Protein AF-A0A964PGP2-F1 (afdb_monomer_lite)

Radius of gyration: 29.26 Å; chains: 1; bounding box: 74×53×78 Å

Sequence (522 aa):
MLAVDLRQLGWEQTAWAEILQVYPYGWIADKALTAKLEELTGTPLPVVRADWFAHAGSRPPLYHQILKLPENGGVLEKRLGIDFQKNFAENKLVRAGYLGASTTTSGYRVVERQEIKTYAGGYWRSYDFGQGMSPGGKGNPLLHPLGPFQEKHPFEEKAFIRQGSEILFNLPNGLQGYLVTDAEDKRLNEPPTSLLKDKNEFSGSPALVNGISCIACHAQGINNVVDQVRDEAIGKRFAGRLLDWTEAFYPPKSVMDDFLKRDRKRFTKAIEEATDSFTFQGKNVVPLPKTEMIHALAFWYRQKVGLEEAARELGYAETDAFKKDLLDRHEAVKGLGFKVSLLQEGGRVNNCFSDWPDFNRMIGLGWRIAKFGDRLYFDEAGKAVRVPKGEGDNTGETNHPYAIVLRDTEHAISKGMPEEWMHAKDQLMHNLRGPAEEVRVLATAFCPKTKVHEPIIWAVNFGKGRIVQTPMGHDLFAMRCVGFITTMERSTEWAAIGKVTFRIPVSFPGPAKASQIDEKKK

Foldseek 3Di:
DDDDDCVVVVHDVVLVVLVVVPAPDADQDPPVVLVVCCVVPVDSGRDGDPLVCLQVCLAPPSVCVNVVPDQFPVVVCVVQVNDPQVCLVVLNKEKFKDQAADQWAGGIKMKIWDARDVAGKIKIKIFWAFLPDDCPALQNCLQQVDDDDPDDDPVNVSYRQGQWMWMWMADRLLAIAIFIAGSRRGTDQWDPSRTTFNNVCLVVDRIDGHRRSCCFVQVQHDDDGDHPSCVNRAPPPDDDPVNVSSCSNHDPPVVVVVNRVVSSVSNVVSVCVVVVDPDDPDDDPCDSPNTRDSSVSSVVVPDDQALVNVCVVVPHPDSVVSVVCCVVVVVVCVVPQDDDQSNDPPRDRQPGDLVPQLVLQQQLWGQDFLQSFKFWFAAPVRDIDIDGRPDDGGKDWDWAKWKKAFSDCPQQLNPPPPRIFIFGTWIDIPRTGGNNPQKAQGIWTQDPVVRTTHGAWTWHDRPNFIHIDGPFDPDPRRCQFLQNVSSVQQSVVCRVPVHGPDDRDPQHGDRPDTGGDDPVPD

Secondary structure (DSSP, 8-state):
-----GGGGT--HHHHHHHHHT-S------HHHHHHHHHHHSSS-----HHHHHHHHTSTTHHHHHTT--SBHHHHHHHHT--HHHHHHTT--EEEEESS--SS-SS-EEEEEEE-SSSS-EEEEEEE-TT---TTSTT-TTT--B---SS--TTGGGB---SEEEEEEE-TTS-EEEEEEETT-BB-SS--TTT-B-TT-TTSSSB--TTHHHHHHTTTSSPP---HHHHHHTTTT--THHHHHHHHHS--HHHHHHHHHHHHHHHHHHHHHHTT----SSS----S-SS-HHHHHHHHHTSPP-HHHHHHHTT-SSHHHHHHHHHHSHHHHHTTT-SGGGSSTT--TTS--TT-HHHHHHHSSBS--TTTSEEEEE-TTS-EEEE-TTSSPPPEEEEEEEEEEES-SSSTTTTTS-SEEEEEEEEEEES-EE---S-EEEEEEEETTTTEEEEEEEEEEETTEEEEE----SSHHHHTBHHHHHHHHHHHHHHHHS---PPPPTT---SS---B--GGG-

Structure (mmCIF, N/CA/C/O backbone):
data_AF-A0A964PGP2-F1
#
_entry.id   AF-A0A964PGP2-F1
#
loop_
_atom_site.group_PDB
_atom_site.id
_atom_site.type_symbol
_atom_site.label_atom_id
_atom_site.label_alt_id
_atom_site.label_comp_id
_atom_site.label_asym_id
_atom_site.label_entity_id
_atom_site.label_seq_id
_atom_site.pdbx_PDB_ins_code
_atom_site.Cartn_x
_atom_site.Cartn_y
_atom_site.Cartn_z
_atom_site.occupancy
_atom_site.B_iso_or_equiv
_atom_site.auth_seq_id
_atom_site.auth_comp_id
_atom_site.auth_asym_id
_atom_site.auth_atom_id
_atom_site.pdbx_PDB_model_num
ATOM 1 N N . MET A 1 1 ? -24.489 9.873 -9.464 1.00 59.72 1 MET A N 1
ATOM 2 C CA . MET A 1 1 ? -24.209 8.423 -9.401 1.00 59.72 1 MET A CA 1
ATOM 3 C C . MET A 1 1 ? -23.497 8.043 -10.685 1.00 59.72 1 MET A C 1
ATOM 5 O O . MET A 1 1 ? -24.015 8.372 -11.743 1.00 59.72 1 MET A O 1
ATOM 9 N N . LEU A 1 2 ? -22.307 7.448 -10.593 1.00 69.31 2 LEU A N 1
ATOM 10 C CA . LEU A 1 2 ? -21.608 6.892 -11.754 1.00 69.31 2 LEU A CA 1
ATOM 11 C C . LEU A 1 2 ? -22.118 5.465 -11.954 1.00 69.31 2 LEU A C 1
ATOM 13 O O . LEU A 1 2 ? -22.078 4.675 -11.014 1.00 69.31 2 LEU A O 1
ATOM 17 N N . ALA A 1 3 ? -22.634 5.163 -13.140 1.00 77.69 3 ALA A N 1
ATOM 18 C CA . ALA A 1 3 ? -23.090 3.828 -13.502 1.00 77.69 3 ALA A CA 1
ATOM 19 C C . ALA A 1 3 ? -22.100 3.229 -14.499 1.00 77.69 3 ALA A C 1
ATOM 21 O O . ALA A 1 3 ? -21.707 3.895 -15.455 1.00 77.69 3 ALA A O 1
ATOM 22 N N . VAL A 1 4 ? -21.694 1.986 -14.260 1.00 76.88 4 VAL A N 1
ATOM 23 C CA . VAL A 1 4 ? -20.714 1.286 -15.087 1.00 76.88 4 VAL A CA 1
ATOM 24 C C . VAL A 1 4 ? -21.302 -0.046 -15.514 1.00 76.88 4 VAL A C 1
ATOM 26 O O . VAL A 1 4 ? -21.769 -0.823 -14.685 1.00 76.88 4 VAL A O 1
ATOM 29 N N . ASP A 1 5 ? -21.252 -0.316 -16.813 1.00 82.12 5 ASP A N 1
ATOM 30 C CA . ASP A 1 5 ? -21.520 -1.641 -17.351 1.00 82.12 5 ASP A CA 1
ATOM 31 C C . ASP A 1 5 ? -20.228 -2.466 -17.298 1.00 82.12 5 ASP A C 1
ATOM 33 O O . ASP A 1 5 ? -19.260 -2.161 -17.997 1.00 82.12 5 ASP A O 1
ATOM 37 N N . LEU A 1 6 ? -20.206 -3.518 -16.473 1.00 82.88 6 LEU A N 1
ATOM 38 C CA . LEU A 1 6 ? -19.028 -4.376 -16.292 1.00 82.88 6 LEU A CA 1
ATOM 39 C C . LEU A 1 6 ? -18.509 -4.941 -17.622 1.00 82.88 6 LEU A C 1
ATOM 41 O O . LEU A 1 6 ? -17.299 -5.072 -17.807 1.00 82.88 6 LEU A O 1
ATOM 45 N N . ARG A 1 7 ? -19.402 -5.186 -18.589 1.00 82.69 7 ARG A N 1
ATOM 46 C CA . ARG A 1 7 ? -19.045 -5.712 -19.914 1.00 82.69 7 ARG A CA 1
ATOM 47 C C . ARG A 1 7 ? -18.182 -4.728 -20.698 1.00 82.69 7 ARG A C 1
ATOM 49 O O . ARG A 1 7 ? -17.272 -5.150 -21.404 1.00 82.69 7 ARG A O 1
ATOM 56 N N . GLN A 1 8 ? -18.421 -3.425 -20.538 1.00 79.06 8 GLN A N 1
ATOM 57 C CA . GLN A 1 8 ? -17.613 -2.379 -21.176 1.00 79.06 8 GLN A CA 1
ATOM 58 C C . GLN A 1 8 ? -16.196 -2.311 -20.592 1.00 79.06 8 GLN A C 1
ATOM 60 O O . GLN A 1 8 ? -15.267 -1.900 -21.283 1.00 79.06 8 GLN A O 1
ATOM 65 N N . LEU A 1 9 ? -16.015 -2.760 -19.347 1.00 76.06 9 LEU A N 1
ATOM 66 C CA . LEU A 1 9 ? -14.704 -2.886 -18.707 1.00 76.06 9 LEU A CA 1
ATOM 67 C C . LEU A 1 9 ? -14.030 -4.245 -18.962 1.00 76.06 9 LEU A C 1
ATOM 69 O O . LEU A 1 9 ? -12.912 -4.469 -18.498 1.00 76.06 9 LEU A O 1
ATOM 73 N N . GLY A 1 10 ? -14.694 -5.163 -19.676 1.00 78.38 10 GLY A N 1
ATOM 74 C CA . GLY A 1 10 ? -14.242 -6.549 -19.818 1.00 78.38 10 GLY A CA 1
ATOM 75 C C . GLY A 1 10 ? -14.245 -7.315 -18.490 1.00 78.38 10 GLY A C 1
ATOM 76 O O . GLY A 1 10 ? -13.449 -8.237 -18.303 1.00 78.38 10 GLY A O 1
ATOM 77 N N . TRP A 1 11 ? -15.083 -6.896 -17.540 1.00 84.50 11 TRP A N 1
ATOM 78 C CA . TRP A 1 11 ? -15.226 -7.526 -16.234 1.00 84.50 11 TRP A CA 1
ATOM 79 C C . TRP A 1 11 ? -16.389 -8.509 -16.225 1.00 84.50 11 TRP A C 1
ATOM 81 O O . TRP A 1 11 ? -17.471 -8.240 -16.741 1.00 84.50 11 TRP A O 1
ATOM 91 N N . GLU A 1 12 ? -16.145 -9.641 -15.574 1.00 85.56 12 GLU A N 1
ATOM 92 C CA . GLU A 1 12 ? -17.159 -10.646 -15.272 1.00 85.56 12 GLU A CA 1
ATOM 93 C C . GLU A 1 12 ? -17.818 -10.336 -13.924 1.00 85.56 12 GLU A C 1
ATOM 95 O O . GLU A 1 12 ? -17.243 -9.642 -13.080 1.00 85.56 12 GLU A O 1
ATOM 100 N N . GLN A 1 13 ? -18.985 -10.929 -13.661 1.00 84.75 13 GLN A N 1
ATOM 101 C CA . GLN A 1 13 ? -19.684 -10.790 -12.375 1.00 84.75 13 GLN A CA 1
ATOM 102 C C . GLN A 1 13 ? -18.816 -11.222 -11.176 1.00 84.75 13 GLN A C 1
ATOM 104 O O . GLN A 1 13 ? -18.969 -10.700 -10.072 1.00 84.75 13 GLN A O 1
ATOM 109 N N . THR A 1 14 ? -17.849 -12.119 -11.392 1.00 87.25 14 THR A N 1
ATOM 110 C CA . THR A 1 14 ? -16.878 -12.523 -10.365 1.00 87.25 14 THR A CA 1
ATOM 111 C C . THR A 1 14 ? -15.992 -11.366 -9.904 1.00 87.25 14 THR A C 1
ATOM 113 O O . THR A 1 14 ? -15.701 -11.283 -8.719 1.00 87.25 14 THR A O 1
ATOM 116 N N . ALA A 1 15 ? -15.608 -10.446 -10.797 1.00 87.06 15 ALA A N 1
ATOM 117 C CA . ALA A 1 15 ? -14.819 -9.271 -10.421 1.00 87.06 15 ALA A CA 1
ATOM 118 C C . ALA A 1 15 ? -15.631 -8.337 -9.512 1.00 87.06 15 ALA A C 1
ATOM 120 O O . ALA A 1 15 ? -15.104 -7.800 -8.542 1.00 87.06 15 ALA A O 1
ATOM 121 N N . TRP A 1 16 ? -16.937 -8.196 -9.769 1.00 89.88 16 TRP A N 1
ATOM 122 C CA . TRP A 1 16 ? -17.823 -7.469 -8.859 1.00 89.88 16 TRP A CA 1
ATOM 123 C C . TRP A 1 16 ? -17.923 -8.158 -7.496 1.00 89.88 16 TRP A C 1
ATOM 125 O O . TRP A 1 16 ? -17.811 -7.500 -6.466 1.00 89.88 16 TRP A O 1
ATOM 135 N N . ALA A 1 17 ? -18.058 -9.486 -7.469 1.00 89.06 17 ALA A N 1
ATOM 136 C CA . ALA A 1 17 ? -18.073 -10.242 -6.219 1.00 89.06 17 ALA A CA 1
ATOM 137 C C . ALA A 1 17 ? -16.772 -10.072 -5.408 1.00 89.06 17 ALA A C 1
ATOM 139 O O . ALA A 1 17 ? -16.843 -9.897 -4.194 1.00 89.06 17 ALA A O 1
ATOM 140 N N . GLU A 1 18 ? -15.603 -10.058 -6.057 1.00 89.75 18 GLU A N 1
ATOM 141 C CA . GLU A 1 18 ? -14.306 -9.780 -5.415 1.00 89.75 18 GLU A CA 1
ATOM 142 C C . GLU A 1 18 ? -14.260 -8.380 -4.784 1.00 89.75 18 GLU A C 1
ATOM 144 O O . GLU A 1 18 ? -13.789 -8.226 -3.658 1.00 89.75 18 GLU A O 1
ATOM 149 N N . ILE A 1 19 ? -14.813 -7.365 -5.459 1.00 91.19 19 ILE A N 1
ATOM 150 C CA . ILE A 1 19 ? -14.948 -6.010 -4.901 1.00 91.19 19 ILE A CA 1
ATOM 151 C C . ILE A 1 19 ? -15.828 -6.042 -3.648 1.00 91.19 19 ILE A C 1
ATOM 153 O O . ILE A 1 19 ? -15.456 -5.493 -2.610 1.00 91.19 19 ILE A O 1
ATOM 157 N N . LEU A 1 20 ? -16.982 -6.708 -3.720 1.00 90.50 20 LEU A N 1
ATOM 158 C CA . LEU A 1 20 ? -17.925 -6.763 -2.605 1.00 90.50 20 LEU A CA 1
ATOM 159 C C . LEU A 1 20 ? -17.391 -7.539 -1.395 1.00 90.50 20 LEU A C 1
ATOM 161 O O . LEU A 1 20 ? -17.738 -7.189 -0.270 1.00 90.50 20 LEU A O 1
ATOM 165 N N . GLN A 1 21 ? -16.522 -8.539 -1.589 1.00 87.81 21 GLN A N 1
ATOM 166 C CA . GLN A 1 21 ? -15.917 -9.302 -0.485 1.00 87.81 21 GLN A CA 1
ATOM 167 C C . GLN A 1 21 ? -15.137 -8.426 0.503 1.00 87.81 21 GLN A C 1
ATOM 169 O O . GLN A 1 21 ? -15.016 -8.783 1.673 1.00 87.81 21 GLN A O 1
ATOM 174 N N . VAL A 1 22 ? -14.611 -7.290 0.042 1.00 87.38 22 VAL A N 1
ATOM 175 C CA . VAL A 1 22 ? -13.821 -6.361 0.862 1.00 87.38 22 VAL A CA 1
ATOM 176 C C . VAL A 1 22 ? -14.532 -5.029 1.115 1.00 87.38 22 VAL A C 1
ATOM 178 O O . VAL A 1 22 ? -13.945 -4.137 1.728 1.00 87.38 22 VAL A O 1
ATOM 181 N N . TYR A 1 23 ? -15.782 -4.868 0.662 1.00 90.19 23 TYR A N 1
ATOM 182 C CA . TYR A 1 23 ? -16.538 -3.623 0.800 1.00 90.19 23 TYR A CA 1
ATOM 183 C C . TYR A 1 23 ? -17.244 -3.527 2.165 1.00 90.19 23 TYR A C 1
ATOM 185 O O . TYR A 1 23 ? -18.156 -4.309 2.434 1.00 90.19 23 TYR A O 1
ATOM 193 N N . PRO A 1 24 ? -16.890 -2.558 3.036 1.00 82.69 24 PRO A N 1
ATOM 194 C CA . PRO A 1 24 ? -17.398 -2.530 4.410 1.00 82.69 24 PRO A CA 1
ATOM 195 C C . PRO A 1 24 ? -18.712 -1.748 4.577 1.00 82.69 24 PRO A C 1
ATOM 197 O O . PRO A 1 24 ? -19.297 -1.771 5.656 1.00 82.69 24 PRO A O 1
ATOM 200 N N . TYR A 1 25 ? -19.174 -1.033 3.544 1.00 78.88 25 TYR A N 1
ATOM 201 C CA . TYR A 1 25 ? -20.276 -0.062 3.643 1.00 78.88 25 TYR A CA 1
ATOM 202 C C . TYR A 1 25 ? -21.562 -0.526 2.957 1.00 78.88 25 TYR A C 1
ATOM 204 O O . TYR A 1 25 ? -22.301 0.302 2.426 1.00 78.88 25 TYR A O 1
ATOM 212 N N . GLY A 1 26 ? -21.811 -1.836 2.914 1.00 73.12 26 GLY A N 1
ATOM 213 C CA . GLY A 1 26 ? -22.968 -2.389 2.217 1.00 73.12 26 GLY A CA 1
ATOM 214 C C . GLY A 1 26 ? -24.271 -1.702 2.629 1.00 73.12 26 GLY A C 1
ATOM 215 O O . GLY A 1 26 ? -24.702 -1.805 3.775 1.00 73.12 26 GLY A O 1
ATOM 216 N N . TRP A 1 27 ? -24.883 -0.985 1.688 1.00 65.06 27 TRP A N 1
ATOM 217 C CA . TRP A 1 27 ? -26.170 -0.335 1.881 1.00 65.06 27 TRP A CA 1
ATOM 218 C C . TRP A 1 27 ? -27.263 -1.217 1.292 1.00 65.06 27 TRP A C 1
ATOM 220 O O . TRP A 1 27 ? -27.248 -1.521 0.101 1.00 65.06 27 TRP A O 1
ATOM 230 N N . ILE A 1 28 ? -28.208 -1.627 2.134 1.00 62.62 28 ILE A N 1
ATOM 231 C CA . ILE A 1 28 ? -29.389 -2.378 1.717 1.00 62.62 28 ILE A CA 1
ATOM 232 C C . ILE A 1 28 ? -30.567 -1.411 1.794 1.00 62.62 28 ILE A C 1
ATOM 234 O O . ILE A 1 28 ? -30.896 -0.908 2.871 1.00 62.62 28 ILE A O 1
ATOM 238 N N . ALA A 1 29 ? -31.166 -1.119 0.641 1.00 65.56 29 ALA A N 1
ATOM 239 C CA . ALA A 1 29 ? -32.365 -0.296 0.550 1.00 65.56 29 ALA A CA 1
ATOM 240 C C . ALA A 1 29 ? -33.586 -1.027 1.141 1.00 65.56 29 ALA A C 1
ATOM 242 O O . ALA A 1 29 ? -33.490 -2.163 1.615 1.00 65.56 29 ALA A O 1
ATOM 243 N N . ASP A 1 30 ? -34.774 -0.418 1.079 1.00 76.12 30 ASP A N 1
ATOM 244 C CA . ASP A 1 30 ? -36.001 -1.148 1.409 1.00 76.12 30 ASP A CA 1
ATOM 245 C C . ASP A 1 30 ? -36.132 -2.437 0.563 1.00 76.12 30 ASP A C 1
ATOM 247 O O . ASP A 1 30 ? -35.570 -2.552 -0.531 1.00 76.12 30 ASP A O 1
ATOM 251 N N . LYS A 1 31 ? -36.863 -3.432 1.081 1.00 74.81 31 LYS A N 1
ATOM 252 C CA . LYS A 1 31 ? -36.939 -4.773 0.479 1.00 74.81 31 LYS A CA 1
ATOM 253 C C . LYS A 1 31 ? -37.408 -4.770 -0.979 1.00 74.81 31 LYS A C 1
ATOM 255 O O . LYS A 1 31 ? -36.910 -5.580 -1.753 1.00 74.81 31 LYS A O 1
ATOM 260 N N . ALA A 1 32 ? -38.347 -3.902 -1.355 1.00 81.81 32 ALA A N 1
ATOM 261 C CA . ALA A 1 32 ? -38.884 -3.862 -2.712 1.00 81.81 32 ALA A CA 1
ATOM 262 C C . ALA A 1 32 ? -37.870 -3.263 -3.695 1.00 81.81 32 ALA A C 1
ATOM 264 O O . ALA A 1 32 ? -37.686 -3.795 -4.792 1.00 81.81 32 ALA A O 1
ATOM 265 N N . LEU A 1 33 ? -37.171 -2.196 -3.290 1.00 78.25 33 LEU A N 1
ATOM 266 C CA . LEU A 1 33 ? -36.111 -1.606 -4.106 1.00 78.25 33 LEU A CA 1
ATOM 267 C C . LEU A 1 33 ? -34.909 -2.550 -4.228 1.00 78.25 33 LEU A C 1
ATOM 269 O O . LEU A 1 33 ? -34.410 -2.747 -5.333 1.00 78.25 33 LEU A O 1
ATOM 273 N N . THR A 1 34 ? -34.491 -3.178 -3.127 1.00 77.94 34 THR A N 1
ATOM 274 C CA . THR A 1 34 ? -33.397 -4.162 -3.125 1.00 77.94 34 THR A CA 1
ATOM 275 C C . THR A 1 34 ? -33.710 -5.345 -4.044 1.00 77.94 34 THR A C 1
ATOM 277 O O . THR A 1 34 ? -32.879 -5.681 -4.881 1.00 77.94 34 THR A O 1
ATOM 280 N N . ALA A 1 35 ? -34.921 -5.913 -3.975 1.00 82.44 35 ALA A N 1
ATOM 281 C CA . ALA A 1 35 ? -35.327 -7.022 -4.845 1.00 82.44 35 ALA A CA 1
ATOM 282 C C . ALA A 1 35 ? -35.291 -6.643 -6.335 1.00 82.44 35 ALA A C 1
ATOM 284 O O . ALA A 1 35 ? -34.795 -7.406 -7.160 1.00 82.44 35 ALA A O 1
ATOM 285 N N . LYS A 1 36 ? -35.762 -5.438 -6.684 1.00 85.31 36 LYS A N 1
ATOM 286 C CA . LYS A 1 36 ? -35.730 -4.949 -8.069 1.00 85.31 36 LYS A CA 1
ATOM 287 C C . LYS A 1 36 ? -34.305 -4.682 -8.562 1.00 85.31 36 LYS A C 1
ATOM 289 O O . LYS A 1 36 ? -33.992 -4.933 -9.722 1.00 85.31 36 LYS A O 1
ATOM 294 N N . LEU A 1 37 ? -33.442 -4.148 -7.700 1.00 84.06 37 LEU A N 1
ATOM 295 C CA . LEU A 1 37 ? -32.034 -3.931 -8.023 1.00 84.06 37 LEU A CA 1
ATOM 296 C C . LEU A 1 37 ? -31.298 -5.259 -8.217 1.00 84.06 37 LEU A C 1
ATOM 298 O O . LEU A 1 37 ? -30.534 -5.386 -9.171 1.00 84.06 37 LEU A O 1
ATOM 302 N N . GLU A 1 38 ? -31.560 -6.251 -7.370 1.00 86.12 38 GLU A N 1
ATOM 303 C CA . GLU A 1 38 ? -30.987 -7.590 -7.490 1.00 86.12 38 GLU A CA 1
ATOM 304 C C . GLU A 1 38 ? -31.437 -8.288 -8.778 1.00 86.12 38 GLU A C 1
ATOM 306 O O . GLU A 1 38 ? -30.597 -8.829 -9.492 1.00 86.12 38 GLU A O 1
ATOM 311 N N . GLU A 1 39 ? -32.719 -8.184 -9.142 1.00 87.75 39 GLU A N 1
ATOM 312 C CA . GLU A 1 39 ? -33.241 -8.691 -10.419 1.00 87.75 39 GLU A CA 1
ATOM 313 C C . GLU A 1 39 ? -32.531 -8.056 -11.628 1.00 87.75 39 GLU A C 1
ATOM 315 O O . GLU A 1 39 ? -32.158 -8.755 -12.568 1.00 87.75 39 GLU A O 1
ATOM 320 N N . LEU A 1 40 ? -32.302 -6.736 -11.601 1.00 86.56 40 LEU A N 1
ATOM 321 C CA . LEU A 1 40 ? -31.683 -6.013 -12.719 1.00 86.56 40 LEU A CA 1
ATOM 322 C C . LEU A 1 40 ? -30.167 -6.210 -12.821 1.00 86.56 40 LEU A C 1
ATOM 324 O O . LEU A 1 40 ? -29.615 -6.149 -13.918 1.00 86.56 40 LEU A O 1
ATOM 328 N N . THR A 1 41 ? -29.484 -6.372 -11.690 1.00 86.50 41 THR A N 1
ATOM 329 C CA . THR A 1 41 ? -28.012 -6.333 -11.627 1.00 86.50 41 THR A CA 1
ATOM 330 C C . THR A 1 41 ? -27.378 -7.686 -11.319 1.00 86.50 41 THR A C 1
ATOM 332 O O . THR A 1 41 ? -26.165 -7.837 -11.452 1.00 86.50 41 THR A O 1
ATOM 335 N N . GLY A 1 42 ? -28.177 -8.674 -10.907 1.00 86.25 42 GLY A N 1
ATOM 336 C CA . GLY A 1 42 ? -27.699 -9.981 -10.462 1.00 86.25 42 GLY A CA 1
ATOM 337 C C . GLY A 1 42 ? -26.934 -9.932 -9.138 1.00 86.25 42 GLY A C 1
ATOM 338 O O . GLY A 1 42 ? -26.165 -10.846 -8.844 1.00 86.25 42 GLY A O 1
ATOM 339 N N . THR A 1 43 ? -27.068 -8.860 -8.354 1.00 85.75 43 THR A N 1
ATOM 340 C CA . THR A 1 43 ? -26.399 -8.716 -7.058 1.00 85.75 43 THR A CA 1
ATOM 341 C C . THR A 1 43 ? -27.262 -7.935 -6.066 1.00 85.75 43 THR A C 1
ATOM 343 O O . THR A 1 43 ? -27.848 -6.917 -6.436 1.00 85.75 43 THR A O 1
ATOM 346 N N . PRO A 1 44 ? -27.312 -8.343 -4.785 1.00 78.56 44 PRO A N 1
ATOM 347 C CA . PRO A 1 44 ? -28.023 -7.588 -3.755 1.00 78.56 44 PRO A CA 1
ATOM 348 C C . PRO A 1 44 ? -27.328 -6.263 -3.400 1.00 78.56 44 PRO A C 1
ATOM 350 O O . PRO A 1 44 ? -27.916 -5.431 -2.712 1.00 78.56 44 PRO A O 1
ATOM 353 N N . LEU A 1 45 ? -26.083 -6.049 -3.852 1.00 86.06 45 LEU A N 1
ATOM 354 C CA . LEU A 1 45 ? -25.299 -4.849 -3.559 1.00 86.06 45 LEU A CA 1
ATOM 355 C C . LEU A 1 45 ? -24.643 -4.283 -4.836 1.00 86.06 45 LEU A C 1
ATOM 357 O O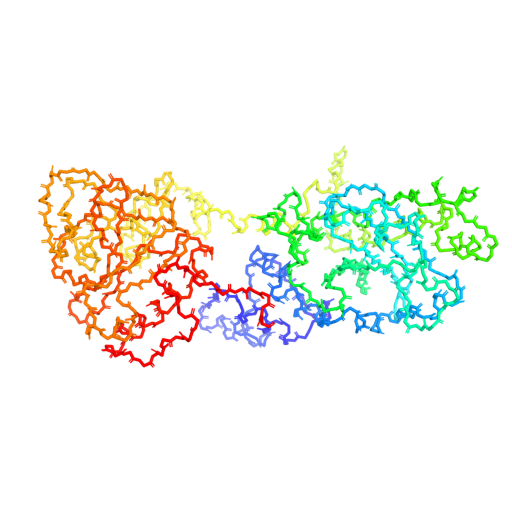 . LEU A 1 45 ? -23.452 -4.489 -5.077 1.00 86.06 45 LEU A O 1
ATOM 361 N N . PRO A 1 46 ? -25.411 -3.579 -5.690 1.00 86.56 46 PRO A N 1
ATOM 362 C CA . PRO A 1 46 ? -24.913 -3.030 -6.955 1.00 86.56 46 PRO A CA 1
ATOM 363 C C . PRO A 1 46 ? -24.254 -1.653 -6.822 1.00 86.56 46 PRO A C 1
ATOM 365 O O . PRO A 1 46 ? -23.819 -1.079 -7.818 1.00 86.56 46 PRO A O 1
ATOM 368 N N . VAL A 1 47 ? -24.190 -1.097 -5.611 1.00 86.00 47 VAL A N 1
ATOM 369 C CA . VAL A 1 47 ? -23.644 0.238 -5.357 1.00 86.00 47 VAL A CA 1
ATOM 370 C C . VAL A 1 47 ? -22.468 0.131 -4.400 1.00 86.00 47 VAL A C 1
ATOM 372 O O . VAL A 1 47 ? -22.592 -0.421 -3.308 1.00 86.00 47 VAL A O 1
ATOM 375 N N . VAL A 1 48 ? -21.342 0.716 -4.804 1.00 88.75 48 VAL A N 1
ATOM 376 C CA . VAL A 1 48 ? -20.181 0.941 -3.943 1.00 88.75 48 VAL A CA 1
ATOM 377 C C . VAL A 1 48 ? -19.817 2.419 -3.937 1.00 88.75 48 VAL A C 1
ATOM 379 O O . VAL A 1 48 ? -20.026 3.145 -4.911 1.00 88.75 48 VAL A O 1
ATOM 382 N N . ARG A 1 49 ? -19.244 2.871 -2.826 1.00 87.75 49 ARG A N 1
ATOM 383 C CA . ARG A 1 49 ? -18.683 4.216 -2.689 1.00 87.75 49 ARG A CA 1
ATOM 384 C C . ARG A 1 49 ? -17.489 4.385 -3.635 1.00 87.75 49 ARG A C 1
ATOM 386 O O . ARG A 1 49 ? -16.551 3.593 -3.589 1.00 87.75 49 ARG A O 1
ATOM 393 N N . ALA A 1 50 ? -17.519 5.411 -4.485 1.00 87.19 50 ALA A N 1
ATOM 394 C CA . ALA A 1 50 ? -16.501 5.620 -5.520 1.00 87.19 50 ALA A CA 1
ATOM 395 C C . ALA A 1 50 ? -15.121 5.992 -4.948 1.00 87.19 50 ALA A C 1
ATOM 397 O O . ALA A 1 50 ? -14.102 5.541 -5.460 1.00 87.19 50 ALA A O 1
ATOM 398 N N . ASP A 1 51 ? -15.085 6.779 -3.873 1.00 87.69 51 ASP A N 1
ATOM 399 C CA . ASP A 1 51 ? -13.868 7.157 -3.147 1.00 87.69 51 ASP A CA 1
ATOM 400 C C . ASP A 1 51 ? -13.218 5.949 -2.455 1.00 87.69 51 ASP A C 1
ATOM 402 O O . ASP A 1 51 ? -12.014 5.721 -2.596 1.00 87.69 51 ASP A O 1
ATOM 406 N N . TRP A 1 52 ? -14.031 5.116 -1.797 1.00 92.19 52 TRP A N 1
ATOM 407 C CA . TRP A 1 52 ? -13.595 3.822 -1.277 1.00 92.19 52 TRP A CA 1
ATOM 408 C C . TRP A 1 52 ? -13.068 2.931 -2.399 1.00 92.19 52 TRP A C 1
ATOM 410 O O . TRP A 1 52 ? -12.006 2.333 -2.250 1.00 92.19 52 TRP A O 1
ATOM 420 N N . PHE A 1 53 ? -13.778 2.843 -3.525 1.00 93.06 53 PHE A N 1
ATOM 421 C CA . PHE A 1 53 ? -13.370 1.978 -4.624 1.00 93.06 53 PHE A CA 1
ATOM 422 C C . PHE A 1 53 ? -12.056 2.449 -5.254 1.00 93.06 53 PHE A C 1
ATOM 424 O O . PHE A 1 53 ? -11.173 1.633 -5.497 1.00 93.06 53 PHE A O 1
ATOM 431 N N . ALA A 1 54 ? -11.870 3.758 -5.437 1.00 92.56 54 ALA A N 1
ATOM 432 C CA . ALA A 1 54 ? -10.588 4.320 -5.850 1.00 92.56 54 ALA A CA 1
ATOM 433 C C . ALA A 1 54 ? -9.480 3.986 -4.840 1.00 92.56 54 ALA A C 1
ATOM 435 O O . ALA A 1 54 ? -8.380 3.625 -5.242 1.00 92.56 54 ALA A O 1
ATOM 436 N N . HIS A 1 55 ? -9.765 4.038 -3.534 1.00 93.25 55 HIS A N 1
ATOM 437 C CA . HIS A 1 55 ? -8.804 3.668 -2.500 1.00 93.25 55 HIS A CA 1
ATOM 438 C C . HIS A 1 55 ? -8.449 2.170 -2.505 1.00 93.25 55 HIS A C 1
ATOM 440 O O . HIS A 1 55 ? -7.271 1.809 -2.554 1.00 93.25 55 HIS A O 1
ATOM 446 N N . ALA A 1 56 ? -9.445 1.293 -2.426 1.00 94.88 56 ALA A N 1
ATOM 447 C CA . ALA A 1 56 ? -9.253 -0.146 -2.318 1.00 94.88 56 ALA A CA 1
ATOM 448 C C . ALA A 1 56 ? -8.810 -0.754 -3.656 1.00 94.88 56 ALA A C 1
ATOM 450 O O . ALA A 1 56 ? -7.853 -1.519 -3.702 1.00 94.88 56 ALA A O 1
ATOM 451 N N . GLY A 1 57 ? -9.456 -0.375 -4.759 1.00 94.94 57 GLY A N 1
ATOM 452 C CA . GLY A 1 57 ? -9.188 -0.889 -6.102 1.00 94.94 57 GLY A CA 1
ATOM 453 C C . GLY A 1 57 ? -7.838 -0.462 -6.670 1.00 94.94 57 GLY A C 1
ATOM 454 O O . GLY A 1 57 ? -7.300 -1.154 -7.526 1.00 94.94 57 GLY A O 1
ATOM 455 N N . SER A 1 58 ? -7.241 0.625 -6.171 1.00 95.50 58 SER A N 1
ATOM 456 C CA . SER A 1 58 ? -5.875 1.022 -6.531 1.00 95.50 58 SER A CA 1
ATOM 457 C C . SER A 1 58 ? -4.798 0.368 -5.654 1.00 95.50 58 SER A C 1
ATOM 459 O O . SER A 1 58 ? -3.635 0.758 -5.747 1.00 95.50 58 SER A O 1
ATOM 461 N N . ARG A 1 59 ? -5.154 -0.537 -4.733 1.00 96.00 59 ARG A N 1
ATOM 462 C CA . ARG A 1 59 ? -4.223 -1.155 -3.777 1.00 96.00 59 ARG A CA 1
ATOM 463 C C . ARG A 1 59 ? -4.348 -2.682 -3.780 1.00 96.00 59 ARG A C 1
ATOM 465 O O . ARG A 1 59 ? -5.442 -3.210 -3.980 1.00 96.00 59 ARG A O 1
ATOM 472 N N . PRO A 1 60 ? -3.258 -3.430 -3.552 1.00 96.00 60 PRO A N 1
ATOM 473 C CA . PRO A 1 60 ? -3.341 -4.869 -3.369 1.00 96.00 60 PRO A CA 1
ATOM 474 C C . PRO A 1 60 ? -4.095 -5.211 -2.069 1.00 96.00 60 PRO A C 1
ATOM 476 O O . PRO A 1 60 ? -4.046 -4.433 -1.116 1.00 96.00 60 PRO A O 1
ATOM 479 N N . PRO A 1 61 ? -4.765 -6.375 -1.996 1.00 93.62 61 PRO A N 1
ATOM 480 C CA . PRO A 1 61 ? -4.843 -7.387 -3.049 1.00 93.62 61 PRO A CA 1
ATOM 481 C C . PRO A 1 61 ? -5.868 -7.061 -4.148 1.00 93.62 61 PRO A C 1
ATOM 483 O O . PRO A 1 61 ? -5.744 -7.601 -5.245 1.00 93.62 61 PRO A O 1
ATOM 486 N N . LEU A 1 62 ? -6.833 -6.167 -3.899 1.00 94.38 62 LEU A N 1
ATOM 487 C CA . LEU A 1 62 ? -7.960 -5.941 -4.812 1.00 94.38 62 LEU A CA 1
ATOM 488 C C . LEU A 1 62 ? -7.502 -5.466 -6.199 1.00 94.38 62 LEU A C 1
ATOM 490 O O . LEU A 1 62 ? -7.965 -5.998 -7.201 1.00 94.38 62 LEU A O 1
ATOM 494 N N . TYR A 1 63 ? -6.523 -4.559 -6.268 1.00 95.88 63 TYR A N 1
ATOM 495 C CA . TYR A 1 63 ? -5.896 -4.120 -7.523 1.00 95.88 63 TYR A CA 1
ATOM 496 C C . TYR A 1 63 ? -5.393 -5.291 -8.382 1.00 95.88 63 TYR A C 1
ATOM 498 O O . TYR A 1 63 ? -5.614 -5.337 -9.592 1.00 95.88 63 TYR A O 1
ATOM 506 N N . HIS A 1 64 ? -4.729 -6.267 -7.756 1.00 95.44 64 HIS A N 1
ATOM 507 C CA . HIS A 1 64 ? -4.207 -7.444 -8.450 1.00 95.44 64 HIS A CA 1
ATOM 508 C C . HIS A 1 64 ? -5.316 -8.381 -8.914 1.00 95.44 64 HIS A C 1
ATOM 510 O O . HIS A 1 64 ? -5.190 -8.970 -9.986 1.00 95.44 64 HIS A O 1
ATOM 516 N N . GLN A 1 65 ? -6.368 -8.518 -8.111 1.00 92.00 65 GLN A N 1
ATOM 517 C CA . GLN A 1 65 ? -7.507 -9.395 -8.374 1.00 92.00 65 GLN A CA 1
ATOM 518 C C . GLN A 1 65 ? -8.333 -8.885 -9.560 1.00 92.00 65 GLN A C 1
ATOM 520 O O . GLN A 1 65 ? -8.444 -9.585 -10.567 1.00 92.00 65 GLN A O 1
ATOM 525 N N . ILE A 1 66 ? -8.769 -7.621 -9.523 1.00 89.56 66 ILE A N 1
ATOM 526 C CA . ILE A 1 66 ? -9.627 -7.044 -10.573 1.00 89.56 66 ILE A CA 1
ATOM 527 C C . ILE A 1 66 ? -8.908 -6.912 -11.924 1.00 89.56 66 ILE A C 1
ATOM 529 O O . ILE A 1 66 ? -9.529 -7.057 -12.975 1.00 89.56 66 ILE A O 1
ATOM 533 N N . LEU A 1 67 ? -7.585 -6.696 -11.921 1.00 91.44 67 LEU A N 1
ATOM 534 C CA . LEU A 1 67 ? -6.761 -6.719 -13.138 1.00 91.44 67 LEU A CA 1
ATOM 535 C C . LEU A 1 67 ? -6.268 -8.123 -13.513 1.00 91.44 67 LEU A C 1
ATOM 537 O O . LEU A 1 67 ? -5.591 -8.285 -14.531 1.00 91.44 67 LEU A O 1
ATOM 541 N N . LYS A 1 68 ? -6.572 -9.140 -12.697 1.00 92.50 68 LYS A N 1
ATOM 542 C CA . LYS A 1 68 ? -6.121 -10.530 -12.856 1.00 92.50 68 LYS A CA 1
ATOM 543 C C . LYS A 1 68 ? -4.610 -10.631 -13.081 1.00 92.50 68 LYS A C 1
ATOM 545 O O . LYS A 1 68 ? -4.140 -11.453 -13.881 1.00 92.50 68 LYS A O 1
ATOM 550 N N . LEU A 1 69 ? -3.837 -9.783 -12.399 1.00 95.69 69 LEU A N 1
ATOM 551 C CA . LEU A 1 69 ? -2.383 -9.776 -12.528 1.00 95.69 69 LEU A CA 1
ATOM 552 C C . LEU A 1 69 ? -1.836 -11.130 -12.057 1.00 95.69 69 LEU A C 1
ATOM 554 O O . LEU A 1 69 ? -2.341 -11.693 -11.083 1.00 95.69 69 LEU A O 1
ATOM 558 N N . PRO A 1 70 ? -0.816 -11.687 -12.724 1.00 97.62 70 PRO A N 1
ATOM 559 C CA . PRO A 1 70 ? -0.202 -12.926 -12.274 1.00 97.62 70 PRO A CA 1
ATOM 560 C C . PRO A 1 70 ? 0.687 -12.687 -11.050 1.00 97.62 70 PRO A C 1
ATOM 562 O O . PRO A 1 70 ? 1.143 -11.572 -10.801 1.00 97.62 70 PRO A O 1
ATOM 565 N N . GLU A 1 71 ? 0.972 -13.754 -10.307 1.00 97.38 71 GLU A N 1
ATOM 566 C CA . GLU A 1 71 ? 1.897 -13.726 -9.165 1.00 97.38 71 GLU A CA 1
ATOM 567 C C . GLU A 1 71 ? 3.375 -13.679 -9.577 1.00 97.38 71 GLU A C 1
ATOM 569 O O . GLU A 1 71 ? 4.244 -13.568 -8.718 1.00 97.38 71 GLU A O 1
ATOM 574 N N . ASN A 1 72 ? 3.677 -13.759 -10.877 1.00 97.06 72 ASN A N 1
ATOM 575 C CA . ASN A 1 72 ? 5.040 -13.731 -11.395 1.00 97.06 72 ASN A CA 1
ATOM 576 C C . ASN A 1 72 ? 5.150 -12.882 -12.675 1.00 97.06 72 ASN A C 1
ATOM 578 O O . ASN A 1 72 ? 4.317 -12.998 -13.581 1.00 97.06 72 ASN A O 1
ATOM 582 N N . GLY A 1 73 ? 6.195 -12.055 -12.761 1.00 96.00 73 GLY A N 1
ATOM 583 C CA . GLY A 1 73 ? 6.465 -11.164 -13.894 1.00 96.00 73 GLY A CA 1
ATOM 584 C C . GLY A 1 73 ? 6.668 -11.902 -15.219 1.00 96.00 73 GLY A C 1
ATOM 585 O O . GLY A 1 73 ? 6.107 -11.495 -16.232 1.00 96.00 73 GLY A O 1
ATOM 586 N N . GLY A 1 74 ? 7.346 -13.052 -15.218 1.00 94.62 74 GLY A N 1
ATOM 587 C CA . GLY A 1 74 ? 7.526 -13.873 -16.419 1.00 94.62 74 GLY A CA 1
ATOM 588 C C . GLY A 1 74 ? 6.212 -14.450 -16.962 1.00 94.62 74 GLY A C 1
ATOM 589 O O . GLY A 1 74 ? 6.053 -14.653 -18.166 1.00 94.62 74 GLY A O 1
ATOM 590 N N . VAL A 1 75 ? 5.216 -14.677 -16.097 1.00 97.38 75 VAL A N 1
ATOM 591 C CA . VAL A 1 75 ? 3.863 -15.058 -16.539 1.00 97.38 75 VAL A CA 1
ATOM 592 C C . VAL A 1 75 ? 3.154 -13.872 -17.197 1.00 97.38 75 VAL A C 1
ATOM 594 O O . VAL A 1 75 ? 2.456 -14.068 -18.193 1.00 97.38 75 VAL A O 1
ATOM 597 N N . LEU A 1 76 ? 3.343 -12.647 -16.689 1.00 97.81 76 LEU A N 1
ATOM 598 C CA . LEU A 1 76 ? 2.826 -11.435 -17.336 1.00 97.81 76 LEU A CA 1
ATOM 599 C C . LEU A 1 76 ? 3.466 -11.245 -18.715 1.00 97.81 76 LEU A C 1
ATOM 601 O O . LEU A 1 76 ? 2.750 -11.058 -19.693 1.00 97.81 76 LEU A O 1
ATOM 605 N N . GLU A 1 77 ? 4.789 -11.366 -18.805 1.00 96.69 77 GLU A N 1
ATOM 606 C CA . GLU A 1 77 ? 5.542 -11.271 -20.061 1.00 96.69 77 GLU A CA 1
ATOM 607 C C . GLU A 1 77 ? 5.013 -12.263 -21.106 1.00 96.69 77 GLU A C 1
ATOM 609 O O . GLU A 1 77 ? 4.681 -11.858 -22.221 1.00 96.69 77 GLU A O 1
ATOM 614 N N . LYS A 1 78 ? 4.795 -13.530 -20.727 1.00 96.62 78 LYS A N 1
ATOM 615 C CA . LYS A 1 78 ? 4.172 -14.535 -21.608 1.00 96.62 78 LYS A CA 1
ATOM 616 C C . LYS A 1 78 ? 2.771 -14.128 -22.074 1.00 96.62 78 LYS A C 1
ATOM 618 O O . LYS A 1 78 ? 2.473 -14.254 -23.258 1.00 96.62 78 LYS A O 1
ATOM 623 N N . ARG A 1 79 ? 1.916 -13.611 -21.179 1.00 97.00 79 ARG A N 1
ATOM 624 C CA . ARG A 1 79 ? 0.558 -13.131 -21.531 1.00 97.00 79 ARG A CA 1
ATOM 625 C C . ARG A 1 79 ? 0.582 -11.948 -22.505 1.00 97.00 79 ARG A C 1
ATOM 627 O O . ARG A 1 79 ? -0.318 -11.811 -23.329 1.00 97.00 79 ARG A O 1
ATOM 634 N N . LEU A 1 80 ? 1.603 -11.102 -22.416 1.00 97.56 80 LEU A N 1
ATOM 635 C CA . LEU A 1 80 ? 1.804 -9.950 -23.298 1.00 97.56 80 LEU A CA 1
ATOM 636 C C . LEU A 1 80 ? 2.559 -10.311 -24.594 1.00 97.56 80 LEU A C 1
ATOM 638 O O . LEU A 1 80 ? 2.692 -9.479 -25.495 1.00 97.56 80 LEU A O 1
ATOM 642 N N . GLY A 1 81 ? 3.039 -11.553 -24.713 1.00 97.06 81 GLY A N 1
ATOM 643 C CA . GLY A 1 81 ? 3.854 -12.011 -25.837 1.00 97.06 81 GLY A CA 1
ATOM 644 C C . GLY A 1 81 ? 5.242 -11.364 -25.875 1.00 97.06 81 GLY A C 1
ATOM 645 O O . GLY A 1 81 ? 5.800 -11.164 -26.952 1.00 97.06 81 GLY A O 1
ATOM 646 N N . ILE A 1 82 ? 5.783 -11.003 -24.711 1.00 95.62 82 ILE A N 1
ATOM 647 C CA . ILE A 1 82 ? 7.144 -10.493 -24.569 1.00 95.62 82 ILE A CA 1
ATOM 648 C C . ILE A 1 82 ? 8.108 -11.678 -24.624 1.00 95.62 82 ILE A C 1
ATOM 650 O O . ILE A 1 82 ? 8.138 -12.516 -23.725 1.00 95.62 82 ILE A O 1
ATOM 654 N N . ASP A 1 83 ? 8.895 -11.740 -25.695 1.00 90.25 83 ASP A N 1
ATOM 655 C CA . ASP A 1 83 ? 9.930 -12.753 -25.885 1.00 90.25 83 ASP A CA 1
ATOM 656 C C . ASP A 1 83 ? 11.305 -12.133 -25.631 1.00 90.25 83 ASP A C 1
ATOM 658 O O . ASP A 1 83 ? 11.991 -11.668 -26.545 1.00 90.25 83 ASP A O 1
ATOM 662 N N . PHE A 1 84 ? 11.677 -12.070 -24.351 1.00 88.69 84 PHE A N 1
ATOM 663 C CA . PHE A 1 84 ? 12.942 -11.471 -23.943 1.00 88.69 84 PHE A CA 1
ATOM 664 C C . PHE A 1 84 ? 14.138 -12.213 -24.549 1.00 88.69 84 PHE A C 1
ATOM 666 O O . PHE A 1 84 ? 15.047 -11.550 -25.033 1.00 88.69 84 PHE A O 1
ATOM 673 N N . GLN A 1 85 ? 14.139 -13.552 -24.585 1.00 86.75 85 GLN A N 1
ATOM 674 C CA . GLN A 1 85 ? 15.270 -14.315 -25.134 1.00 86.75 85 GLN A CA 1
ATOM 675 C C . GLN A 1 85 ? 15.486 -14.023 -26.608 1.00 86.75 85 GLN A C 1
ATOM 677 O O . GLN A 1 85 ? 16.600 -13.699 -27.021 1.00 86.75 85 GLN A O 1
ATOM 682 N N . LYS A 1 86 ? 14.412 -14.062 -27.397 1.00 89.62 86 LYS A N 1
ATOM 683 C CA . LYS A 1 86 ? 14.497 -13.731 -28.813 1.00 89.62 86 LYS A CA 1
ATOM 684 C C . LYS A 1 86 ? 14.933 -12.288 -29.026 1.00 89.62 86 LYS A C 1
ATOM 686 O O . LYS A 1 86 ? 15.840 -12.036 -29.812 1.00 89.62 86 LYS A O 1
ATOM 691 N N . ASN A 1 87 ? 14.324 -11.337 -28.318 1.00 90.38 87 ASN A N 1
ATOM 692 C CA . ASN A 1 87 ? 14.663 -9.922 -28.477 1.00 90.38 87 ASN A CA 1
ATOM 693 C C . ASN A 1 87 ? 16.097 -9.619 -28.016 1.00 90.38 87 ASN A C 1
ATOM 695 O O . ASN A 1 87 ? 16.755 -8.763 -28.605 1.00 90.38 87 ASN A O 1
ATOM 699 N N . PHE A 1 88 ? 16.589 -10.332 -27.003 1.00 88.38 88 PHE A N 1
ATOM 700 C CA . PHE A 1 88 ? 17.972 -10.270 -26.552 1.00 88.38 88 PHE A CA 1
ATOM 701 C C . PHE A 1 88 ? 18.920 -10.794 -27.639 1.00 88.38 88 PHE A C 1
ATOM 703 O O . PHE A 1 88 ? 19.819 -10.072 -28.057 1.00 88.38 88 PHE A O 1
ATOM 710 N N . ALA A 1 89 ? 18.687 -12.009 -28.147 1.00 86.88 89 ALA A N 1
ATOM 711 C CA . ALA A 1 89 ? 19.527 -12.645 -29.165 1.00 86.88 89 ALA A CA 1
ATOM 712 C C . ALA A 1 89 ? 19.536 -11.893 -30.509 1.00 86.88 89 ALA A C 1
ATOM 714 O O . ALA A 1 89 ? 20.538 -11.895 -31.219 1.00 86.88 89 ALA A O 1
ATOM 715 N N . GLU A 1 90 ? 18.428 -11.234 -30.854 1.00 89.19 90 GLU A N 1
ATOM 716 C CA . GLU A 1 90 ? 18.284 -10.438 -32.076 1.00 89.19 90 GLU A CA 1
ATOM 717 C C . GLU A 1 90 ? 18.729 -8.971 -31.910 1.00 89.19 90 GLU A C 1
ATOM 719 O O . GLU A 1 90 ? 18.549 -8.186 -32.842 1.00 89.19 90 GLU A O 1
ATOM 724 N N . ASN A 1 91 ? 19.297 -8.579 -30.759 1.00 86.31 91 ASN A N 1
ATOM 725 C CA . ASN A 1 91 ? 19.738 -7.206 -30.475 1.00 86.31 91 ASN A CA 1
ATOM 726 C C . ASN A 1 91 ? 18.620 -6.146 -30.592 1.00 86.31 91 ASN A C 1
ATOM 728 O O . ASN A 1 91 ? 18.835 -5.037 -31.078 1.00 86.31 91 ASN A O 1
ATOM 732 N N . LYS A 1 92 ? 17.402 -6.488 -30.151 1.00 88.12 92 LYS A N 1
ATOM 733 C CA . LYS A 1 92 ? 16.185 -5.657 -30.275 1.00 88.12 92 LYS A CA 1
ATOM 734 C C . LYS A 1 92 ? 15.733 -4.983 -28.980 1.00 88.12 92 LYS A C 1
ATOM 736 O O . LYS A 1 92 ? 14.677 -4.347 -28.965 1.00 88.12 92 LYS A O 1
ATOM 741 N N . LEU A 1 93 ? 16.474 -5.141 -27.887 1.00 92.19 93 LEU A N 1
ATOM 742 C CA . LEU A 1 93 ? 16.131 -4.495 -26.621 1.00 92.19 93 LEU A CA 1
ATOM 743 C C . LEU A 1 93 ? 16.415 -2.997 -26.701 1.00 92.19 93 LEU A C 1
ATOM 745 O O . LEU A 1 93 ? 17.423 -2.582 -27.256 1.00 92.19 93 LEU A O 1
ATOM 749 N N . VAL A 1 94 ? 15.525 -2.190 -26.128 1.00 95.69 94 VAL A N 1
ATOM 750 C CA . VAL A 1 94 ? 15.657 -0.731 -26.095 1.00 95.69 94 VAL A CA 1
ATOM 751 C C . VAL A 1 94 ? 15.786 -0.303 -24.646 1.00 95.69 94 VAL A C 1
ATOM 753 O O . VAL A 1 94 ? 14.821 -0.405 -23.889 1.00 95.69 94 VAL A O 1
ATOM 756 N N . ARG A 1 95 ? 16.975 0.145 -24.245 1.00 95.88 95 ARG A N 1
ATOM 757 C CA . ARG A 1 95 ? 17.312 0.454 -22.855 1.00 95.88 95 ARG A CA 1
ATOM 758 C C . ARG A 1 95 ? 17.822 1.868 -22.663 1.00 95.88 95 ARG A C 1
ATOM 760 O O . ARG A 1 95 ? 18.268 2.530 -23.593 1.00 95.88 95 ARG A O 1
ATOM 767 N N . ALA A 1 96 ? 17.765 2.293 -21.411 1.00 94.25 96 ALA A N 1
ATOM 768 C CA . ALA A 1 96 ? 18.480 3.446 -20.900 1.00 94.25 96 ALA A CA 1
ATOM 769 C C . ALA A 1 96 ? 18.918 3.173 -19.462 1.00 94.25 96 ALA A C 1
ATOM 771 O O . ALA A 1 96 ? 18.181 2.544 -18.698 1.00 94.25 96 ALA A O 1
ATOM 772 N N . GLY A 1 97 ? 20.098 3.651 -19.079 1.00 91.19 97 GLY A N 1
ATOM 773 C CA . GLY A 1 97 ? 20.591 3.529 -17.714 1.00 91.19 97 GLY A CA 1
ATOM 774 C C . GLY A 1 97 ? 20.716 4.871 -17.004 1.00 91.19 97 GLY A C 1
ATOM 775 O O . GLY A 1 97 ? 21.199 5.848 -17.567 1.00 91.19 97 GLY A O 1
ATOM 776 N N . TYR A 1 98 ? 20.327 4.886 -15.734 1.00 86.62 98 TYR A N 1
ATOM 777 C CA . TYR A 1 98 ? 20.474 6.005 -14.815 1.00 86.62 98 TYR A CA 1
ATOM 778 C C . TYR A 1 98 ? 21.618 5.728 -13.846 1.00 86.62 98 TYR A C 1
ATOM 780 O O . TYR A 1 98 ? 21.685 4.667 -13.220 1.00 86.62 98 TYR A O 1
ATOM 788 N N . LEU A 1 99 ? 22.489 6.718 -13.687 1.00 81.25 99 LEU A N 1
ATOM 789 C CA . LEU A 1 99 ? 23.674 6.678 -12.838 1.00 81.25 99 LEU A CA 1
ATOM 790 C C . LEU A 1 99 ? 23.480 7.458 -11.523 1.00 81.25 99 LEU A C 1
ATOM 792 O O . LEU A 1 99 ? 24.447 7.879 -10.893 1.00 81.25 99 LEU A O 1
ATOM 796 N N . GLY A 1 100 ? 22.232 7.649 -11.089 1.00 70.81 100 GLY A N 1
ATOM 797 C CA . GLY A 1 100 ? 21.877 8.378 -9.872 1.00 70.81 100 GLY A CA 1
ATOM 798 C C . GLY A 1 100 ? 20.446 8.093 -9.409 1.00 70.81 100 GLY A C 1
ATOM 799 O O . GLY A 1 100 ? 19.715 7.347 -10.054 1.00 70.81 100 GLY A O 1
ATOM 800 N N . ALA A 1 101 ? 20.052 8.690 -8.282 1.00 64.75 101 ALA A N 1
ATOM 801 C CA . ALA A 1 101 ? 18.739 8.471 -7.674 1.00 64.75 101 ALA A CA 1
ATOM 802 C C . ALA A 1 101 ? 17.571 8.978 -8.549 1.00 64.75 101 ALA A C 1
ATOM 804 O O . ALA A 1 101 ? 17.672 10.018 -9.195 1.00 64.75 101 ALA A O 1
ATOM 805 N N . SER A 1 102 ? 16.427 8.287 -8.487 1.00 65.69 102 SER A N 1
ATOM 806 C CA . SER A 1 102 ? 15.145 8.683 -9.095 1.00 65.69 102 SER A CA 1
ATOM 807 C C . SER A 1 102 ? 14.087 8.981 -8.022 1.00 65.69 102 SER A C 1
ATOM 809 O O . SER A 1 102 ? 14.374 8.948 -6.824 1.00 65.69 102 SER A O 1
ATOM 811 N N . THR A 1 103 ? 12.842 9.268 -8.410 1.00 59.12 103 THR A N 1
ATOM 812 C CA . THR A 1 103 ? 11.722 9.429 -7.465 1.00 59.12 103 THR A CA 1
ATOM 813 C C . THR A 1 103 ? 11.459 8.159 -6.650 1.00 59.12 103 THR A C 1
ATOM 815 O O . THR A 1 103 ? 11.043 8.269 -5.502 1.00 59.12 103 THR A O 1
ATOM 818 N N . THR A 1 104 ? 11.754 6.973 -7.198 1.00 58.91 104 THR A N 1
ATOM 819 C CA . THR A 1 104 ? 11.458 5.687 -6.545 1.00 58.91 104 THR A CA 1
ATOM 820 C C . THR A 1 104 ? 12.684 4.879 -6.131 1.00 58.91 104 THR A C 1
ATOM 822 O O . THR A 1 104 ? 12.584 4.083 -5.202 1.00 58.91 104 THR A O 1
ATOM 825 N N . THR A 1 105 ? 13.865 5.120 -6.712 1.00 66.88 105 THR A N 1
ATOM 826 C CA . THR A 1 105 ? 15.122 4.467 -6.299 1.00 66.88 105 THR A CA 1
ATOM 827 C C . THR A 1 105 ? 16.163 5.470 -5.806 1.00 66.88 105 THR A C 1
ATOM 829 O O . THR A 1 105 ? 16.200 6.628 -6.223 1.00 66.88 105 THR A O 1
ATOM 832 N N . SER A 1 106 ? 17.036 5.043 -4.895 1.00 62.41 106 SER A N 1
ATOM 833 C CA . SER A 1 106 ? 18.216 5.810 -4.474 1.00 62.41 106 SER A CA 1
ATOM 834 C C . SER A 1 106 ? 19.486 5.444 -5.251 1.00 62.41 106 SER A C 1
ATOM 836 O O . SER A 1 106 ? 20.520 6.048 -4.994 1.00 62.41 106 SER A O 1
ATOM 838 N N . GLY A 1 107 ? 19.420 4.456 -6.152 1.00 74.88 107 GLY A N 1
ATOM 839 C CA . GLY A 1 107 ? 20.572 3.821 -6.795 1.00 74.88 107 GLY A CA 1
ATOM 840 C C . GLY A 1 107 ? 20.586 3.921 -8.320 1.00 74.88 107 GLY A C 1
ATOM 841 O O . GLY A 1 107 ? 19.744 4.584 -8.920 1.00 74.88 107 GLY A O 1
ATOM 842 N N . TYR A 1 108 ? 21.536 3.215 -8.941 1.00 86.62 108 TYR A N 1
ATOM 843 C CA . TYR A 1 108 ? 21.517 2.973 -10.383 1.00 86.62 108 TYR A CA 1
ATOM 844 C C . TYR A 1 108 ? 20.238 2.240 -10.801 1.00 86.62 108 TYR A C 1
ATOM 846 O O . TYR A 1 108 ? 19.635 1.508 -10.011 1.00 86.62 108 TYR A O 1
ATOM 854 N N . ARG A 1 109 ? 19.838 2.424 -12.057 1.00 89.81 109 ARG A N 1
ATOM 855 C CA . ARG A 1 109 ? 18.675 1.755 -12.645 1.00 89.81 109 ARG A CA 1
ATOM 856 C C . ARG A 1 109 ? 18.906 1.548 -14.128 1.00 89.81 109 ARG A C 1
ATOM 858 O O . ARG A 1 109 ? 19.428 2.437 -14.789 1.00 89.81 109 ARG A O 1
ATOM 865 N N . VAL A 1 110 ? 18.457 0.422 -14.661 1.00 93.38 110 VAL A N 1
ATOM 866 C CA . VAL A 1 110 ? 18.274 0.257 -16.109 1.00 93.38 110 VAL A CA 1
ATOM 867 C C . VAL A 1 110 ? 16.783 0.185 -16.378 1.00 93.38 110 VAL A C 1
ATOM 869 O O . VAL A 1 110 ? 16.068 -0.489 -15.649 1.00 93.38 110 VAL A O 1
ATOM 872 N N . VAL A 1 111 ? 16.298 0.887 -17.391 1.00 95.25 111 VAL A N 1
ATOM 873 C CA . VAL A 1 111 ? 14.936 0.720 -17.900 1.00 95.25 111 VAL A CA 1
ATOM 874 C C . VAL A 1 111 ? 14.998 0.113 -19.285 1.00 95.25 111 VAL A C 1
ATOM 876 O O . VAL A 1 111 ? 15.894 0.428 -20.061 1.00 95.25 111 VAL A O 1
ATOM 879 N N . GLU A 1 112 ? 14.054 -0.762 -19.581 1.00 96.38 112 GLU A N 1
ATOM 880 C CA . GLU A 1 112 ? 13.935 -1.463 -20.847 1.00 96.38 112 GLU A CA 1
ATOM 881 C C . GLU A 1 112 ? 12.515 -1.344 -21.375 1.00 96.38 112 GLU A C 1
ATOM 883 O O . GLU A 1 112 ? 11.550 -1.467 -20.621 1.00 96.38 112 GLU A O 1
ATOM 888 N N . ARG A 1 113 ? 12.402 -1.135 -22.684 1.00 96.50 113 ARG A N 1
ATOM 889 C CA . ARG A 1 113 ? 11.147 -1.021 -23.408 1.00 96.50 113 ARG A CA 1
ATOM 890 C C . ARG A 1 113 ? 11.045 -2.123 -24.455 1.00 96.50 113 ARG A C 1
ATOM 892 O O . ARG A 1 113 ? 11.955 -2.309 -25.260 1.00 96.50 113 ARG A O 1
ATOM 899 N N . GLN A 1 114 ? 9.899 -2.795 -24.507 1.00 96.44 114 GLN A N 1
ATOM 900 C CA . GLN A 1 114 ? 9.553 -3.789 -25.525 1.00 96.44 114 GLN A CA 1
ATOM 901 C C . GLN A 1 114 ? 8.135 -3.548 -26.083 1.00 96.44 114 GLN A C 1
ATOM 903 O O . GLN A 1 114 ? 7.313 -2.877 -25.459 1.00 96.44 114 GLN A O 1
ATOM 908 N N . GLU A 1 115 ? 7.851 -4.065 -27.285 1.00 95.75 115 GLU A N 1
ATOM 909 C CA . GLU A 1 115 ? 6.493 -4.057 -27.859 1.00 95.75 115 GLU A CA 1
ATOM 910 C C . GLU A 1 115 ? 5.689 -5.245 -27.327 1.00 95.75 115 GLU A C 1
ATOM 912 O O . GLU A 1 115 ? 6.151 -6.385 -27.422 1.00 95.75 115 GLU A O 1
ATOM 917 N N . ILE A 1 116 ? 4.457 -4.995 -26.887 1.00 97.31 116 ILE A N 1
ATOM 918 C CA . ILE A 1 116 ? 3.464 -6.047 -26.645 1.00 97.31 116 ILE A CA 1
ATOM 919 C C . ILE A 1 116 ? 3.100 -6.691 -27.994 1.00 97.31 116 ILE A C 1
ATOM 921 O O . ILE A 1 116 ? 2.954 -6.003 -29.008 1.00 97.31 116 ILE A O 1
ATOM 925 N N . LYS A 1 117 ? 2.988 -8.025 -28.030 1.00 96.38 117 LYS A N 1
ATOM 926 C CA . LYS A 1 117 ? 2.687 -8.783 -29.262 1.00 96.38 117 LYS A CA 1
ATOM 927 C C . LYS A 1 117 ? 1.251 -9.267 -29.350 1.00 96.38 117 LYS A C 1
ATOM 929 O O . LYS A 1 117 ? 0.770 -9.515 -30.451 1.00 96.38 117 LYS A O 1
ATOM 934 N N . THR A 1 118 ? 0.565 -9.388 -28.219 1.00 96.81 118 THR A N 1
ATOM 935 C CA . THR A 1 118 ? -0.837 -9.820 -28.181 1.00 96.81 118 THR A CA 1
ATOM 936 C C . THR A 1 118 ? -1.817 -8.695 -28.521 1.00 96.81 118 THR A C 1
ATOM 938 O O . THR A 1 118 ? -2.926 -8.970 -28.966 1.00 96.81 118 THR A O 1
ATOM 941 N N . TYR A 1 119 ? -1.406 -7.434 -28.367 1.00 95.38 119 TYR A N 1
ATOM 942 C CA . TYR A 1 119 ? -2.123 -6.237 -28.808 1.00 95.38 119 TYR A CA 1
ATOM 943 C C . TYR A 1 119 ? -1.164 -5.040 -28.899 1.00 95.38 119 TYR A C 1
ATOM 945 O O . TYR A 1 119 ? -0.025 -5.100 -28.442 1.00 95.38 119 TYR A O 1
ATOM 953 N N . ALA A 1 120 ? -1.616 -3.930 -29.486 1.00 94.62 120 ALA A N 1
ATOM 954 C CA . ALA A 1 120 ? -0.785 -2.739 -29.631 1.00 94.62 120 ALA A CA 1
ATOM 955 C C . ALA A 1 120 ? -0.562 -2.040 -28.275 1.00 94.62 120 ALA A C 1
ATOM 957 O O . ALA A 1 120 ? -1.509 -1.513 -27.690 1.00 94.62 120 ALA A O 1
ATOM 958 N N . GLY A 1 121 ? 0.685 -1.964 -27.810 1.00 96.12 121 GLY A N 1
ATOM 959 C CA . GLY A 1 121 ? 1.041 -1.306 -26.553 1.00 96.12 121 GLY A CA 1
ATOM 960 C C . GLY A 1 121 ? 2.519 -1.467 -26.194 1.00 96.12 121 GLY A C 1
ATOM 961 O O . GLY A 1 121 ? 3.204 -2.336 -26.730 1.00 96.12 121 GLY A O 1
ATOM 962 N N . GLY A 1 122 ? 3.007 -0.618 -25.293 1.00 96.88 122 GLY A N 1
ATOM 963 C CA . GLY A 1 122 ? 4.357 -0.702 -24.750 1.00 96.88 122 GLY A CA 1
ATOM 964 C C . GLY A 1 122 ? 4.412 -1.524 -23.464 1.00 96.88 122 GLY A C 1
ATOM 965 O O . GLY A 1 122 ? 3.488 -1.489 -22.648 1.00 96.88 122 GLY A O 1
ATOM 966 N N . TYR A 1 123 ? 5.524 -2.231 -23.286 1.00 98.12 123 TYR A N 1
ATOM 967 C CA . TYR A 1 123 ? 5.946 -2.873 -22.046 1.00 98.12 123 TYR A CA 1
ATOM 968 C C . TYR A 1 123 ? 7.249 -2.222 -21.586 1.00 98.12 123 TYR A C 1
ATOM 970 O O . TYR A 1 123 ? 8.209 -2.154 -22.351 1.00 98.12 123 TYR A O 1
ATOM 978 N N . TRP A 1 124 ? 7.275 -1.742 -20.351 1.00 97.94 124 TRP A N 1
ATOM 979 C CA . TRP A 1 124 ? 8.410 -1.081 -19.728 1.00 97.94 124 TRP A CA 1
ATOM 980 C C . TRP A 1 124 ? 8.776 -1.814 -18.451 1.00 97.94 124 TRP A C 1
ATOM 982 O O . TRP A 1 124 ? 7.915 -2.104 -17.624 1.00 97.94 124 TRP A O 1
ATOM 992 N N . ARG A 1 125 ? 10.062 -2.074 -18.269 1.00 96.38 125 ARG A N 1
ATOM 993 C CA . ARG A 1 125 ? 10.586 -2.758 -17.094 1.00 96.38 125 ARG A CA 1
ATOM 994 C C . ARG A 1 125 ? 11.794 -2.014 -16.562 1.00 96.38 125 ARG A C 1
ATOM 996 O O . ARG A 1 125 ? 12.722 -1.738 -17.317 1.00 96.38 125 ARG A O 1
ATOM 1003 N N . SER A 1 126 ? 11.804 -1.710 -15.270 1.00 94.50 126 SER A N 1
ATOM 1004 C CA . SER A 1 126 ? 13.020 -1.303 -14.578 1.00 94.50 126 SER A CA 1
ATOM 1005 C C . SER A 1 126 ? 13.766 -2.514 -14.029 1.00 94.50 126 SER A C 1
ATOM 1007 O O . SER A 1 126 ? 13.195 -3.544 -13.668 1.00 94.50 126 SER A O 1
ATOM 1009 N N . TYR A 1 127 ? 15.076 -2.369 -13.946 1.00 93.25 127 TYR A N 1
ATOM 1010 C CA . TYR A 1 127 ? 15.984 -3.236 -13.230 1.00 93.25 127 TYR A CA 1
ATOM 1011 C C . TYR A 1 127 ? 16.584 -2.398 -12.110 1.00 93.25 127 TYR A C 1
ATOM 1013 O O . TYR A 1 127 ? 17.364 -1.474 -12.357 1.00 93.25 127 TYR A O 1
ATOM 1021 N N . ASP A 1 128 ? 16.152 -2.697 -10.890 1.00 90.31 128 ASP A N 1
ATOM 1022 C CA . ASP A 1 128 ? 16.530 -1.975 -9.686 1.00 90.31 128 ASP A CA 1
ATOM 1023 C C . ASP A 1 128 ? 17.546 -2.776 -8.887 1.00 90.31 128 ASP A C 1
ATOM 1025 O O . ASP A 1 128 ? 17.395 -3.982 -8.707 1.00 90.31 128 ASP A O 1
ATOM 1029 N N . PHE A 1 129 ? 18.586 -2.106 -8.395 1.00 87.38 129 PHE A N 1
ATOM 1030 C CA . PHE A 1 129 ? 19.719 -2.750 -7.718 1.00 87.38 129 PHE A CA 1
ATOM 1031 C C . PHE A 1 129 ? 19.729 -2.507 -6.196 1.00 87.38 129 PHE A C 1
ATOM 1033 O O . PHE A 1 129 ? 20.615 -2.986 -5.489 1.00 87.38 129 PHE A O 1
ATOM 1040 N N . GLY A 1 130 ? 18.728 -1.781 -5.684 1.00 74.31 130 GLY A N 1
ATOM 1041 C CA . GLY A 1 130 ? 18.592 -1.393 -4.278 1.00 74.31 130 GLY A CA 1
ATOM 1042 C C . GLY A 1 130 ? 19.610 -0.345 -3.814 1.00 74.31 130 GLY A C 1
ATOM 1043 O O . GLY A 1 130 ? 20.281 0.301 -4.617 1.00 74.31 130 GLY A O 1
ATOM 1044 N N . GLN A 1 131 ? 19.730 -0.159 -2.493 1.00 60.09 131 GLN A N 1
ATOM 1045 C CA . GLN A 1 131 ? 20.688 0.794 -1.899 1.00 60.09 131 GLN A CA 1
ATOM 1046 C C . GLN A 1 131 ? 22.153 0.324 -1.946 1.00 60.09 131 GLN A C 1
ATOM 1048 O O . GLN A 1 131 ? 23.040 1.064 -1.526 1.00 60.09 131 GLN A O 1
ATOM 1053 N N . GLY A 1 132 ? 22.423 -0.887 -2.450 1.00 52.31 132 GLY A N 1
ATOM 1054 C CA . GLY A 1 132 ? 23.760 -1.464 -2.610 1.00 52.31 132 GLY A CA 1
ATOM 1055 C C . GLY A 1 132 ? 24.537 -0.829 -3.762 1.00 52.31 132 GLY A C 1
ATOM 1056 O O . GLY A 1 132 ? 24.935 -1.509 -4.703 1.00 52.31 132 GLY A O 1
ATOM 1057 N N . MET A 1 133 ? 24.735 0.487 -3.702 1.00 61.88 133 MET A N 1
ATOM 1058 C CA . MET A 1 133 ? 25.649 1.217 -4.568 1.00 61.88 133 MET A CA 1
ATOM 1059 C C . MET A 1 133 ? 27.080 0.830 -4.198 1.00 61.88 133 MET A C 1
ATOM 1061 O O . MET A 1 133 ? 27.678 1.408 -3.294 1.00 61.88 133 MET A O 1
ATOM 1065 N N . SER A 1 134 ? 27.659 -0.131 -4.908 1.00 60.50 134 SER A N 1
ATOM 1066 C CA . SER A 1 134 ? 29.111 -0.195 -5.017 1.00 60.50 134 SER A CA 1
ATOM 1067 C C . SER A 1 134 ? 29.494 0.129 -6.461 1.00 60.50 134 SER A C 1
ATOM 1069 O O . SER A 1 134 ? 28.974 -0.499 -7.385 1.00 60.50 134 SER A O 1
ATOM 1071 N N . PRO A 1 135 ? 30.392 1.103 -6.701 1.00 66.25 135 PRO A N 1
ATOM 1072 C CA . PRO A 1 135 ? 30.894 1.393 -8.042 1.00 66.25 135 PRO A CA 1
ATOM 1073 C C . PRO A 1 135 ? 31.447 0.159 -8.771 1.00 66.25 135 PRO A C 1
ATOM 1075 O O . PRO A 1 135 ? 31.420 0.134 -9.994 1.00 66.25 135 PRO A O 1
ATOM 1078 N N . GLY A 1 136 ? 31.898 -0.870 -8.041 1.00 70.94 136 GLY A N 1
ATOM 1079 C CA . GLY A 1 136 ? 32.329 -2.170 -8.578 1.00 70.94 136 GLY A CA 1
ATOM 1080 C C . GLY A 1 136 ? 31.280 -3.292 -8.534 1.00 70.94 136 GLY A C 1
ATOM 1081 O O . GLY A 1 136 ? 31.607 -4.435 -8.835 1.00 70.94 136 GLY A O 1
ATOM 1082 N N . GLY A 1 137 ? 30.049 -3.011 -8.106 1.00 80.38 137 GLY A N 1
ATOM 1083 C CA . GLY A 1 137 ? 28.998 -4.010 -7.934 1.00 80.38 137 GLY A CA 1
ATOM 1084 C C . GLY A 1 137 ? 28.330 -4.419 -9.242 1.00 80.38 137 GLY A C 1
ATOM 1085 O O . GLY A 1 137 ? 28.247 -3.644 -10.195 1.00 80.38 137 GLY A O 1
ATOM 1086 N N . LYS A 1 138 ? 27.736 -5.618 -9.243 1.00 85.56 138 LYS A N 1
ATOM 1087 C CA . LYS A 1 138 ? 26.972 -6.188 -10.368 1.00 85.56 138 LYS A CA 1
ATOM 1088 C C . LYS A 1 138 ? 25.694 -5.412 -10.729 1.00 85.56 138 LYS A C 1
ATOM 1090 O O . LYS A 1 138 ? 25.014 -5.790 -11.668 1.00 85.56 138 LYS A O 1
ATOM 1095 N N . GLY A 1 139 ? 25.359 -4.339 -10.014 1.00 85.31 139 GLY A N 1
ATOM 1096 C CA . GLY A 1 139 ? 24.284 -3.406 -10.366 1.00 85.31 139 GLY A CA 1
ATOM 1097 C C . GLY A 1 139 ? 24.759 -2.142 -11.092 1.00 85.31 139 GLY A C 1
ATOM 1098 O O . GLY A 1 139 ? 23.950 -1.261 -11.351 1.00 85.31 139 GLY A O 1
ATOM 1099 N N . ASN A 1 140 ? 26.058 -1.994 -11.383 1.00 87.38 140 ASN A N 1
ATOM 1100 C CA . ASN A 1 140 ? 26.572 -0.831 -12.106 1.00 87.38 140 ASN A CA 1
ATOM 1101 C C . ASN A 1 140 ? 26.485 -1.038 -13.627 1.00 87.38 140 ASN A C 1
ATOM 1103 O O . ASN A 1 140 ? 27.302 -1.790 -14.170 1.00 87.38 140 ASN A O 1
ATOM 1107 N N . PRO A 1 141 ? 25.584 -0.340 -14.343 1.00 88.31 141 PRO A N 1
ATOM 1108 C CA . PRO A 1 141 ? 25.428 -0.542 -15.778 1.00 88.31 141 PRO A CA 1
ATOM 1109 C C . PRO A 1 141 ? 26.615 -0.011 -16.604 1.00 88.31 141 PRO A C 1
ATOM 1111 O O . PRO A 1 141 ? 26.754 -0.387 -17.762 1.00 88.31 141 PRO A O 1
ATOM 1114 N N . LEU A 1 142 ? 27.531 0.782 -16.024 1.00 88.56 142 LEU A N 1
ATOM 1115 C CA . LEU A 1 142 ? 28.797 1.152 -16.682 1.00 88.56 142 LEU A CA 1
ATOM 1116 C C . LEU A 1 142 ? 29.824 0.018 -16.725 1.00 88.56 142 LEU A C 1
ATOM 1118 O O . LEU A 1 142 ? 30.771 0.079 -17.508 1.00 88.56 142 LEU A O 1
ATOM 1122 N N . LEU A 1 143 ? 29.686 -0.976 -15.848 1.00 88.56 143 LEU A N 1
ATOM 1123 C CA . LEU A 1 143 ? 30.568 -2.145 -15.791 1.00 88.56 143 LEU A CA 1
ATOM 1124 C C . LEU A 1 143 ? 29.873 -3.400 -16.319 1.00 88.56 143 LEU A C 1
ATOM 1126 O O . LEU A 1 143 ? 30.516 -4.256 -16.933 1.00 88.56 143 LEU A O 1
ATOM 1130 N N . HIS A 1 144 ? 28.564 -3.477 -16.090 1.00 91.19 144 HIS A N 1
ATOM 1131 C CA . HIS A 1 144 ? 27.700 -4.598 -16.419 1.00 91.19 144 HIS A CA 1
ATOM 1132 C C . HIS A 1 144 ? 26.489 -4.111 -17.235 1.00 91.19 144 HIS A C 1
ATOM 1134 O O . HIS A 1 144 ? 25.370 -4.088 -16.726 1.00 91.19 144 HIS A O 1
ATOM 1140 N N . PRO A 1 145 ? 26.694 -3.652 -18.485 1.00 90.25 145 PRO A N 1
ATOM 1141 C CA . PRO A 1 145 ? 25.621 -3.071 -19.296 1.00 90.25 145 PRO A CA 1
ATOM 1142 C C . PRO A 1 145 ? 24.635 -4.123 -19.828 1.00 90.25 145 PRO A C 1
ATOM 1144 O O . PRO A 1 145 ? 23.527 -3.775 -20.246 1.00 90.25 145 PRO A O 1
ATOM 1147 N N . LEU A 1 146 ? 25.034 -5.399 -19.841 1.00 88.56 146 LEU A N 1
ATOM 1148 C CA . LEU A 1 146 ? 24.262 -6.507 -20.399 1.00 88.56 146 LEU A CA 1
ATOM 1149 C C . LEU A 1 146 ? 23.463 -7.222 -19.302 1.00 88.56 146 LEU A C 1
ATOM 1151 O O . LEU A 1 146 ? 23.654 -6.966 -18.121 1.00 88.56 146 LEU A O 1
ATOM 1155 N N . GLY A 1 147 ? 22.582 -8.147 -19.676 1.00 84.62 147 GLY A N 1
ATOM 1156 C CA . GLY A 1 147 ? 21.801 -8.960 -18.736 1.00 84.62 147 GLY A CA 1
ATOM 1157 C C . GLY A 1 147 ? 20.357 -8.473 -18.533 1.00 84.62 147 GLY A C 1
ATOM 1158 O O . GLY A 1 147 ? 19.980 -7.473 -19.136 1.00 84.62 147 GLY A O 1
ATOM 1159 N N . PRO A 1 148 ? 19.526 -9.182 -17.749 1.00 86.12 148 PRO A N 1
ATOM 1160 C CA . PRO A 1 148 ? 19.817 -10.517 -17.230 1.00 86.12 148 PRO A CA 1
ATOM 1161 C C . PRO A 1 148 ? 19.951 -11.530 -18.383 1.00 86.12 148 PRO A C 1
ATOM 1163 O O . PRO A 1 148 ? 19.285 -11.393 -19.403 1.00 86.12 148 PRO A O 1
ATOM 1166 N N . PHE A 1 149 ? 20.818 -12.531 -18.239 1.00 81.69 149 PHE A N 1
ATOM 1167 C CA . PHE A 1 149 ? 20.890 -13.662 -19.174 1.00 81.69 149 PHE A CA 1
ATOM 1168 C C . PHE A 1 149 ? 20.056 -14.825 -18.621 1.00 81.69 149 PHE A C 1
ATOM 1170 O O . PHE A 1 149 ? 20.060 -15.041 -17.410 1.00 81.69 149 PHE A O 1
ATOM 1177 N N . GLN A 1 150 ? 19.348 -15.565 -19.481 1.00 72.88 150 GLN A N 1
ATOM 1178 C CA . GLN A 1 150 ? 18.690 -16.828 -19.087 1.00 72.88 150 GLN A CA 1
ATOM 1179 C C . GLN A 1 150 ? 19.432 -18.058 -19.631 1.00 72.88 150 GLN A C 1
ATOM 1181 O O . GLN A 1 150 ? 19.257 -19.156 -19.112 1.00 72.88 150 GLN A O 1
ATOM 1186 N N . GLU A 1 151 ? 20.293 -17.866 -20.631 1.00 79.06 151 GLU A N 1
ATOM 1187 C CA . GLU A 1 151 ? 21.138 -18.896 -21.230 1.00 79.06 151 GLU A CA 1
ATOM 1188 C C . GLU A 1 151 ? 22.613 -18.492 -21.157 1.00 79.06 151 GLU A C 1
ATOM 1190 O O . GLU A 1 151 ? 22.943 -17.346 -20.834 1.00 79.06 151 GLU A O 1
ATOM 1195 N N . LYS A 1 152 ? 23.509 -19.439 -21.464 1.00 82.50 152 LYS A N 1
ATOM 1196 C CA . LYS A 1 152 ? 24.945 -19.161 -21.479 1.00 82.50 152 LYS A CA 1
ATOM 1197 C C . LYS A 1 152 ? 25.281 -18.088 -22.506 1.00 82.50 152 LYS A C 1
ATOM 1199 O O . LYS A 1 152 ? 24.855 -18.179 -23.656 1.00 82.50 152 LYS A O 1
ATOM 1204 N N . HIS A 1 153 ? 26.097 -17.116 -22.115 1.00 85.69 153 HIS A N 1
ATOM 1205 C CA . HIS A 1 153 ? 26.448 -15.993 -22.977 1.00 85.69 153 HIS A CA 1
ATOM 1206 C C . HIS A 1 153 ? 27.953 -15.685 -22.944 1.00 85.69 153 HIS A C 1
ATOM 1208 O O . HIS A 1 153 ? 28.553 -15.685 -21.871 1.00 85.69 153 HIS A O 1
ATOM 1214 N N . PRO A 1 154 ? 28.584 -15.325 -24.082 1.00 86.62 154 PRO A N 1
ATOM 1215 C CA . PRO A 1 154 ? 30.013 -14.988 -24.123 1.00 86.62 154 PRO A CA 1
ATOM 1216 C C . PRO A 1 154 ? 30.445 -13.812 -23.232 1.00 86.62 154 PRO A C 1
ATOM 1218 O O . PRO A 1 154 ? 31.639 -13.607 -23.054 1.00 86.62 154 PRO A O 1
ATOM 1221 N N . PHE A 1 155 ? 29.485 -13.038 -22.720 1.00 89.38 155 PHE A N 1
ATOM 1222 C CA . PHE A 1 155 ? 29.699 -11.870 -21.860 1.00 89.38 155 PHE A CA 1
ATOM 1223 C C . PHE A 1 155 ? 28.940 -11.979 -20.526 1.00 89.38 155 PHE A C 1
ATOM 1225 O O . PHE A 1 155 ? 28.447 -10.975 -20.008 1.00 89.38 155 PHE A O 1
ATOM 1232 N N . GLU A 1 156 ? 28.775 -13.189 -19.984 1.00 88.56 156 GLU A N 1
ATOM 1233 C CA . GLU A 1 156 ? 28.127 -13.435 -18.682 1.00 88.56 156 GLU A CA 1
ATOM 1234 C C . GLU A 1 156 ? 28.696 -12.560 -17.551 1.00 88.56 156 GLU A C 1
ATOM 1236 O O . GLU A 1 156 ? 27.969 -12.076 -16.681 1.00 88.56 156 GLU A O 1
ATOM 1241 N N . GLU A 1 157 ? 29.994 -12.265 -17.571 1.00 88.81 157 GLU A N 1
ATOM 1242 C CA . GLU A 1 157 ? 30.638 -11.402 -16.587 1.00 88.81 157 GLU A CA 1
ATOM 1243 C C . GLU A 1 157 ? 30.161 -9.942 -16.664 1.00 88.81 157 GLU A C 1
ATOM 1245 O O . GLU A 1 157 ? 30.246 -9.215 -15.666 1.00 88.81 157 GLU A O 1
ATOM 1250 N N . LYS A 1 158 ? 29.610 -9.528 -17.810 1.00 91.38 158 LYS A N 1
ATOM 1251 C CA . LYS A 1 158 ? 29.016 -8.207 -18.066 1.00 91.38 158 LYS A CA 1
ATOM 1252 C C . LYS A 1 158 ? 27.509 -8.158 -17.800 1.00 91.38 158 LYS A C 1
ATOM 1254 O O . LYS A 1 158 ? 26.911 -7.114 -18.046 1.00 91.38 158 LYS A O 1
ATOM 1259 N N . ALA A 1 159 ? 26.912 -9.233 -17.279 1.00 90.94 159 ALA A N 1
ATOM 1260 C CA . ALA A 1 159 ? 25.522 -9.239 -16.831 1.00 90.94 159 ALA A CA 1
ATOM 1261 C C . ALA A 1 159 ? 25.339 -8.411 -15.555 1.00 90.94 159 ALA A C 1
ATOM 1263 O O . ALA A 1 159 ? 26.080 -8.619 -14.584 1.00 90.94 159 ALA A O 1
ATOM 1264 N N . PHE A 1 160 ? 24.326 -7.547 -15.515 1.00 90.44 160 PHE A N 1
ATOM 1265 C CA . PHE A 1 160 ? 23.855 -6.973 -14.267 1.00 90.44 160 PHE A CA 1
ATOM 1266 C C . PHE A 1 160 ? 22.989 -7.966 -13.486 1.00 90.44 160 PHE A C 1
ATOM 1268 O O . PHE A 1 160 ? 22.311 -8.823 -14.057 1.00 90.44 160 PHE A O 1
ATOM 1275 N N . ILE A 1 161 ? 22.973 -7.812 -12.163 1.00 88.69 161 ILE A N 1
ATOM 1276 C CA . ILE A 1 161 ? 22.113 -8.576 -11.254 1.00 88.69 161 ILE A CA 1
ATOM 1277 C C . ILE A 1 161 ? 21.130 -7.609 -10.604 1.00 88.69 161 ILE A C 1
ATOM 1279 O O . ILE A 1 161 ? 21.527 -6.779 -9.789 1.00 88.69 161 ILE A O 1
ATOM 1283 N N . ARG A 1 162 ? 19.847 -7.724 -10.962 1.00 90.62 162 ARG A N 1
ATOM 1284 C CA . ARG A 1 162 ? 18.754 -6.946 -10.357 1.00 90.62 162 ARG A CA 1
ATOM 1285 C C . ARG A 1 162 ? 18.380 -7.485 -8.972 1.00 90.62 162 ARG A C 1
ATOM 1287 O O . ARG A 1 162 ? 18.617 -8.648 -8.667 1.00 90.62 162 ARG A O 1
ATOM 1294 N N . GLN A 1 163 ? 17.757 -6.638 -8.167 1.00 90.38 163 GLN A N 1
ATOM 1295 C CA . GLN A 1 163 ? 17.137 -6.953 -6.875 1.00 90.38 163 GLN A CA 1
ATOM 1296 C C . GLN A 1 163 ? 15.603 -6.843 -6.926 1.00 90.38 163 GLN A C 1
ATOM 1298 O O . GLN A 1 163 ? 14.915 -7.324 -6.032 1.00 90.38 163 GLN A O 1
ATOM 1303 N N . GLY A 1 164 ? 15.068 -6.226 -7.980 1.00 92.00 164 GLY A N 1
ATOM 1304 C CA . GLY A 1 164 ? 13.651 -6.237 -8.317 1.00 92.00 164 GLY A CA 1
ATOM 1305 C C . GLY A 1 164 ? 13.354 -5.386 -9.543 1.00 92.00 164 GLY A C 1
ATOM 1306 O O . GLY A 1 164 ? 14.272 -4.878 -10.200 1.00 92.00 164 GLY A O 1
ATOM 1307 N N . SER A 1 165 ? 12.069 -5.264 -9.855 1.00 94.31 165 SER A N 1
ATOM 1308 C CA . SER A 1 165 ? 11.583 -4.545 -11.030 1.00 94.31 165 SER A CA 1
ATOM 1309 C C . SER A 1 165 ? 10.272 -3.819 -10.749 1.00 94.31 165 SER A C 1
ATOM 1311 O O . SER A 1 165 ? 9.368 -4.373 -10.127 1.00 94.31 165 SER A O 1
ATOM 1313 N N . GLU A 1 166 ? 10.144 -2.607 -11.284 1.00 95.81 166 GLU A N 1
ATOM 1314 C CA . GLU A 1 166 ? 8.864 -1.971 -11.589 1.00 95.81 166 GLU A CA 1
ATOM 1315 C C . GLU A 1 166 ? 8.530 -2.274 -13.057 1.00 95.81 166 GLU A C 1
ATOM 1317 O O . GLU A 1 166 ? 9.342 -2.050 -13.956 1.00 95.81 166 GLU A O 1
ATOM 1322 N N . ILE A 1 167 ? 7.342 -2.807 -13.311 1.00 98.12 167 ILE A N 1
ATOM 1323 C CA . ILE A 1 167 ? 6.845 -3.160 -14.639 1.00 98.12 167 ILE A CA 1
ATOM 1324 C C . ILE A 1 167 ? 5.614 -2.308 -14.928 1.00 98.12 167 ILE A C 1
ATOM 1326 O O . ILE A 1 167 ? 4.643 -2.314 -14.171 1.00 98.12 167 ILE A O 1
ATOM 1330 N N . LEU A 1 168 ? 5.658 -1.580 -16.036 1.00 98.2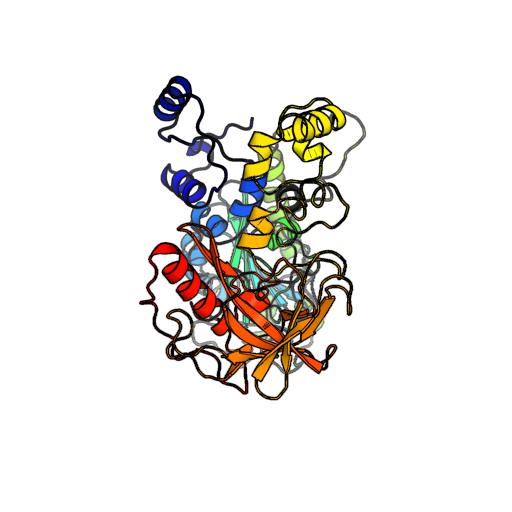5 168 LEU A N 1
ATOM 1331 C CA . LEU A 1 168 ? 4.599 -0.716 -16.536 1.00 98.25 168 LEU A CA 1
ATOM 1332 C C . LEU A 1 168 ? 4.201 -1.199 -17.922 1.00 98.25 168 LEU A C 1
ATOM 1334 O O . LEU A 1 168 ? 5.053 -1.377 -18.786 1.00 98.25 168 LEU A O 1
ATOM 1338 N N . PHE A 1 169 ? 2.915 -1.381 -18.174 1.00 98.06 169 PHE A N 1
ATOM 1339 C CA . PHE A 1 169 ? 2.460 -1.852 -19.478 1.00 98.06 169 PHE A CA 1
ATOM 1340 C C . PHE A 1 169 ? 1.132 -1.221 -19.854 1.00 98.06 169 PHE A C 1
ATOM 1342 O O . PHE A 1 169 ? 0.322 -0.890 -18.990 1.00 98.06 169 PHE A O 1
ATOM 1349 N N . ASN A 1 170 ? 0.891 -1.045 -21.151 1.00 96.88 170 ASN A N 1
ATOM 1350 C CA . ASN A 1 170 ? -0.430 -0.630 -21.600 1.00 96.88 170 ASN A CA 1
ATOM 1351 C C . ASN A 1 170 ? -1.425 -1.786 -21.456 1.00 96.88 170 ASN A C 1
ATOM 1353 O O . ASN A 1 170 ? -1.141 -2.911 -21.861 1.00 96.88 170 ASN A O 1
ATOM 1357 N N . LEU A 1 171 ? -2.608 -1.491 -20.934 1.00 94.69 171 LEU A N 1
ATOM 1358 C CA . LEU A 1 171 ? -3.787 -2.346 -21.002 1.00 94.69 171 LEU A CA 1
ATOM 1359 C C . LEU A 1 171 ? -4.418 -2.256 -22.408 1.00 94.69 171 LEU A C 1
ATOM 1361 O O . LEU A 1 171 ? -4.140 -1.297 -23.137 1.00 94.69 171 LEU A O 1
ATOM 1365 N N . PRO A 1 172 ? -5.283 -3.208 -22.809 1.00 91.81 172 PRO A N 1
ATOM 1366 C CA . PRO A 1 172 ? -5.931 -3.185 -24.125 1.00 91.81 172 PRO A CA 1
ATOM 1367 C C . PRO A 1 172 ? -6.710 -1.894 -24.428 1.00 91.81 172 PRO A C 1
ATOM 1369 O O . PRO A 1 172 ? -6.762 -1.465 -25.576 1.00 91.81 172 PRO A O 1
ATOM 1372 N N . ASN A 1 173 ? -7.254 -1.239 -23.398 1.00 89.75 173 ASN A N 1
ATOM 1373 C CA . ASN A 1 173 ? -7.949 0.050 -23.496 1.00 89.75 173 ASN A CA 1
ATOM 1374 C C . ASN A 1 173 ? -7.004 1.272 -23.531 1.00 89.75 173 ASN A C 1
ATOM 1376 O O . ASN A 1 173 ? -7.463 2.406 -23.483 1.00 89.75 173 ASN A O 1
ATOM 1380 N N . GLY A 1 174 ? -5.685 1.070 -23.580 1.00 92.12 174 GLY A N 1
ATOM 1381 C CA . GLY A 1 174 ? -4.681 2.134 -23.652 1.00 92.12 174 GLY A CA 1
ATOM 1382 C C . GLY A 1 174 ? -4.260 2.739 -22.308 1.00 92.12 174 GLY A C 1
ATOM 1383 O O . GLY A 1 174 ? -3.202 3.376 -22.262 1.00 92.12 174 GLY A O 1
ATOM 1384 N N . LEU A 1 175 ? -4.999 2.482 -21.219 1.00 92.56 175 LEU A N 1
ATOM 1385 C CA . LEU A 1 175 ? -4.574 2.811 -19.850 1.00 92.56 175 LEU A CA 1
ATOM 1386 C C . LEU A 1 175 ? -3.339 1.989 -19.444 1.00 92.56 175 LEU A C 1
ATOM 1388 O O . LEU A 1 175 ? -2.823 1.191 -20.226 1.00 92.56 175 LEU A O 1
ATOM 1392 N N . GLN A 1 176 ? -2.830 2.194 -18.231 1.00 95.25 176 GLN A N 1
ATOM 1393 C CA . GLN A 1 176 ? -1.635 1.510 -17.735 1.00 95.25 176 GLN A CA 1
ATOM 1394 C C . GLN A 1 176 ? -1.954 0.508 -16.622 1.00 95.25 176 GLN A C 1
ATOM 1396 O O . GLN A 1 176 ? -2.777 0.761 -15.745 1.00 95.25 176 GLN A O 1
ATOM 1401 N N . GLY A 1 177 ? -1.267 -0.631 -16.670 1.00 96.88 177 GLY A N 1
ATOM 1402 C CA . GLY A 1 177 ? -1.138 -1.591 -15.585 1.00 96.88 177 GLY A CA 1
ATOM 1403 C C . GLY A 1 177 ? 0.265 -1.524 -14.986 1.00 96.88 177 GLY A C 1
ATOM 1404 O O . GLY A 1 177 ? 1.234 -1.186 -15.671 1.00 96.88 177 GLY A O 1
ATOM 1405 N N . TYR A 1 178 ? 0.364 -1.858 -13.703 1.00 98.06 178 TYR A N 1
ATOM 1406 C CA . TYR A 1 178 ? 1.584 -1.741 -12.916 1.00 98.06 178 TYR A CA 1
ATOM 1407 C C . TYR A 1 178 ? 1.821 -3.037 -12.155 1.00 98.06 178 TYR A C 1
ATOM 1409 O O . TYR A 1 178 ? 0.924 -3.534 -11.480 1.00 98.06 178 TYR A O 1
ATOM 1417 N N . LEU A 1 179 ? 3.039 -3.558 -12.183 1.00 98.19 179 LEU A N 1
ATOM 1418 C CA . LEU A 1 179 ? 3.439 -4.728 -11.411 1.00 98.19 179 LEU A CA 1
ATOM 1419 C C . LEU A 1 179 ? 4.800 -4.456 -10.774 1.00 98.19 179 LEU A C 1
ATOM 1421 O O . LEU A 1 179 ? 5.678 -3.896 -11.419 1.00 98.19 179 LEU A O 1
ATOM 1425 N N . VAL A 1 180 ? 4.988 -4.851 -9.520 1.00 97.06 180 VAL A N 1
ATOM 1426 C CA . VAL A 1 180 ? 6.298 -4.793 -8.860 1.00 97.06 180 VAL A CA 1
ATOM 1427 C C . VAL A 1 180 ? 6.730 -6.207 -8.521 1.00 97.06 180 VAL A C 1
ATOM 1429 O O . VAL A 1 180 ? 5.900 -7.002 -8.078 1.00 97.06 180 VAL A O 1
ATOM 1432 N N . THR A 1 181 ? 8.004 -6.531 -8.731 1.00 96.88 181 THR A N 1
ATOM 1433 C CA . THR A 1 181 ? 8.547 -7.866 -8.459 1.00 96.88 181 THR A CA 1
ATOM 1434 C C . THR A 1 181 ? 9.863 -7.825 -7.692 1.00 96.88 181 THR A C 1
ATOM 1436 O O . THR A 1 181 ? 10.601 -6.838 -7.759 1.00 96.88 181 THR A O 1
ATOM 1439 N N . ASP A 1 182 ? 10.173 -8.916 -6.993 1.00 94.44 182 ASP A N 1
ATOM 1440 C CA . ASP A 1 182 ? 11.512 -9.180 -6.456 1.00 94.44 182 ASP A CA 1
ATOM 1441 C C . ASP A 1 182 ? 12.493 -9.652 -7.551 1.00 94.44 182 ASP A C 1
ATOM 1443 O O . ASP A 1 182 ? 12.217 -9.552 -8.757 1.00 94.44 182 ASP A O 1
ATOM 1447 N N . ALA A 1 183 ? 13.680 -10.098 -7.134 1.00 91.56 183 ALA A N 1
ATOM 1448 C CA . ALA A 1 183 ? 14.743 -10.559 -8.021 1.00 91.56 183 ALA A CA 1
ATOM 1449 C C . ALA A 1 183 ? 14.365 -11.845 -8.779 1.00 91.56 183 ALA A C 1
ATOM 1451 O O . ALA A 1 183 ? 14.830 -12.050 -9.902 1.00 91.56 183 ALA A O 1
ATOM 1452 N N . GLU A 1 184 ? 13.492 -12.666 -8.194 1.00 92.69 184 GLU A N 1
ATOM 1453 C CA . GLU A 1 184 ? 12.972 -13.931 -8.717 1.00 92.69 184 GLU A CA 1
ATOM 1454 C C . GLU A 1 184 ? 11.678 -13.759 -9.540 1.00 92.69 184 GLU A C 1
ATOM 1456 O O . GLU A 1 184 ? 11.031 -14.736 -9.923 1.00 92.69 184 GLU A O 1
ATOM 1461 N N . ASP A 1 185 ? 11.302 -12.514 -9.842 1.00 94.81 185 ASP A N 1
ATOM 1462 C CA . ASP A 1 185 ? 10.074 -12.125 -10.542 1.00 94.81 185 ASP A CA 1
ATOM 1463 C C . ASP A 1 185 ? 8.775 -12.422 -9.788 1.00 94.81 185 ASP A C 1
ATOM 1465 O O . ASP A 1 185 ? 7.699 -12.281 -10.373 1.00 94.81 185 ASP A O 1
ATOM 1469 N N . LYS A 1 186 ? 8.817 -12.776 -8.499 1.00 97.81 186 LYS A N 1
ATOM 1470 C CA . LYS A 1 186 ? 7.600 -12.907 -7.692 1.00 97.81 186 LYS A CA 1
ATOM 1471 C C . LYS A 1 186 ? 7.000 -11.522 -7.469 1.00 97.81 186 LYS A C 1
ATOM 1473 O O . LYS A 1 186 ? 7.689 -10.571 -7.102 1.00 97.81 186 LYS A O 1
ATOM 1478 N N . ARG A 1 187 ? 5.693 -11.404 -7.698 1.00 97.81 187 ARG A N 1
ATOM 1479 C CA . ARG A 1 187 ? 4.927 -10.176 -7.485 1.00 97.81 187 ARG A CA 1
ATOM 1480 C C . ARG A 1 187 ? 4.958 -9.771 -6.015 1.00 97.81 187 ARG A C 1
ATOM 1482 O O . ARG A 1 187 ? 4.713 -10.589 -5.131 1.00 97.81 187 ARG A O 1
ATOM 1489 N N . LEU A 1 188 ? 5.150 -8.479 -5.783 1.00 96.12 188 LEU A N 1
ATOM 1490 C CA . LEU A 1 188 ? 5.108 -7.846 -4.473 1.00 96.12 188 LEU A CA 1
ATOM 1491 C C . LEU A 1 188 ? 3.922 -6.882 -4.392 1.00 96.12 188 LEU A C 1
ATOM 1493 O O . LEU A 1 188 ? 3.617 -6.168 -5.349 1.00 96.12 188 LEU A O 1
ATOM 1497 N N . ASN A 1 189 ? 3.280 -6.830 -3.226 1.00 95.50 189 ASN A N 1
ATOM 1498 C CA . ASN A 1 189 ? 2.332 -5.760 -2.909 1.00 95.50 189 ASN A CA 1
ATOM 1499 C C . ASN A 1 189 ? 3.091 -4.465 -2.601 1.00 95.50 189 ASN A C 1
ATOM 1501 O O . ASN A 1 189 ? 2.773 -3.403 -3.136 1.00 95.50 189 ASN A O 1
ATOM 1505 N N . GLU A 1 190 ? 4.127 -4.602 -1.772 1.00 94.06 190 GLU A N 1
ATOM 1506 C CA . GLU A 1 190 ? 4.996 -3.529 -1.306 1.00 94.06 190 GLU A CA 1
ATOM 1507 C C . GLU A 1 190 ? 6.448 -4.035 -1.315 1.00 94.06 190 GLU A C 1
ATOM 1509 O O . GLU A 1 190 ? 6.788 -4.944 -0.548 1.00 94.06 190 GLU A O 1
ATOM 1514 N N . PRO A 1 191 ? 7.326 -3.530 -2.199 1.00 90.81 191 PRO A N 1
ATOM 1515 C CA . PRO A 1 191 ? 8.744 -3.852 -2.136 1.00 90.81 191 PRO A CA 1
ATOM 1516 C C . PRO A 1 191 ? 9.388 -3.270 -0.866 1.00 90.81 191 PRO A C 1
ATOM 1518 O O . PRO A 1 191 ? 8.936 -2.246 -0.346 1.00 90.81 191 PRO A O 1
ATOM 1521 N N . PRO A 1 192 ? 10.496 -3.858 -0.377 1.00 88.31 192 PRO A N 1
ATOM 1522 C CA . PRO A 1 192 ? 11.263 -3.264 0.711 1.00 88.31 192 PRO A CA 1
ATOM 1523 C C . PRO A 1 192 ? 11.666 -1.823 0.383 1.00 88.31 192 PRO A C 1
ATOM 1525 O O . PRO A 1 192 ? 12.145 -1.546 -0.716 1.00 88.31 192 PRO A O 1
ATOM 1528 N N . THR A 1 193 ? 11.584 -0.918 1.359 1.00 86.44 193 THR A N 1
ATOM 1529 C CA . THR A 1 193 ? 11.976 0.491 1.167 1.00 86.44 193 THR A CA 1
ATOM 1530 C C . THR A 1 193 ? 13.465 0.665 0.850 1.00 86.44 193 THR A C 1
ATOM 1532 O O . THR A 1 193 ? 13.876 1.684 0.306 1.00 86.44 193 THR A O 1
ATOM 1535 N N . SER A 1 194 ? 14.304 -0.330 1.144 1.00 82.19 194 SER A N 1
ATOM 1536 C CA . SER A 1 194 ? 15.701 -0.375 0.693 1.00 82.19 194 SER A CA 1
ATOM 1537 C C . SER A 1 194 ? 15.854 -0.634 -0.815 1.00 82.19 194 SER A C 1
ATOM 1539 O O . SER A 1 194 ? 16.943 -0.468 -1.361 1.00 82.19 194 SER A O 1
ATOM 1541 N N . LEU A 1 195 ? 14.792 -1.067 -1.489 1.00 83.75 195 LEU A N 1
ATOM 1542 C CA . LEU A 1 195 ? 14.760 -1.313 -2.924 1.00 83.75 195 LEU A CA 1
ATOM 1543 C C . LEU A 1 195 ? 14.038 -0.177 -3.653 1.00 83.75 195 LEU A C 1
ATOM 1545 O O . LEU A 1 195 ? 14.631 0.463 -4.518 1.00 83.75 195 LEU A O 1
ATOM 1549 N N . LEU A 1 196 ? 12.792 0.094 -3.261 1.00 86.50 196 LEU A N 1
ATOM 1550 C CA . LEU A 1 196 ? 11.928 1.104 -3.869 1.00 86.50 196 LEU A CA 1
ATOM 1551 C C . LEU A 1 196 ? 11.176 1.887 -2.791 1.00 86.50 196 LEU A C 1
ATOM 1553 O O . LEU A 1 196 ? 10.703 1.307 -1.817 1.00 86.50 196 LEU A O 1
ATOM 1557 N N . LYS A 1 197 ? 11.039 3.200 -2.970 1.00 87.19 197 LYS A N 1
ATOM 1558 C CA . LYS A 1 197 ? 10.312 4.087 -2.050 1.00 87.19 197 LYS A CA 1
ATOM 1559 C C . LYS A 1 197 ? 9.306 4.944 -2.794 1.00 87.19 197 LYS A C 1
ATOM 1561 O O . LYS A 1 197 ? 9.539 5.335 -3.931 1.00 87.19 197 LYS A O 1
ATOM 1566 N N . ASP A 1 198 ? 8.241 5.316 -2.109 1.00 85.19 198 ASP A N 1
ATOM 1567 C CA . ASP A 1 198 ? 7.344 6.376 -2.548 1.00 85.19 198 ASP A CA 1
ATOM 1568 C C . ASP A 1 198 ? 7.771 7.687 -1.878 1.00 85.19 198 ASP A C 1
ATOM 1570 O O . ASP A 1 198 ? 7.332 8.009 -0.777 1.00 85.19 198 ASP A O 1
ATOM 1574 N N . LYS A 1 199 ? 8.694 8.433 -2.503 1.00 84.50 199 LYS A N 1
ATOM 1575 C CA . LYS A 1 199 ? 9.232 9.679 -1.916 1.00 84.50 199 LYS A CA 1
ATOM 1576 C C . LYS A 1 199 ? 8.184 10.780 -1.737 1.00 84.50 199 LYS A C 1
ATOM 1578 O O . LYS A 1 199 ? 8.419 11.695 -0.956 1.00 84.50 199 LYS A O 1
ATOM 1583 N N . ASN A 1 200 ? 7.081 10.703 -2.476 1.00 82.25 200 ASN A N 1
ATOM 1584 C CA . ASN A 1 200 ? 5.980 11.658 -2.386 1.00 82.25 200 ASN A CA 1
ATOM 1585 C C . ASN A 1 200 ? 4.866 11.164 -1.456 1.00 82.25 200 ASN A C 1
ATOM 1587 O O . ASN A 1 200 ? 3.879 11.870 -1.274 1.00 82.25 200 ASN A O 1
ATOM 1591 N N . GLU A 1 201 ? 5.019 9.960 -0.899 1.00 85.56 201 GLU A N 1
ATOM 1592 C CA . GLU A 1 201 ? 4.066 9.315 -0.002 1.00 85.56 201 GLU A CA 1
ATOM 1593 C C . GLU A 1 201 ? 2.640 9.259 -0.575 1.00 85.56 201 GLU A C 1
ATOM 1595 O O . GLU A 1 201 ? 1.661 9.417 0.153 1.00 85.56 201 GLU A O 1
ATOM 1600 N N . PHE A 1 202 ? 2.494 8.995 -1.879 1.00 85.81 202 PHE A N 1
ATOM 1601 C CA . PHE A 1 202 ? 1.181 8.833 -2.522 1.00 85.81 202 PHE A CA 1
ATOM 1602 C C . PHE A 1 202 ? 0.390 7.651 -1.947 1.00 85.81 202 PHE A C 1
ATOM 1604 O O . PHE A 1 202 ? -0.843 7.659 -1.873 1.00 85.81 202 PHE A O 1
ATOM 1611 N N . SER A 1 203 ? 1.093 6.620 -1.482 1.00 85.12 203 SER A N 1
ATOM 1612 C CA . SER A 1 203 ? 0.490 5.532 -0.716 1.00 85.12 203 SER A CA 1
ATOM 1613 C C . SER A 1 203 ? 0.028 5.956 0.681 1.00 85.12 203 SER A C 1
ATOM 1615 O O . SER A 1 203 ? -0.682 5.186 1.324 1.00 85.12 203 SER A O 1
ATOM 1617 N N . GLY A 1 204 ? 0.395 7.158 1.142 1.00 83.06 204 GLY A N 1
ATOM 1618 C CA . GLY A 1 204 ? 0.280 7.700 2.499 1.00 83.06 204 GLY A CA 1
ATOM 1619 C C . GLY A 1 204 ? 1.334 7.171 3.475 1.00 83.06 204 GLY A C 1
ATOM 1620 O O . GLY A 1 204 ? 1.082 7.148 4.679 1.00 83.06 204 GLY A O 1
ATOM 1621 N N . SER A 1 205 ? 2.457 6.676 2.951 1.00 84.94 205 SER A N 1
ATOM 1622 C CA . SER A 1 205 ? 3.689 6.378 3.684 1.00 84.94 205 SER A CA 1
ATOM 1623 C C . SER A 1 205 ? 4.887 6.370 2.715 1.00 84.94 205 SER A C 1
ATOM 1625 O O . SER A 1 205 ? 4.679 6.330 1.503 1.00 84.94 205 SER A O 1
ATOM 1627 N N . PRO A 1 206 ? 6.140 6.302 3.201 1.00 85.81 206 PRO A N 1
ATOM 1628 C CA . PRO A 1 206 ? 7.312 6.129 2.334 1.00 85.81 206 PRO A CA 1
ATOM 1629 C C . PRO A 1 206 ? 7.386 4.779 1.594 1.00 85.81 206 PRO A C 1
ATOM 1631 O O . PRO A 1 206 ? 8.277 4.587 0.759 1.00 85.81 206 PRO A O 1
ATOM 1634 N N . ALA A 1 207 ? 6.521 3.813 1.928 1.00 88.69 207 ALA A N 1
ATOM 1635 C CA . ALA A 1 207 ? 6.460 2.527 1.244 1.00 88.69 207 ALA A CA 1
ATOM 1636 C C . ALA A 1 207 ? 5.812 2.685 -0.137 1.00 88.69 207 ALA A C 1
ATOM 1638 O O . ALA A 1 207 ? 4.748 3.294 -0.275 1.00 88.69 207 ALA A O 1
ATOM 1639 N N . LEU A 1 208 ? 6.453 2.117 -1.161 1.00 92.56 208 LEU A N 1
ATOM 1640 C CA . LEU A 1 208 ? 5.838 1.994 -2.477 1.00 92.56 208 LEU A CA 1
ATOM 1641 C C . LEU A 1 208 ? 4.757 0.916 -2.407 1.00 92.56 208 LEU A C 1
ATOM 1643 O O . LEU A 1 208 ? 5.044 -0.214 -2.033 1.00 92.56 208 LEU A O 1
ATOM 1647 N N . VAL A 1 209 ? 3.530 1.256 -2.797 1.00 96.12 209 VAL A N 1
ATOM 1648 C CA . VAL A 1 209 ? 2.413 0.307 -2.877 1.00 96.12 209 VAL A CA 1
ATOM 1649 C C . VAL A 1 209 ? 2.042 0.132 -4.344 1.00 96.12 209 VAL A C 1
ATOM 1651 O O . VAL A 1 209 ? 1.673 1.100 -5.018 1.00 96.12 209 VAL A O 1
ATOM 1654 N N . ASN A 1 210 ? 2.163 -1.096 -4.860 1.00 97.06 210 ASN A N 1
ATOM 1655 C CA . ASN A 1 210 ? 1.885 -1.388 -6.265 1.00 97.06 210 ASN A CA 1
ATOM 1656 C C . ASN A 1 210 ? 0.430 -1.022 -6.621 1.00 97.06 210 ASN A C 1
ATOM 1658 O O . ASN A 1 210 ? -0.494 -1.356 -5.889 1.00 97.06 210 ASN A O 1
ATOM 1662 N N . GLY A 1 211 ? 0.225 -0.315 -7.734 1.00 96.44 211 GLY A N 1
ATOM 1663 C CA . GLY A 1 211 ? -1.041 0.354 -8.026 1.00 96.44 211 GLY A CA 1
ATOM 1664 C C . GLY A 1 211 ? -0.927 1.827 -7.653 1.00 96.44 211 GLY A C 1
ATOM 1665 O O . GLY A 1 211 ? -0.370 2.589 -8.433 1.00 96.44 211 GLY A O 1
ATOM 1666 N N . ILE A 1 212 ? -1.407 2.229 -6.474 1.00 94.88 212 ILE A N 1
ATOM 1667 C CA . ILE A 1 212 ? -1.558 3.637 -6.071 1.00 94.88 212 ILE A CA 1
ATOM 1668 C C . ILE A 1 212 ? -0.292 4.485 -6.249 1.00 94.88 212 ILE A C 1
ATOM 1670 O O . ILE A 1 212 ? -0.375 5.563 -6.836 1.00 94.88 212 ILE A O 1
ATOM 1674 N N . SER A 1 213 ? 0.876 4.013 -5.795 1.00 94.25 213 SER A N 1
ATOM 1675 C CA . SER A 1 213 ? 2.121 4.783 -5.921 1.00 94.25 213 SER A CA 1
ATOM 1676 C C . SER A 1 213 ? 2.510 4.956 -7.389 1.00 94.25 213 SER A C 1
ATOM 1678 O O . SER A 1 213 ? 2.953 6.028 -7.800 1.00 94.25 213 SER A O 1
ATOM 1680 N N . CYS A 1 214 ? 2.309 3.912 -8.197 1.00 94.62 214 CYS A N 1
ATOM 1681 C CA . CYS A 1 214 ? 2.647 3.917 -9.615 1.00 94.62 214 CYS A CA 1
ATOM 1682 C C . CYS A 1 214 ? 1.671 4.780 -10.425 1.00 94.62 214 CYS A C 1
ATOM 1684 O O . CYS A 1 214 ? 2.120 5.593 -11.225 1.00 94.62 214 CYS A O 1
ATOM 1686 N N . ILE A 1 215 ? 0.364 4.651 -10.176 1.00 93.75 215 ILE A N 1
ATOM 1687 C CA . ILE A 1 215 ? -0.694 5.454 -10.800 1.00 93.75 215 ILE A CA 1
ATOM 1688 C C . ILE A 1 215 ? -0.405 6.944 -10.576 1.00 93.75 215 ILE A C 1
ATOM 1690 O O . ILE A 1 215 ? -0.329 7.706 -11.537 1.00 93.75 215 ILE A O 1
ATOM 1694 N N . ALA A 1 216 ? -0.143 7.343 -9.327 1.00 89.75 216 ALA A N 1
ATOM 1695 C CA . ALA A 1 216 ? 0.151 8.731 -8.986 1.00 89.75 216 ALA A CA 1
ATOM 1696 C C . ALA A 1 216 ? 1.468 9.232 -9.608 1.00 89.75 216 ALA A C 1
ATOM 1698 O O . ALA A 1 216 ? 1.528 10.341 -10.140 1.00 89.75 216 ALA A O 1
ATOM 1699 N N . CYS A 1 217 ? 2.528 8.415 -9.588 1.00 88.81 217 CYS A N 1
ATOM 1700 C CA . CYS A 1 217 ? 3.825 8.783 -10.162 1.00 88.81 217 CYS A CA 1
ATOM 1701 C C . CYS A 1 217 ? 3.804 8.856 -11.701 1.00 88.81 217 CYS A C 1
ATOM 1703 O O . CYS A 1 217 ? 4.582 9.606 -12.291 1.00 88.81 217 CYS A O 1
ATOM 1705 N N . HIS A 1 218 ? 2.908 8.106 -12.346 1.00 91.25 218 HIS A N 1
ATOM 1706 C CA . HIS A 1 218 ? 2.755 8.014 -13.799 1.00 91.25 218 HIS A CA 1
ATOM 1707 C C . HIS A 1 218 ? 1.452 8.646 -14.303 1.00 91.25 218 HIS A C 1
ATOM 1709 O O . HIS A 1 218 ? 0.922 8.261 -15.344 1.00 91.25 218 HIS A O 1
ATOM 1715 N N . ALA A 1 219 ? 0.978 9.685 -13.611 1.00 85.94 219 ALA A N 1
ATOM 1716 C CA . ALA A 1 219 ? -0.243 10.424 -13.938 1.00 85.94 219 ALA A CA 1
ATOM 1717 C C . ALA A 1 219 ? -0.279 10.996 -15.370 1.00 85.94 219 ALA A C 1
ATOM 1719 O O . ALA A 1 219 ? -1.346 11.256 -15.917 1.00 85.94 219 ALA A O 1
ATOM 1720 N N . GLN A 1 220 ? 0.892 11.202 -15.983 1.00 83.50 220 GLN A N 1
ATOM 1721 C CA . GLN A 1 220 ? 1.059 11.700 -17.357 1.00 83.50 220 GLN A CA 1
ATOM 1722 C C . GLN A 1 220 ? 1.643 10.631 -18.303 1.00 83.50 220 GLN A C 1
ATOM 1724 O O . GLN A 1 220 ? 2.141 10.935 -19.389 1.00 83.50 220 GLN A O 1
ATOM 1729 N N . GLY A 1 221 ? 1.601 9.366 -17.885 1.00 88.88 221 GLY A N 1
ATOM 1730 C CA . GLY A 1 221 ? 2.178 8.225 -18.580 1.00 88.88 221 GLY A CA 1
ATOM 1731 C C . GLY A 1 221 ? 3.616 7.932 -18.152 1.00 88.88 221 GLY A C 1
ATOM 1732 O O . GLY A 1 221 ? 4.042 8.212 -17.032 1.00 88.88 221 GLY A O 1
ATOM 1733 N N . ILE A 1 222 ? 4.389 7.316 -19.050 1.00 91.31 222 ILE A N 1
ATOM 1734 C CA . ILE A 1 222 ? 5.774 6.920 -18.753 1.00 91.31 222 ILE A CA 1
ATOM 1735 C C . ILE A 1 222 ? 6.627 8.163 -18.465 1.00 91.31 222 ILE A C 1
ATOM 1737 O O . ILE A 1 222 ? 6.636 9.116 -19.245 1.00 91.31 222 ILE A O 1
ATOM 1741 N N . ASN A 1 223 ? 7.355 8.165 -17.348 1.00 89.44 223 ASN A N 1
ATOM 1742 C CA . ASN A 1 223 ? 8.210 9.284 -16.946 1.00 89.44 223 ASN A CA 1
ATOM 1743 C C . ASN A 1 223 ? 9.404 9.457 -17.892 1.00 89.44 223 ASN A C 1
ATOM 1745 O O . ASN A 1 223 ? 9.690 8.596 -18.717 1.00 89.44 223 ASN A O 1
ATOM 1749 N N . ASN A 1 224 ? 10.049 10.626 -17.861 1.00 88.06 224 ASN A N 1
ATOM 1750 C CA . ASN A 1 224 ? 11.129 10.903 -18.806 1.00 88.06 224 ASN A CA 1
ATOM 1751 C C . ASN A 1 224 ? 12.340 10.002 -18.549 1.00 88.06 224 ASN A C 1
ATOM 1753 O O . ASN A 1 224 ? 12.711 9.759 -17.399 1.00 88.06 224 ASN A O 1
ATOM 1757 N N . VAL A 1 225 ? 12.970 9.560 -19.635 1.00 86.19 225 VAL A N 1
ATOM 1758 C CA . VAL A 1 225 ? 14.141 8.692 -19.589 1.00 86.19 225 VAL A CA 1
ATOM 1759 C C . VAL A 1 225 ? 15.333 9.389 -20.222 1.00 86.19 225 VAL A C 1
ATOM 1761 O O . VAL A 1 225 ? 15.242 9.921 -21.325 1.00 86.19 225 VAL A O 1
ATOM 1764 N N . VAL A 1 226 ? 16.443 9.417 -19.486 1.00 85.75 226 VAL A N 1
ATOM 1765 C CA . VAL A 1 226 ? 17.722 9.969 -19.939 1.00 85.75 226 VAL A CA 1
ATOM 1766 C C . VAL A 1 226 ? 18.755 8.869 -19.780 1.00 85.75 226 VAL A C 1
ATOM 1768 O O . VAL A 1 226 ? 18.969 8.391 -18.669 1.00 85.75 226 VAL A O 1
ATOM 1771 N N . ASP A 1 227 ? 19.347 8.446 -20.893 1.00 91.12 227 ASP A N 1
ATOM 1772 C CA . ASP A 1 227 ? 20.339 7.381 -20.891 1.00 91.12 227 ASP A CA 1
ATOM 1773 C C . ASP A 1 227 ? 21.741 7.932 -20.643 1.00 91.12 227 ASP A C 1
ATOM 1775 O O . ASP A 1 227 ? 22.353 8.527 -21.522 1.00 91.12 227 ASP A O 1
ATOM 1779 N N . GLN A 1 228 ? 22.258 7.695 -19.446 1.00 90.81 228 GLN A N 1
ATOM 1780 C CA . GLN A 1 228 ? 23.611 8.080 -19.064 1.00 90.81 228 GLN A CA 1
ATOM 1781 C C . GLN A 1 228 ? 24.630 6.969 -19.360 1.00 90.81 228 GLN A C 1
ATOM 1783 O O . GLN A 1 228 ? 25.832 7.220 -19.344 1.00 90.81 228 GLN A O 1
ATOM 1788 N N . VAL A 1 229 ? 24.186 5.735 -19.631 1.00 89.88 229 VAL A N 1
ATOM 1789 C CA . VAL A 1 229 ? 25.095 4.625 -19.959 1.00 89.88 229 VAL A CA 1
ATOM 1790 C C . VAL A 1 229 ? 25.676 4.819 -21.347 1.00 89.88 229 VAL A C 1
ATOM 1792 O O . VAL A 1 229 ? 26.886 4.667 -21.514 1.00 89.88 229 VAL A O 1
ATOM 1795 N N . ARG A 1 230 ? 24.857 5.211 -22.329 1.00 90.00 230 ARG A N 1
ATOM 1796 C CA . ARG A 1 230 ? 25.362 5.540 -23.663 1.00 90.00 230 ARG A CA 1
ATOM 1797 C C . ARG A 1 230 ? 26.393 6.661 -23.619 1.00 90.00 230 ARG A C 1
ATOM 1799 O O . ARG A 1 230 ? 27.483 6.485 -24.154 1.00 90.00 230 ARG A O 1
ATOM 1806 N N . ASP A 1 231 ? 26.102 7.749 -22.916 1.00 87.88 231 ASP A N 1
ATOM 1807 C CA . ASP A 1 231 ? 27.000 8.906 -22.845 1.00 87.88 231 ASP A CA 1
ATOM 1808 C C . ASP A 1 231 ? 28.337 8.589 -22.141 1.00 87.88 231 ASP A C 1
ATOM 1810 O O . ASP A 1 231 ? 29.389 9.131 -22.501 1.00 87.88 231 ASP A O 1
ATOM 1814 N N . GLU A 1 232 ? 28.329 7.697 -21.145 1.00 87.31 232 GLU A N 1
ATOM 1815 C CA . GLU A 1 232 ? 29.496 7.430 -20.290 1.00 87.31 232 GLU A CA 1
ATOM 1816 C C . GLU A 1 232 ? 30.250 6.128 -20.585 1.00 87.31 232 GLU A C 1
ATOM 1818 O O . GLU A 1 232 ? 31.380 5.951 -20.109 1.00 87.31 232 GLU A O 1
ATOM 1823 N N . ALA A 1 233 ? 29.663 5.205 -21.348 1.00 82.50 233 ALA A N 1
ATOM 1824 C CA . ALA A 1 233 ? 30.249 3.892 -21.601 1.00 82.50 233 ALA A CA 1
ATOM 1825 C C . ALA A 1 233 ? 30.549 3.616 -23.079 1.00 82.50 233 ALA A C 1
ATOM 1827 O O . ALA A 1 233 ? 31.609 3.053 -23.384 1.00 82.50 233 ALA A O 1
ATOM 1828 N N . ILE A 1 234 ? 29.671 4.030 -23.996 1.00 81.75 234 ILE A N 1
ATOM 1829 C CA . ILE A 1 234 ? 29.846 3.789 -25.433 1.00 81.75 234 ILE A CA 1
ATOM 1830 C C . ILE A 1 234 ? 31.019 4.638 -25.954 1.00 81.75 234 ILE A C 1
ATOM 1832 O O . ILE A 1 234 ? 31.126 5.827 -25.669 1.00 81.75 234 ILE A O 1
ATOM 1836 N N . GLY A 1 235 ? 31.971 3.994 -26.641 1.00 79.81 235 GLY A N 1
ATOM 1837 C CA . GLY A 1 235 ? 33.210 4.617 -27.134 1.00 79.81 235 GLY A CA 1
ATOM 1838 C C . GLY A 1 235 ? 34.289 4.904 -26.076 1.00 79.81 235 GLY A C 1
ATOM 1839 O O . GLY A 1 235 ? 35.396 5.296 -26.435 1.00 79.81 235 GLY A O 1
ATOM 1840 N N . LYS A 1 236 ? 34.002 4.691 -24.782 1.00 87.75 236 LYS A N 1
ATOM 1841 C CA . LYS A 1 236 ? 34.940 4.956 -23.670 1.00 87.75 236 LYS A CA 1
ATOM 1842 C C . LYS A 1 236 ? 35.360 3.699 -22.903 1.00 87.75 236 LYS A C 1
ATOM 1844 O O . LYS A 1 236 ? 36.487 3.625 -22.423 1.00 87.75 236 LYS A O 1
ATOM 1849 N N . ARG A 1 237 ? 34.445 2.738 -22.722 1.00 85.06 237 ARG A N 1
ATOM 1850 C CA . ARG A 1 237 ? 34.611 1.609 -21.779 1.00 85.06 237 ARG A CA 1
ATOM 1851 C C . ARG A 1 237 ? 34.581 0.230 -22.425 1.00 85.06 237 ARG A C 1
ATOM 1853 O O . ARG A 1 237 ? 35.065 -0.726 -21.822 1.00 85.06 237 ARG A O 1
ATOM 1860 N N . PHE A 1 238 ? 34.009 0.115 -23.620 1.00 88.50 238 PHE A N 1
ATOM 1861 C CA . PHE A 1 238 ? 33.806 -1.160 -24.305 1.00 88.50 238 PHE A CA 1
ATOM 1862 C C . PHE A 1 238 ? 34.433 -1.139 -25.697 1.00 88.50 238 PHE A C 1
ATOM 1864 O O . PHE A 1 238 ? 34.535 -0.086 -26.321 1.00 88.50 238 PHE A O 1
ATOM 1871 N N . ALA A 1 239 ? 34.840 -2.315 -26.177 1.00 90.19 239 ALA A N 1
ATOM 1872 C CA . ALA A 1 239 ? 35.430 -2.505 -27.497 1.00 90.19 239 ALA A CA 1
ATOM 1873 C C . ALA A 1 239 ? 34.959 -3.826 -28.125 1.00 90.19 239 ALA A C 1
ATOM 1875 O O . ALA A 1 239 ? 34.533 -4.749 -27.420 1.00 90.19 239 ALA A O 1
ATOM 1876 N N . GLY A 1 240 ? 35.066 -3.918 -29.453 1.00 92.44 240 GLY A N 1
ATOM 1877 C CA . GLY A 1 240 ? 34.677 -5.096 -30.230 1.00 92.44 240 GLY A CA 1
ATOM 1878 C C . GLY A 1 240 ? 33.216 -5.493 -30.006 1.00 92.44 240 GLY A C 1
ATOM 1879 O O . GLY A 1 240 ? 32.367 -4.647 -29.753 1.00 92.44 240 GLY A O 1
ATOM 1880 N N . ARG A 1 241 ? 32.936 -6.802 -30.005 1.00 89.75 241 ARG A N 1
ATOM 1881 C CA . ARG A 1 241 ? 31.563 -7.328 -29.887 1.00 89.75 241 ARG A CA 1
ATOM 1882 C C . ARG A 1 241 ? 30.803 -6.843 -28.645 1.00 89.75 241 ARG A C 1
ATOM 1884 O O . ARG A 1 241 ? 29.589 -6.721 -28.699 1.00 89.75 241 ARG A O 1
ATOM 1891 N N . LEU A 1 242 ? 31.480 -6.557 -27.530 1.00 89.44 242 LEU A N 1
ATOM 1892 C CA . LEU A 1 242 ? 30.807 -6.022 -26.341 1.00 89.44 242 LEU A CA 1
ATOM 1893 C C . LEU A 1 242 ? 30.279 -4.597 -26.577 1.00 89.44 242 LEU A C 1
ATOM 1895 O O . LEU A 1 242 ? 29.206 -4.254 -26.077 1.00 89.44 242 LEU A O 1
ATOM 1899 N N . LEU A 1 243 ? 31.018 -3.781 -27.336 1.00 91.81 243 LEU A N 1
ATOM 1900 C CA . LEU A 1 243 ? 30.568 -2.452 -27.742 1.00 91.81 243 LEU A CA 1
ATOM 1901 C C . LEU A 1 243 ? 29.345 -2.568 -28.652 1.00 91.81 243 LEU A C 1
ATOM 1903 O O . LEU A 1 243 ? 28.331 -1.965 -28.328 1.00 91.81 243 LEU A O 1
ATOM 1907 N N . ASP A 1 244 ? 29.402 -3.412 -29.687 1.00 90.81 244 ASP A N 1
ATOM 1908 C CA . ASP A 1 244 ? 28.304 -3.589 -30.652 1.00 90.81 244 ASP A CA 1
ATOM 1909 C C . ASP A 1 244 ? 26.978 -3.960 -29.960 1.00 90.81 244 ASP A C 1
ATOM 1911 O O . ASP A 1 244 ? 25.928 -3.377 -30.227 1.00 90.81 244 ASP A O 1
ATOM 1915 N N . TRP A 1 245 ? 27.029 -4.903 -29.013 1.00 90.38 245 TRP A N 1
ATOM 1916 C CA . TRP A 1 245 ? 25.860 -5.315 -28.227 1.00 90.38 245 TRP A CA 1
ATOM 1917 C C . TRP A 1 245 ? 25.354 -4.200 -27.310 1.00 90.38 245 TRP A C 1
ATOM 1919 O O . TRP A 1 245 ? 24.148 -3.987 -27.184 1.00 90.38 245 TRP A O 1
ATOM 1929 N N . THR A 1 246 ? 26.270 -3.471 -26.671 1.00 91.50 246 THR A N 1
ATOM 1930 C CA . THR A 1 246 ? 25.896 -2.351 -25.801 1.00 91.50 246 THR A CA 1
ATOM 1931 C C . THR A 1 246 ? 25.264 -1.220 -26.615 1.00 91.50 246 THR A C 1
ATOM 1933 O O . THR A 1 246 ? 24.235 -0.688 -26.216 1.00 91.50 246 THR A O 1
ATOM 1936 N N . GLU A 1 247 ? 25.812 -0.879 -27.781 1.00 93.06 247 GLU A N 1
ATOM 1937 C CA . GLU A 1 247 ? 25.246 0.137 -28.675 1.00 93.06 247 GLU A CA 1
ATOM 1938 C C . GLU A 1 247 ? 23.862 -0.235 -29.199 1.00 93.06 247 GLU A C 1
ATOM 1940 O O . GLU A 1 247 ? 23.013 0.651 -29.330 1.00 93.06 247 GLU A O 1
ATOM 1945 N N . ALA A 1 248 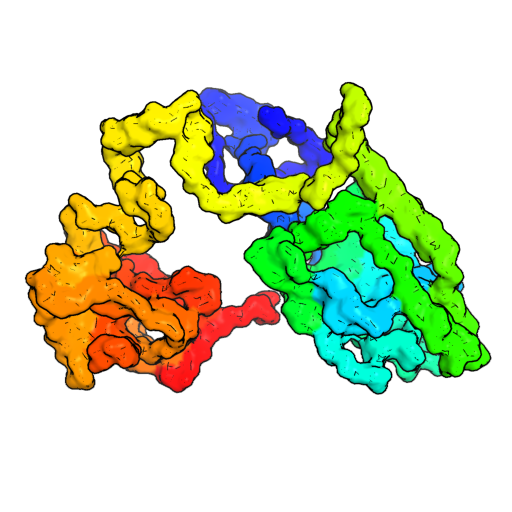? 23.630 -1.522 -29.468 1.00 92.25 248 ALA A N 1
ATOM 1946 C CA . ALA A 1 248 ? 22.329 -2.010 -29.898 1.00 92.25 248 ALA A CA 1
ATOM 1947 C C . ALA A 1 248 ? 21.279 -1.922 -28.780 1.00 92.25 248 ALA A C 1
ATOM 1949 O O . ALA A 1 248 ? 20.160 -1.475 -29.025 1.00 92.25 248 ALA A O 1
ATOM 1950 N N . PHE A 1 249 ? 21.639 -2.304 -27.550 1.00 93.81 249 PHE A N 1
ATOM 1951 C CA . PHE A 1 249 ? 20.712 -2.271 -26.418 1.00 93.81 249 PHE A CA 1
ATOM 1952 C C . PHE A 1 249 ? 20.447 -0.876 -25.864 1.00 93.81 249 PHE A C 1
ATOM 1954 O O . PHE A 1 249 ? 19.363 -0.644 -25.337 1.00 93.81 249 PHE A O 1
ATOM 1961 N N . TYR A 1 250 ? 21.399 0.046 -25.969 1.00 95.31 250 TYR A N 1
ATOM 1962 C CA . TYR A 1 250 ? 21.275 1.425 -25.494 1.00 95.31 250 TYR A CA 1
ATOM 1963 C C . TYR A 1 250 ? 21.248 2.362 -26.702 1.00 95.31 250 TYR A C 1
ATOM 1965 O O . TYR A 1 250 ? 22.280 2.953 -27.025 1.00 95.31 250 TYR A O 1
ATOM 1973 N N . PRO A 1 251 ? 20.125 2.460 -27.440 1.00 94.69 251 PRO A N 1
ATOM 1974 C CA . PRO A 1 251 ? 20.082 3.165 -28.716 1.00 94.69 251 PRO A CA 1
ATOM 1975 C C . PRO A 1 251 ? 20.233 4.688 -28.551 1.00 94.69 251 PRO A C 1
ATOM 1977 O O . PRO A 1 251 ? 20.135 5.217 -27.443 1.00 94.69 251 PRO A O 1
ATOM 1980 N N . PRO A 1 252 ? 20.438 5.439 -29.651 1.00 93.94 252 PRO A N 1
ATOM 1981 C CA . PRO A 1 252 ? 20.431 6.896 -29.609 1.00 93.94 252 PRO A CA 1
ATOM 1982 C C . PRO A 1 252 ? 19.159 7.457 -28.965 1.00 93.94 252 PRO A C 1
ATOM 1984 O O . PRO A 1 252 ? 18.064 6.922 -29.152 1.00 93.94 252 PRO A O 1
ATOM 1987 N N . LYS A 1 253 ? 19.298 8.596 -28.277 1.00 92.75 253 LYS A N 1
ATOM 1988 C CA . LYS A 1 253 ? 18.208 9.270 -27.558 1.00 92.75 253 LYS A CA 1
ATOM 1989 C C . LYS A 1 253 ? 16.924 9.433 -28.383 1.00 92.75 253 LYS A C 1
ATOM 1991 O O . LYS A 1 253 ? 15.841 9.241 -27.841 1.00 92.75 253 LYS A O 1
ATOM 1996 N N . SER A 1 254 ? 17.031 9.727 -29.679 1.00 95.00 254 SER A N 1
ATOM 1997 C CA . SER A 1 254 ? 15.873 9.876 -30.572 1.00 95.00 254 SER A CA 1
ATOM 1998 C C . SER A 1 254 ? 14.975 8.634 -30.614 1.00 95.00 254 SER A C 1
ATOM 2000 O O . SER A 1 254 ? 13.757 8.767 -30.603 1.00 95.00 254 SER A O 1
ATOM 2002 N N . VAL A 1 255 ? 15.557 7.431 -30.589 1.00 95.31 255 VAL A N 1
ATOM 2003 C CA . VAL A 1 255 ? 14.804 6.168 -30.607 1.00 95.31 255 VAL A CA 1
ATOM 2004 C C . VAL A 1 255 ? 13.998 6.002 -29.318 1.00 95.31 255 VAL A C 1
ATOM 2006 O O . VAL A 1 255 ? 12.811 5.680 -29.365 1.00 95.31 255 VAL A O 1
ATOM 2009 N N . MET A 1 256 ? 14.623 6.247 -28.163 1.00 95.00 256 MET A N 1
ATOM 2010 C CA . MET A 1 256 ? 13.943 6.185 -26.864 1.00 95.00 256 MET A CA 1
ATOM 2011 C C . MET A 1 256 ? 12.853 7.262 -26.750 1.00 95.00 256 MET A C 1
ATOM 2013 O O . MET A 1 256 ? 11.741 6.974 -26.304 1.00 95.00 256 MET A O 1
ATOM 2017 N N . ASP A 1 257 ? 13.138 8.484 -27.206 1.00 94.94 257 ASP A N 1
ATOM 2018 C CA . ASP A 1 257 ? 12.186 9.599 -27.205 1.00 94.94 257 ASP A CA 1
ATOM 2019 C C . ASP A 1 257 ? 10.948 9.306 -28.062 1.00 94.94 257 ASP A C 1
ATOM 2021 O O . ASP A 1 257 ? 9.828 9.631 -27.657 1.00 94.94 257 ASP A O 1
ATOM 2025 N N . ASP A 1 258 ? 11.117 8.644 -29.209 1.00 96.44 258 ASP A N 1
ATOM 2026 C CA . ASP A 1 258 ? 10.005 8.238 -30.068 1.00 96.44 258 ASP A CA 1
ATOM 2027 C C . ASP A 1 258 ? 9.083 7.227 -29.376 1.00 96.44 258 ASP A C 1
ATOM 2029 O O . ASP A 1 258 ? 7.854 7.336 -29.482 1.00 96.44 258 ASP A O 1
ATOM 2033 N N . PHE A 1 259 ? 9.640 6.263 -28.633 1.00 96.25 259 PHE A N 1
ATOM 2034 C CA . PHE A 1 259 ? 8.842 5.333 -27.827 1.00 96.25 259 PHE A CA 1
ATOM 2035 C C . PHE A 1 259 ? 8.140 6.041 -26.669 1.00 96.25 259 PHE A C 1
ATOM 2037 O O . PHE A 1 259 ? 6.934 5.861 -26.499 1.00 96.25 259 PHE A O 1
ATOM 2044 N N . LEU A 1 260 ? 8.842 6.901 -25.925 1.00 95.19 260 LEU A N 1
ATOM 2045 C CA . LEU A 1 260 ? 8.246 7.692 -24.845 1.00 95.19 260 LEU A CA 1
ATOM 2046 C C . LEU A 1 260 ? 7.076 8.539 -25.346 1.00 95.19 260 LEU A C 1
ATOM 2048 O O . LEU A 1 260 ? 5.999 8.531 -24.750 1.00 95.19 260 LEU A O 1
ATOM 2052 N N . LYS A 1 261 ? 7.263 9.252 -26.460 1.00 95.50 261 LYS A N 1
ATOM 2053 C CA . LYS A 1 261 ? 6.225 10.089 -27.070 1.00 95.50 261 LYS A CA 1
ATOM 2054 C C . LYS A 1 261 ? 5.016 9.257 -27.491 1.00 95.50 261 LYS A C 1
ATOM 2056 O O . LYS A 1 261 ? 3.880 9.667 -27.253 1.00 95.50 261 LYS A O 1
ATOM 2061 N N . ARG A 1 262 ? 5.248 8.095 -28.105 1.00 95.94 262 ARG A N 1
ATOM 2062 C CA . ARG A 1 262 ? 4.193 7.183 -28.569 1.00 95.94 262 ARG A CA 1
ATOM 2063 C C . ARG A 1 262 ? 3.388 6.599 -27.412 1.00 95.94 262 ARG A C 1
ATOM 2065 O O . ARG A 1 262 ? 2.159 6.664 -27.441 1.00 95.94 262 ARG A O 1
ATOM 2072 N N . ASP A 1 263 ? 4.067 6.071 -26.400 1.00 96.31 263 ASP A N 1
ATOM 2073 C CA . ASP A 1 263 ? 3.429 5.382 -25.277 1.00 96.31 263 ASP A CA 1
ATOM 2074 C C . ASP A 1 263 ? 2.719 6.384 -24.346 1.00 96.31 263 ASP A C 1
ATOM 2076 O O . ASP A 1 263 ? 1.614 6.104 -23.875 1.00 96.31 263 ASP A O 1
ATOM 2080 N N . ARG A 1 264 ? 3.266 7.601 -24.171 1.00 93.62 264 ARG A N 1
ATOM 2081 C CA . ARG A 1 264 ? 2.551 8.716 -23.520 1.00 93.62 264 ARG A CA 1
ATOM 2082 C C . ARG A 1 264 ? 1.301 9.111 -24.283 1.00 93.62 264 ARG A C 1
ATOM 2084 O O . ARG A 1 264 ? 0.240 9.158 -23.681 1.00 93.62 264 ARG A O 1
ATOM 2091 N N . LYS A 1 265 ? 1.405 9.344 -25.597 1.00 93.00 265 LYS A N 1
ATOM 2092 C CA . LYS A 1 265 ? 0.253 9.732 -26.426 1.00 93.00 265 LYS A CA 1
ATOM 2093 C C . LYS A 1 265 ? -0.869 8.695 -26.356 1.00 93.00 265 LYS A C 1
ATOM 2095 O O . LYS A 1 265 ? -2.038 9.060 -26.329 1.00 93.00 265 LYS A O 1
ATOM 2100 N N . ARG A 1 266 ? -0.522 7.404 -26.332 1.00 94.75 266 ARG A N 1
ATOM 2101 C CA . ARG A 1 266 ? -1.492 6.316 -26.147 1.00 94.75 266 ARG A CA 1
ATOM 2102 C C . ARG A 1 266 ? -2.206 6.431 -24.802 1.00 94.75 266 ARG A C 1
ATOM 2104 O O . ARG A 1 266 ? -3.430 6.389 -24.775 1.00 94.75 266 ARG A O 1
ATOM 2111 N N . PHE A 1 267 ? -1.447 6.580 -23.718 1.00 92.69 267 PHE A N 1
ATOM 2112 C CA . PHE A 1 267 ? -2.012 6.701 -22.378 1.00 92.69 267 PHE A CA 1
ATOM 2113 C C . PHE A 1 267 ? -2.880 7.955 -22.227 1.00 92.69 267 PHE A C 1
ATOM 2115 O O . PHE A 1 267 ? -4.010 7.857 -21.761 1.00 92.69 267 PHE A O 1
ATOM 2122 N N . THR A 1 268 ? -2.402 9.118 -22.677 1.00 87.81 268 THR A N 1
ATOM 2123 C CA . THR A 1 268 ? -3.163 10.370 -22.570 1.00 87.81 268 THR A CA 1
ATOM 2124 C C . THR A 1 268 ? -4.447 10.320 -23.390 1.00 87.81 268 THR A C 1
ATOM 2126 O O . THR A 1 268 ? -5.475 10.750 -22.889 1.00 87.81 268 THR A O 1
ATOM 2129 N N . LYS A 1 269 ? -4.430 9.712 -24.586 1.00 88.00 269 LYS A N 1
ATOM 2130 C CA . LYS A 1 269 ? -5.646 9.490 -25.386 1.00 88.00 269 LYS A CA 1
ATOM 2131 C C . LYS A 1 269 ? -6.665 8.614 -24.653 1.00 88.00 269 LYS A C 1
ATOM 2133 O O . LYS A 1 269 ? -7.846 8.925 -24.666 1.00 88.00 269 LYS A O 1
ATOM 2138 N N . ALA A 1 270 ? -6.215 7.546 -23.993 1.00 88.69 270 ALA A N 1
ATOM 2139 C CA . ALA A 1 270 ? -7.103 6.685 -23.211 1.00 88.69 270 ALA A CA 1
ATOM 2140 C C . ALA A 1 270 ? -7.709 7.421 -22.004 1.00 88.69 270 ALA A C 1
ATOM 2142 O O . ALA A 1 270 ? -8.876 7.222 -21.686 1.00 88.69 270 ALA A O 1
ATOM 2143 N N . ILE A 1 271 ? -6.938 8.299 -21.351 1.00 82.94 271 ILE A N 1
ATOM 2144 C CA . ILE A 1 271 ? -7.451 9.172 -20.285 1.00 82.94 271 ILE A CA 1
ATOM 2145 C C . ILE A 1 271 ? -8.473 10.174 -20.840 1.00 82.94 271 ILE A C 1
ATOM 2147 O O . ILE A 1 271 ? -9.533 10.350 -20.244 1.00 82.94 271 ILE A O 1
ATOM 2151 N N . GLU A 1 272 ? -8.188 10.811 -21.979 1.00 79.56 272 GLU A N 1
ATOM 2152 C CA . GLU A 1 272 ? -9.109 11.734 -22.660 1.00 79.56 272 GLU A CA 1
ATOM 2153 C C . GLU A 1 272 ? -10.434 11.048 -23.025 1.00 79.56 272 GLU A C 1
ATOM 2155 O O . GLU A 1 272 ? -11.496 11.603 -22.757 1.00 79.56 272 GLU A O 1
ATOM 2160 N N . GLU A 1 273 ? -10.378 9.826 -23.564 1.00 82.62 273 GLU A N 1
ATOM 2161 C CA . GLU A 1 273 ? -11.557 9.016 -23.898 1.00 82.62 273 GLU A CA 1
ATOM 2162 C C . GLU A 1 273 ? -12.337 8.587 -22.645 1.00 82.62 273 GLU A C 1
ATOM 2164 O O . GLU A 1 273 ? -13.559 8.693 -22.614 1.00 82.62 273 GLU A O 1
ATOM 2169 N N . ALA A 1 274 ? -11.649 8.149 -21.585 1.00 77.94 274 ALA A N 1
ATOM 2170 C CA . ALA A 1 274 ? -12.287 7.714 -20.338 1.00 77.94 274 ALA A CA 1
ATOM 2171 C C . ALA A 1 274 ? -12.922 8.861 -19.537 1.00 77.94 274 ALA A C 1
ATOM 2173 O O . ALA A 1 274 ? -13.766 8.621 -18.676 1.00 77.94 274 ALA A O 1
ATOM 2174 N N . THR A 1 275 ? -12.496 10.099 -19.787 1.00 72.44 275 THR A N 1
ATOM 2175 C CA . THR A 1 275 ? -13.002 11.294 -19.099 1.00 72.44 275 THR A CA 1
ATOM 2176 C C . THR A 1 275 ? -13.939 12.132 -19.965 1.00 72.44 275 THR A C 1
ATOM 2178 O O . THR A 1 275 ? -14.378 13.184 -19.505 1.00 72.44 275 THR A O 1
ATOM 2181 N N . ASP A 1 276 ? -14.235 11.667 -21.188 1.00 58.25 276 ASP A N 1
ATOM 2182 C CA . ASP A 1 276 ? -15.134 12.275 -22.178 1.00 58.25 276 ASP A CA 1
ATOM 2183 C C . ASP A 1 276 ? -14.988 13.802 -22.272 1.00 58.25 276 ASP A C 1
ATOM 2185 O O . ASP A 1 276 ? -15.955 14.562 -22.313 1.00 58.25 276 ASP A O 1
ATOM 2189 N N . SER A 1 277 ? -13.738 14.279 -22.271 1.00 47.84 277 SER A N 1
ATOM 2190 C CA . SER A 1 277 ? -13.393 15.697 -22.160 1.00 47.84 277 SER A CA 1
ATOM 2191 C C . SER A 1 277 ? -13.946 16.409 -20.908 1.00 47.84 277 SER A C 1
ATOM 2193 O O . SER A 1 277 ? -14.832 17.258 -20.982 1.00 47.84 277 SER A O 1
ATOM 2195 N N . PHE A 1 278 ? -13.197 16.342 -19.804 1.00 42.56 278 PHE A N 1
ATOM 2196 C CA . PHE A 1 278 ? -12.820 17.602 -19.147 1.00 42.56 278 PHE A CA 1
ATOM 2197 C C . PHE A 1 278 ? -11.904 18.402 -20.102 1.00 42.56 278 PHE A C 1
ATOM 2199 O O . PHE A 1 278 ? -10.709 18.556 -19.869 1.00 42.56 278 PHE A O 1
ATOM 2206 N N . THR A 1 279 ? -12.454 18.887 -21.221 1.00 37.03 279 THR A N 1
ATOM 2207 C CA . THR A 1 279 ? -11.908 20.021 -21.971 1.00 37.03 279 THR A CA 1
ATOM 2208 C C . THR A 1 279 ? -12.894 21.175 -21.811 1.00 37.03 279 THR A C 1
ATOM 2210 O O . THR A 1 279 ? -14.074 21.086 -22.118 1.00 37.03 279 THR A O 1
ATOM 2213 N N . PHE A 1 280 ? -12.503 22.251 -21.137 1.00 44.41 280 PHE A N 1
ATOM 2214 C CA . PHE A 1 280 ? -11.764 23.344 -21.775 1.00 44.41 280 PHE A CA 1
ATOM 2215 C C . PHE A 1 280 ? -12.456 23.948 -22.994 1.00 44.41 280 PHE A C 1
ATOM 2217 O O . PHE A 1 280 ? -11.789 24.362 -23.936 1.00 44.41 280 PHE A O 1
ATOM 2224 N N . GLN A 1 281 ? -13.777 24.114 -22.965 1.00 34.09 281 GLN A N 1
ATOM 2225 C CA . GLN A 1 281 ? -14.391 25.176 -23.760 1.00 34.09 281 GLN A CA 1
ATOM 2226 C C . GLN A 1 281 ? -14.330 26.506 -23.000 1.00 34.09 281 GLN A C 1
ATOM 2228 O O . GLN A 1 281 ? -15.243 26.876 -22.272 1.00 34.09 281 GLN A O 1
ATOM 2233 N N . GLY A 1 282 ? -13.217 27.227 -23.177 1.00 36.88 282 GLY A N 1
ATOM 2234 C CA . GLY A 1 282 ? -13.093 28.636 -22.790 1.00 36.88 282 GLY A CA 1
ATOM 2235 C C . GLY A 1 282 ? -11.797 28.970 -22.058 1.00 36.88 282 GLY A C 1
ATOM 2236 O O . GLY A 1 282 ? -11.709 28.730 -20.866 1.00 36.88 282 GLY A O 1
ATOM 2237 N N . LYS A 1 283 ? -10.826 29.541 -22.794 1.00 35.75 283 LYS A N 1
ATOM 2238 C CA . LYS A 1 283 ? -9.623 30.341 -22.424 1.00 35.75 283 LYS A CA 1
ATOM 2239 C C . LYS A 1 283 ? -8.758 30.005 -21.187 1.00 35.75 283 LYS A C 1
ATOM 2241 O O . LYS A 1 283 ? -7.667 30.552 -21.095 1.00 35.75 283 LYS A O 1
ATOM 2246 N N . ASN A 1 284 ? -9.142 29.086 -20.313 1.00 35.34 284 ASN A N 1
ATOM 2247 C CA . ASN A 1 284 ? -8.405 28.663 -19.130 1.00 35.34 284 ASN A CA 1
ATOM 2248 C C . ASN A 1 284 ? -8.189 27.155 -19.211 1.00 35.34 284 ASN A C 1
ATOM 2250 O O . ASN A 1 284 ? -8.921 26.386 -18.598 1.00 35.34 284 ASN A O 1
ATOM 2254 N N . VAL A 1 285 ? -7.194 26.739 -19.996 1.00 38.03 285 VAL A N 1
ATOM 2255 C CA . VAL A 1 285 ? -6.667 25.372 -19.952 1.00 38.03 285 VAL A CA 1
ATOM 2256 C C . VAL A 1 285 ? -6.089 25.149 -18.554 1.00 38.03 285 VAL A C 1
ATOM 2258 O O . VAL A 1 285 ? -5.014 25.649 -18.238 1.00 38.03 285 VAL A O 1
ATOM 2261 N N . VAL A 1 286 ? -6.806 24.432 -17.697 1.00 39.38 286 VAL A N 1
ATOM 2262 C CA . VAL A 1 286 ? -6.232 23.796 -16.515 1.00 39.38 286 VAL A CA 1
ATOM 2263 C C . VAL A 1 286 ? -5.588 22.519 -17.063 1.00 39.38 286 VAL A C 1
ATOM 2265 O O . VAL A 1 286 ? -6.304 21.615 -17.471 1.00 39.38 286 VAL A O 1
ATOM 2268 N N . PRO A 1 287 ? -4.254 22.427 -17.193 1.00 44.00 287 PRO A N 1
ATOM 2269 C CA . PRO A 1 287 ? -3.628 21.174 -17.624 1.00 44.00 287 PRO A CA 1
ATOM 2270 C C . PRO A 1 287 ? -4.173 20.013 -16.781 1.00 44.00 287 PRO A C 1
ATOM 2272 O O . PRO A 1 287 ? -4.568 20.281 -15.639 1.00 44.00 287 PRO A O 1
ATOM 2275 N N . LEU A 1 288 ? -4.195 18.778 -17.335 1.00 42.88 288 LEU A N 1
ATOM 2276 C CA . LEU A 1 288 ? -4.426 17.516 -16.593 1.00 42.88 288 LEU A CA 1
ATOM 2277 C C . LEU A 1 288 ? -4.082 17.768 -15.131 1.00 42.88 288 LEU A C 1
ATOM 2279 O O . LEU A 1 288 ? -2.945 18.219 -14.918 1.00 42.88 288 LEU A O 1
ATOM 2283 N N . PRO A 1 289 ? -5.033 17.636 -14.182 1.00 44.47 289 PRO A N 1
ATOM 2284 C CA . PRO A 1 289 ? -4.850 18.208 -12.861 1.00 44.47 289 PRO A CA 1
ATOM 2285 C C . PRO A 1 289 ? -3.449 17.853 -12.380 1.00 44.47 289 PRO A C 1
ATOM 2287 O O . PRO A 1 289 ? -3.001 16.717 -12.544 1.00 44.47 289 PRO A O 1
ATOM 2290 N N . LYS A 1 290 ? -2.727 18.827 -11.806 1.00 48.56 290 LYS A N 1
ATOM 2291 C CA . LYS A 1 290 ? -1.438 18.554 -11.139 1.00 48.56 290 LYS A CA 1
ATOM 2292 C C . LYS A 1 290 ? -1.540 17.347 -10.182 1.00 48.56 290 LYS A C 1
ATOM 2294 O O . LYS A 1 290 ? -0.521 16.792 -9.790 1.00 48.56 290 LYS A O 1
ATOM 2299 N N . THR A 1 291 ? -2.764 16.971 -9.816 1.00 58.75 291 THR A N 1
ATOM 2300 C CA . THR A 1 291 ? -3.171 15.835 -9.008 1.00 58.75 291 THR A CA 1
ATOM 2301 C C . THR A 1 291 ? -3.812 14.734 -9.863 1.00 58.75 291 THR A C 1
ATOM 2303 O O . THR A 1 291 ? -4.844 14.945 -10.490 1.00 58.75 291 THR A O 1
ATOM 2306 N N . GLU A 1 292 ? -3.245 13.534 -9.830 1.00 80.94 292 GLU A N 1
ATOM 2307 C CA . GLU A 1 292 ? -3.865 12.325 -10.383 1.00 80.94 292 GLU A CA 1
ATOM 2308 C C . GLU A 1 292 ? -5.183 11.996 -9.642 1.00 80.94 292 GLU A C 1
ATOM 2310 O O . GLU A 1 292 ? -5.248 12.107 -8.415 1.00 80.94 292 GLU A O 1
ATOM 2315 N N . MET A 1 293 ? -6.252 11.651 -10.373 1.00 80.69 293 MET A N 1
ATOM 2316 C CA . MET A 1 293 ? -7.622 11.581 -9.837 1.00 80.69 293 MET A CA 1
ATOM 2317 C C . MET A 1 293 ? -7.861 10.386 -8.910 1.00 80.69 293 MET A C 1
ATOM 2319 O O . MET A 1 293 ? -8.543 10.535 -7.895 1.00 80.69 293 MET A O 1
ATOM 2323 N N . ILE A 1 294 ? -7.309 9.214 -9.230 1.00 88.19 294 ILE A N 1
ATOM 2324 C CA . ILE A 1 294 ? -7.447 8.020 -8.387 1.00 88.19 294 ILE A CA 1
ATOM 2325 C C . ILE A 1 294 ? -6.754 8.254 -7.046 1.00 88.19 294 ILE A C 1
ATOM 2327 O O . ILE A 1 294 ? -7.321 7.977 -5.990 1.00 88.19 294 ILE A O 1
ATOM 2331 N N . HIS A 1 295 ? -5.566 8.848 -7.075 1.00 86.69 295 HIS A N 1
ATOM 2332 C CA . HIS A 1 295 ? -4.830 9.284 -5.906 1.00 86.69 295 HIS A CA 1
ATOM 2333 C C . HIS A 1 295 ? -5.583 10.355 -5.131 1.00 86.69 295 HIS A C 1
ATOM 2335 O O . HIS A 1 295 ? -5.678 10.234 -3.915 1.00 86.69 295 HIS A O 1
ATOM 2341 N N . ALA A 1 296 ? -6.158 11.360 -5.797 1.00 84.56 296 ALA A N 1
ATOM 2342 C CA . ALA A 1 296 ? -6.966 12.374 -5.127 1.00 84.56 296 ALA A CA 1
ATOM 2343 C C . ALA A 1 296 ? -8.119 11.730 -4.343 1.00 84.56 296 ALA A C 1
ATOM 2345 O O . ALA A 1 296 ? -8.241 11.955 -3.141 1.00 84.56 296 ALA A O 1
ATOM 2346 N N . LEU A 1 297 ? -8.922 10.880 -4.989 1.00 86.25 297 LEU A N 1
ATOM 2347 C CA . LEU A 1 297 ? -10.033 10.176 -4.341 1.00 86.25 297 LEU A CA 1
ATOM 2348 C C . LEU A 1 297 ? -9.552 9.284 -3.193 1.00 86.25 297 LEU A C 1
ATOM 2350 O O . LEU A 1 297 ? -10.107 9.325 -2.097 1.00 86.25 297 LEU A O 1
ATOM 2354 N N . ALA A 1 298 ? -8.480 8.524 -3.415 1.00 88.12 298 ALA A N 1
ATOM 2355 C CA . ALA A 1 298 ? -7.906 7.658 -2.398 1.00 88.12 298 ALA A CA 1
ATOM 2356 C C . ALA A 1 298 ? -7.315 8.429 -1.207 1.00 88.12 298 ALA A C 1
ATOM 2358 O O . ALA A 1 298 ? -7.328 7.921 -0.084 1.00 88.12 298 ALA A O 1
ATOM 2359 N N . PHE A 1 299 ? -6.768 9.620 -1.451 1.00 84.00 299 PHE A N 1
ATOM 2360 C CA . PHE A 1 299 ? -6.253 10.526 -0.433 1.00 84.00 299 PHE A CA 1
ATOM 2361 C C . PHE A 1 299 ? -7.397 11.092 0.404 1.00 84.00 299 PHE A C 1
ATOM 2363 O O . PHE A 1 299 ? -7.320 11.026 1.630 1.00 84.00 299 PHE A O 1
ATOM 2370 N N . TRP A 1 300 ? -8.461 11.583 -0.242 1.00 81.50 300 TRP A N 1
ATOM 2371 C CA . TRP A 1 300 ? -9.653 12.115 0.425 1.00 81.50 300 TRP A CA 1
ATOM 2372 C C . TRP A 1 300 ? -10.360 11.061 1.271 1.00 81.50 300 TRP A C 1
ATOM 2374 O O . TRP A 1 300 ? -10.670 11.333 2.425 1.00 81.50 300 TRP A O 1
ATOM 2384 N N . TYR A 1 301 ? -10.506 9.836 0.760 1.00 85.31 301 TYR A N 1
ATOM 2385 C CA . TYR A 1 301 ? -11.088 8.719 1.512 1.00 85.31 301 TYR A CA 1
ATOM 2386 C C . TYR A 1 301 ? -10.347 8.426 2.832 1.00 85.31 301 TYR A C 1
ATOM 2388 O O . TYR A 1 301 ? -10.950 8.009 3.816 1.00 85.31 301 TYR A O 1
ATOM 2396 N N . ARG A 1 302 ? -9.025 8.645 2.873 1.00 80.25 302 ARG A N 1
ATOM 2397 C CA . ARG A 1 302 ? -8.211 8.443 4.083 1.00 80.25 302 ARG A CA 1
ATOM 2398 C C . ARG A 1 302 ? -8.224 9.623 5.044 1.00 80.25 302 ARG A C 1
ATOM 2400 O O . ARG A 1 302 ? -7.704 9.483 6.154 1.00 80.25 302 ARG A O 1
ATOM 2407 N N . GLN A 1 303 ? -8.723 10.780 4.617 1.00 78.94 303 GLN A N 1
ATOM 2408 C CA . GLN A 1 303 ? -8.791 11.930 5.503 1.00 78.94 303 GLN A CA 1
ATOM 2409 C C . GLN A 1 303 ? -9.797 11.667 6.616 1.00 78.94 303 GLN A C 1
ATOM 2411 O O . GLN A 1 303 ? -10.743 10.890 6.486 1.00 78.94 303 GLN A O 1
ATOM 2416 N N . LYS A 1 304 ? -9.568 12.318 7.753 1.00 74.69 304 LYS A N 1
ATOM 2417 C CA . LYS A 1 304 ? -10.532 12.290 8.848 1.00 74.69 304 LYS A CA 1
ATOM 2418 C C . LYS A 1 304 ? -11.803 12.993 8.379 1.00 74.69 304 LYS A C 1
ATOM 2420 O O . LYS A 1 304 ? -11.725 14.096 7.849 1.00 74.69 304 LYS A O 1
ATOM 2425 N N . VAL A 1 305 ? -12.951 12.366 8.609 1.00 70.44 305 VAL A N 1
ATOM 2426 C CA . VAL A 1 305 ? -14.256 12.980 8.345 1.00 70.44 305 VAL A CA 1
ATOM 2427 C C . VAL A 1 305 ? -14.501 14.053 9.405 1.00 70.44 305 VAL A C 1
ATOM 2429 O O . VAL A 1 305 ? -14.536 13.747 10.600 1.00 70.44 305 VAL A O 1
ATOM 2432 N N . GLY A 1 306 ? -14.620 15.307 8.973 1.00 71.12 306 GLY A N 1
ATOM 2433 C CA . GLY A 1 306 ? -14.990 16.428 9.825 1.00 71.12 306 GLY A CA 1
ATOM 2434 C C . GLY A 1 306 ? -16.500 16.508 10.041 1.00 71.12 306 GLY A C 1
ATOM 2435 O O . GLY A 1 306 ? -17.289 15.752 9.473 1.00 71.12 306 GLY A O 1
ATOM 2436 N N . LEU A 1 307 ? -16.922 17.439 10.899 1.00 70.25 307 LEU A N 1
ATOM 2437 C CA . LEU A 1 307 ? -18.343 17.635 11.203 1.00 70.25 307 LEU A CA 1
ATOM 2438 C C . LEU A 1 307 ? -19.151 18.098 9.994 1.00 70.25 307 LEU A C 1
ATOM 2440 O O . LEU A 1 307 ? -20.309 17.718 9.866 1.00 70.25 307 LEU A O 1
ATOM 2444 N N . GLU A 1 308 ? -18.549 18.915 9.136 1.00 76.12 308 GLU A N 1
ATOM 2445 C CA . GLU A 1 308 ? -19.192 19.402 7.920 1.00 76.12 308 GLU A CA 1
ATOM 2446 C C . GLU A 1 308 ? -19.382 18.271 6.907 1.00 76.12 308 GLU A C 1
ATOM 2448 O O . GLU A 1 308 ? -20.483 18.083 6.393 1.00 76.12 308 GLU A O 1
ATOM 2453 N N . GLU A 1 309 ? -18.351 17.461 6.660 1.00 72.12 309 GLU A N 1
ATOM 2454 C CA . GLU A 1 309 ? -18.459 16.313 5.761 1.00 72.12 309 GLU A CA 1
ATOM 2455 C C . GLU A 1 309 ? -19.484 15.300 6.277 1.00 72.12 309 GLU A C 1
ATOM 2457 O O . GLU A 1 309 ? -20.338 14.847 5.516 1.00 72.12 309 GLU A O 1
ATOM 2462 N N . ALA A 1 310 ? -19.463 15.001 7.581 1.00 73.56 310 ALA A N 1
ATOM 2463 C CA . ALA A 1 310 ? -20.451 14.129 8.210 1.00 73.56 310 ALA A CA 1
ATOM 2464 C C . ALA A 1 310 ? -21.881 14.687 8.100 1.00 73.56 310 ALA A C 1
ATOM 2466 O O . ALA A 1 310 ? -22.808 13.929 7.813 1.00 73.56 310 ALA A O 1
ATOM 2467 N N . ALA A 1 311 ? -22.067 16.000 8.282 1.00 74.62 311 ALA A N 1
ATOM 2468 C CA . ALA A 1 311 ? -23.362 16.658 8.116 1.00 74.62 311 ALA A CA 1
ATOM 2469 C C . ALA A 1 311 ? -23.908 16.453 6.701 1.00 74.62 311 ALA A C 1
ATOM 2471 O O . ALA A 1 311 ? -25.047 16.019 6.523 1.00 74.62 311 ALA A O 1
ATOM 2472 N N . ARG A 1 312 ? -23.074 16.716 5.693 1.00 75.62 312 ARG A N 1
ATOM 2473 C CA . ARG A 1 3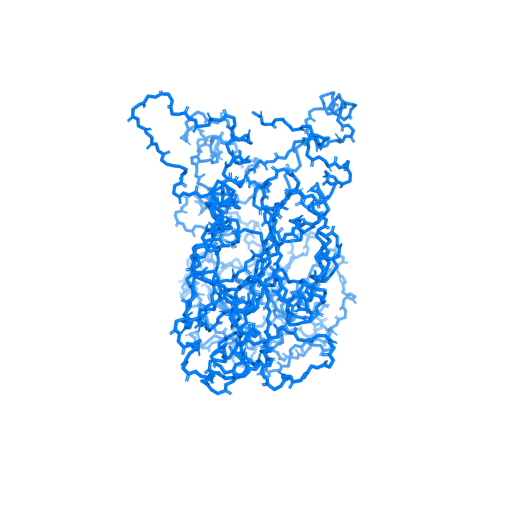12 ? -23.456 16.613 4.281 1.00 75.62 312 ARG A CA 1
ATOM 2474 C C . ARG A 1 312 ? -23.765 15.175 3.876 1.00 75.62 312 ARG A C 1
ATOM 2476 O O . ARG A 1 312 ? -24.771 14.945 3.211 1.00 75.62 312 ARG A O 1
ATOM 2483 N N . GLU A 1 313 ? -22.950 14.215 4.310 1.00 70.69 313 GLU A N 1
ATOM 2484 C CA . GLU A 1 313 ? -23.169 12.775 4.080 1.00 70.69 313 GLU A CA 1
ATOM 2485 C C . GLU A 1 313 ? -24.493 12.286 4.683 1.00 70.69 313 GLU A C 1
ATOM 2487 O O . GLU A 1 313 ? -25.166 11.425 4.121 1.00 70.69 313 GLU A O 1
ATOM 2492 N N . LEU A 1 314 ? -24.912 12.873 5.806 1.00 71.50 314 LEU A N 1
ATOM 2493 C CA . LEU A 1 314 ? -26.173 12.546 6.471 1.00 71.50 314 LEU A CA 1
ATOM 2494 C C . LEU A 1 314 ? -27.356 13.408 6.000 1.00 71.50 314 LEU A C 1
ATOM 2496 O O . LEU A 1 314 ? -28.437 13.332 6.582 1.00 71.50 314 LEU A O 1
ATOM 2500 N N . GLY A 1 315 ? -27.174 14.197 4.936 1.00 74.38 315 GLY A N 1
ATOM 2501 C CA . GLY A 1 315 ? -28.241 14.964 4.292 1.00 74.38 315 GLY A CA 1
ATOM 2502 C C . GLY A 1 315 ? -28.614 16.269 4.997 1.00 74.38 315 GLY A C 1
ATOM 2503 O O . GLY A 1 315 ? -29.687 16.812 4.737 1.00 74.38 315 GLY A O 1
ATOM 2504 N N . TYR A 1 316 ? -27.756 16.793 5.873 1.00 76.06 316 TYR A N 1
ATOM 2505 C CA . TYR A 1 316 ? -27.964 18.097 6.496 1.00 76.06 316 TYR A CA 1
ATOM 2506 C C . TYR A 1 316 ? -27.456 19.213 5.584 1.00 76.06 316 TYR A C 1
ATOM 2508 O O . TYR A 1 316 ? -26.319 19.181 5.116 1.00 76.06 316 TYR A O 1
ATOM 2516 N N . ALA A 1 317 ? -28.302 20.219 5.358 1.00 80.25 317 ALA A N 1
ATOM 2517 C CA . ALA A 1 317 ? -27.941 21.409 4.588 1.00 80.25 317 ALA A CA 1
ATOM 2518 C C . ALA A 1 317 ? -26.945 22.310 5.338 1.00 80.25 317 ALA A C 1
ATOM 2520 O O . ALA A 1 317 ? -26.085 22.922 4.717 1.00 80.25 317 A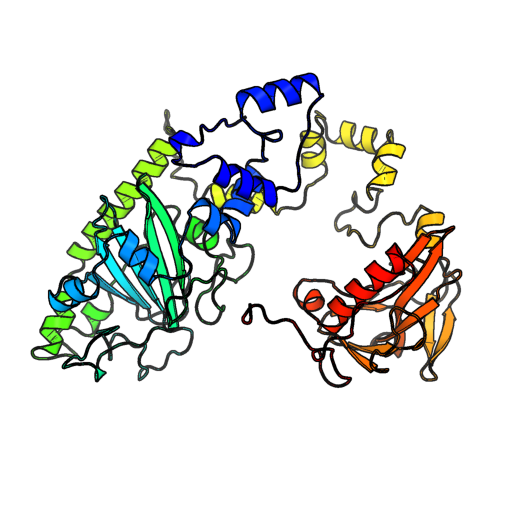LA A O 1
ATOM 2521 N N . GLU A 1 318 ? -27.047 22.349 6.668 1.00 84.94 318 GLU A N 1
ATOM 2522 C CA . GLU A 1 318 ? -26.213 23.170 7.542 1.00 84.94 318 GLU A CA 1
ATOM 2523 C C . GLU A 1 318 ? -25.534 22.293 8.594 1.00 84.94 318 GLU A C 1
ATOM 2525 O O . GLU A 1 318 ? -26.190 21.503 9.284 1.00 84.94 318 GLU A O 1
ATOM 2530 N N . THR A 1 319 ? -24.225 22.473 8.778 1.00 81.06 319 THR A N 1
ATOM 2531 C CA . THR A 1 319 ? -23.442 21.738 9.785 1.00 81.06 319 THR A CA 1
ATOM 2532 C C . THR A 1 319 ? -23.999 21.937 11.193 1.00 81.06 319 THR A C 1
ATOM 2534 O O . THR A 1 319 ? -23.968 21.020 12.010 1.00 81.06 319 THR A O 1
ATOM 2537 N N . ASP A 1 320 ? -24.558 23.110 11.491 1.00 81.19 320 ASP A N 1
ATOM 2538 C CA . ASP A 1 320 ? -25.141 23.389 12.804 1.00 81.19 320 ASP A CA 1
ATOM 2539 C C . ASP A 1 320 ? -26.486 22.687 13.019 1.00 81.19 320 ASP A C 1
ATOM 2541 O O . ASP A 1 320 ? -26.778 22.280 14.143 1.00 81.19 320 ASP A O 1
ATOM 2545 N N . ALA A 1 321 ? -27.261 22.445 11.955 1.00 80.94 321 ALA A N 1
ATOM 2546 C CA . ALA A 1 321 ? -28.449 21.597 12.032 1.00 80.94 321 ALA A CA 1
ATOM 2547 C C . ALA A 1 321 ? -28.056 20.141 12.308 1.00 80.94 321 ALA A C 1
ATOM 2549 O O . ALA A 1 321 ? -28.672 19.499 13.152 1.00 80.94 321 ALA A O 1
ATOM 2550 N N . PHE A 1 322 ? -26.982 19.649 11.680 1.00 79.69 322 PHE A N 1
ATOM 2551 C CA . PHE A 1 322 ? -26.440 18.327 11.992 1.00 79.69 322 PHE A CA 1
ATOM 2552 C C . PHE A 1 322 ? -25.943 18.232 13.428 1.00 79.69 322 PHE A C 1
ATOM 2554 O O . PHE A 1 322 ? -26.293 17.291 14.129 1.00 79.69 322 PHE A O 1
ATOM 2561 N N . LYS A 1 323 ? -25.157 19.209 13.896 1.00 75.38 323 LYS A N 1
ATOM 2562 C CA . LYS A 1 323 ? -24.702 19.250 15.292 1.00 75.38 323 LYS A CA 1
ATOM 2563 C C . LYS A 1 323 ? -25.889 19.246 16.247 1.00 75.38 323 LYS A C 1
ATOM 2565 O O . LYS A 1 323 ? -25.866 18.504 17.222 1.00 75.38 323 LYS A O 1
ATOM 2570 N N . LYS A 1 324 ? -26.918 20.048 15.963 1.00 75.31 324 LYS A N 1
ATOM 2571 C CA . LYS A 1 324 ? -28.131 20.115 16.773 1.00 75.31 324 LYS A CA 1
ATOM 2572 C C . LYS A 1 324 ? -28.870 18.779 16.779 1.00 75.31 324 LYS A C 1
ATOM 2574 O O . LYS A 1 324 ? -29.128 18.267 17.855 1.00 75.31 324 LYS A O 1
ATOM 2579 N N . ASP A 1 325 ? -29.106 18.153 15.630 1.00 73.38 325 ASP A N 1
ATOM 2580 C CA . ASP A 1 325 ? -29.740 16.832 15.564 1.00 73.38 325 ASP A CA 1
ATOM 2581 C C . ASP A 1 325 ? -28.877 15.729 16.193 1.00 73.38 325 ASP A C 1
ATOM 2583 O O . ASP A 1 325 ? -29.414 14.802 16.789 1.00 73.38 325 ASP A O 1
ATOM 2587 N N . LEU A 1 326 ? -27.549 15.811 16.108 1.00 68.31 326 LEU A N 1
ATOM 2588 C CA . LEU A 1 326 ? -26.634 14.880 16.773 1.00 68.31 326 LEU A CA 1
ATOM 2589 C C . LEU A 1 326 ? -26.714 15.019 18.305 1.00 68.31 326 LEU A C 1
ATOM 2591 O O . LEU A 1 326 ? -26.586 14.028 19.025 1.00 68.31 326 LEU A O 1
ATOM 2595 N N . LEU A 1 327 ? -26.947 16.239 18.797 1.00 66.12 327 LEU A N 1
ATOM 2596 C CA . LEU A 1 327 ? -27.179 16.547 20.210 1.00 66.12 327 LEU A CA 1
ATOM 2597 C C . LEU A 1 327 ? -28.607 16.174 20.659 1.00 66.12 327 LEU A C 1
ATOM 2599 O O . LEU A 1 327 ? -28.770 15.646 21.758 1.00 66.12 327 LEU A O 1
ATOM 2603 N N . ASP A 1 328 ? -29.610 16.385 19.803 1.00 65.19 328 ASP A N 1
ATOM 2604 C CA . ASP A 1 328 ? -31.038 16.189 20.085 1.00 65.19 328 ASP A CA 1
ATOM 2605 C C . ASP A 1 328 ? -31.466 14.710 19.921 1.00 65.19 328 ASP A C 1
ATOM 2607 O O . ASP A 1 328 ? -32.236 14.190 20.728 1.00 65.19 328 ASP A O 1
ATOM 2611 N N . ARG A 1 329 ? -30.914 13.965 18.945 1.00 59.84 329 ARG A N 1
ATOM 2612 C CA . ARG A 1 329 ? -31.128 12.510 18.718 1.00 59.84 329 ARG A CA 1
ATOM 2613 C C . ARG A 1 329 ? -30.152 11.641 19.517 1.00 59.84 329 ARG A C 1
ATOM 2615 O O . ARG A 1 329 ? -29.634 10.624 19.047 1.00 59.84 329 ARG A O 1
ATOM 2622 N N . HIS A 1 330 ? -29.931 12.044 20.761 1.00 53.97 330 HIS A N 1
ATOM 2623 C CA . HIS A 1 330 ? -28.955 11.510 21.707 1.00 53.97 330 HIS A CA 1
ATOM 2624 C C . HIS A 1 330 ? -28.971 9.971 21.878 1.00 53.97 330 HIS A C 1
ATOM 2626 O O . HIS A 1 330 ? -27.944 9.385 22.220 1.00 53.97 330 HIS A O 1
ATOM 2632 N N . GLU A 1 331 ? -30.095 9.285 21.633 1.00 51.06 331 GLU A N 1
ATOM 2633 C CA . GLU A 1 331 ? -30.199 7.821 21.777 1.00 51.06 331 GLU A CA 1
ATOM 2634 C C . GLU A 1 331 ? -29.597 7.014 20.618 1.00 51.06 331 GLU A C 1
ATOM 2636 O O . GLU A 1 331 ? -28.951 5.998 20.870 1.00 51.06 331 GLU A O 1
ATOM 2641 N N . ALA A 1 332 ? -29.734 7.467 19.368 1.00 44.44 332 ALA A N 1
ATOM 2642 C CA . ALA A 1 332 ? -29.186 6.754 18.207 1.00 44.44 332 ALA A CA 1
ATOM 2643 C C . ALA A 1 332 ? -27.653 6.875 18.132 1.00 44.44 332 ALA A C 1
ATOM 2645 O O . ALA A 1 332 ? -26.959 5.966 17.683 1.00 44.44 332 ALA A O 1
ATOM 2646 N N . VAL A 1 333 ? -27.121 7.994 18.630 1.00 47.72 333 VAL A N 1
ATOM 2647 C CA . VAL A 1 333 ? -25.688 8.317 18.630 1.00 47.72 333 VAL A CA 1
ATOM 2648 C C . VAL A 1 333 ? -24.972 7.739 19.865 1.00 47.72 333 VAL A C 1
ATOM 2650 O O . VAL A 1 333 ? -23.798 7.365 19.789 1.00 47.72 333 VAL A O 1
ATOM 2653 N N . LYS A 1 334 ? -25.695 7.545 20.983 1.00 47.34 334 LYS A N 1
ATOM 2654 C CA . LYS A 1 334 ? -25.222 6.830 22.187 1.00 47.34 334 LYS A CA 1
ATOM 2655 C C . LYS A 1 334 ? -24.662 5.440 21.873 1.00 47.34 334 LYS A C 1
ATOM 2657 O O . LYS A 1 334 ? -23.666 5.047 22.471 1.00 47.34 334 LYS A O 1
ATOM 2662 N N . GLY A 1 335 ? -25.280 4.717 20.937 1.00 42.19 335 GLY A N 1
ATOM 2663 C CA . GLY A 1 335 ? -24.852 3.371 20.544 1.00 42.19 335 GLY A CA 1
ATOM 2664 C C . GLY A 1 335 ? -23.573 3.324 19.700 1.00 42.19 335 GLY A C 1
ATOM 2665 O O . GLY A 1 335 ? -23.006 2.248 19.543 1.00 42.19 335 GLY A O 1
ATOM 2666 N N . LEU A 1 336 ? -23.107 4.464 19.170 1.00 44.34 336 LEU A N 1
ATOM 2667 C CA . LEU A 1 336 ? -22.050 4.520 18.151 1.00 44.34 336 LEU A CA 1
ATOM 2668 C C . LEU A 1 336 ? -20.700 5.080 18.619 1.00 44.34 336 LEU A C 1
ATOM 2670 O O . LEU A 1 336 ? -19.766 5.096 17.826 1.00 44.34 336 LEU A O 1
ATOM 2674 N N . GLY A 1 337 ? -20.544 5.552 19.860 1.00 43.34 337 GLY A N 1
ATOM 2675 C CA . GLY A 1 337 ? -19.244 6.105 20.304 1.00 43.34 337 GLY A CA 1
ATOM 2676 C C . GLY A 1 337 ? -19.177 7.621 20.397 1.00 43.34 337 GLY A C 1
ATOM 2677 O O . GLY A 1 337 ? -18.297 8.161 21.069 1.00 43.34 337 GLY A O 1
ATOM 2678 N N . PHE A 1 338 ? -20.080 8.315 19.708 1.00 47.12 338 PHE A N 1
ATOM 2679 C CA . PHE A 1 338 ? -19.939 9.737 19.423 1.00 47.12 338 PHE A CA 1
ATOM 2680 C C . PHE A 1 338 ? -20.605 10.585 20.510 1.00 47.12 338 PHE A C 1
ATOM 2682 O O . PHE A 1 338 ? -21.785 10.910 20.455 1.00 47.12 338 PHE A O 1
ATOM 2689 N N . LYS A 1 339 ? -19.829 10.993 21.511 1.00 54.16 339 LYS A N 1
ATOM 2690 C CA . LYS A 1 339 ? -20.167 12.148 22.352 1.00 54.16 339 LYS A CA 1
ATOM 2691 C C . LYS A 1 339 ? -18.968 13.071 22.452 1.00 54.16 339 LYS A C 1
ATOM 2693 O O . LYS A 1 339 ? -17.856 12.571 22.529 1.00 54.16 339 LYS A O 1
ATOM 2698 N N . VAL A 1 340 ? -19.239 14.381 22.452 1.00 49.91 340 VAL A N 1
ATOM 2699 C CA . VAL A 1 340 ? -18.432 15.587 22.773 1.00 49.91 340 VAL A CA 1
ATOM 2700 C C . VAL A 1 340 ? -16.906 15.549 22.557 1.00 49.91 340 VAL A C 1
ATOM 2702 O O . VAL A 1 340 ? -16.381 16.472 21.950 1.00 49.91 340 VAL A O 1
ATOM 2705 N N . SER A 1 341 ? -16.172 14.525 22.992 1.00 46.62 341 SER A N 1
ATOM 2706 C CA . SER A 1 341 ? -14.728 14.375 22.764 1.00 46.62 341 SER A CA 1
ATOM 2707 C C . SER A 1 341 ? -14.346 14.183 21.293 1.00 46.62 341 SER A C 1
ATOM 2709 O O . SER A 1 341 ? -13.246 14.560 20.906 1.00 46.62 341 SER A O 1
ATOM 2711 N N . LEU A 1 342 ? -15.248 13.653 20.459 1.00 47.03 342 LEU A N 1
ATOM 2712 C CA . LEU A 1 342 ? -15.069 13.588 18.998 1.00 47.03 342 LEU A CA 1
ATOM 2713 C C . LEU A 1 342 ? -15.374 14.926 18.299 1.00 47.03 342 LEU A C 1
ATOM 2715 O O . LEU A 1 342 ? -14.906 15.156 17.191 1.00 47.03 342 LEU A O 1
ATOM 2719 N N . LEU A 1 343 ? -16.131 15.813 18.962 1.00 52.03 343 LEU A N 1
ATOM 2720 C CA . LEU A 1 343 ? -16.409 17.185 18.508 1.00 52.03 343 LEU A CA 1
ATOM 2721 C C . LEU A 1 343 ? -15.282 18.162 18.884 1.00 52.03 343 LEU A C 1
ATOM 2723 O O . LEU A 1 343 ? -15.337 19.333 18.518 1.00 52.03 343 LEU A O 1
ATOM 2727 N N . GLN A 1 344 ? -14.283 17.696 19.636 1.00 49.53 344 GLN A N 1
ATOM 2728 C CA . GLN A 1 344 ? -13.092 18.455 19.994 1.00 49.53 344 GLN A CA 1
ATOM 2729 C C . GLN A 1 344 ? -11.951 18.123 19.033 1.00 49.53 344 GLN A C 1
ATOM 2731 O O . GLN A 1 344 ? -11.785 16.982 18.593 1.00 49.53 344 GLN A O 1
ATOM 2736 N N . GLU A 1 345 ? -11.131 19.123 18.736 1.00 42.62 345 GLU A N 1
ATOM 2737 C CA . GLU A 1 345 ? -9.936 18.956 17.918 1.00 42.62 345 GLU A CA 1
ATOM 2738 C C . GLU A 1 345 ? -8.985 17.926 18.571 1.00 42.62 345 GLU A C 1
ATOM 2740 O O . GLU A 1 345 ? -8.506 18.125 19.685 1.00 42.62 345 GLU A O 1
ATOM 2745 N N . GLY A 1 346 ? -8.748 16.785 17.903 1.00 44.25 346 GLY A N 1
ATOM 2746 C CA . GLY A 1 346 ? -7.815 15.740 18.364 1.00 44.25 346 GLY A CA 1
ATOM 2747 C C . GLY A 1 346 ? -8.406 14.496 19.058 1.00 44.25 346 GLY A C 1
ATOM 2748 O O . GLY A 1 346 ? -7.630 13.659 19.524 1.00 44.25 346 GLY A O 1
ATOM 2749 N N . GLY A 1 347 ? -9.732 14.314 19.111 1.00 47.06 347 GLY A N 1
ATOM 2750 C CA . GLY A 1 347 ? -10.376 13.147 19.747 1.00 47.06 347 GLY A CA 1
ATOM 2751 C C . GLY A 1 347 ? -9.983 11.766 19.173 1.00 47.06 347 GLY A C 1
ATOM 2752 O O . GLY A 1 347 ? -9.793 11.611 17.966 1.00 47.06 347 GLY A O 1
ATOM 2753 N N . ARG A 1 348 ? -9.876 10.737 20.039 1.00 46.06 348 ARG A N 1
ATOM 2754 C CA . ARG A 1 348 ? -9.596 9.317 19.692 1.00 46.06 348 ARG A CA 1
ATOM 2755 C C . ARG A 1 348 ? -10.547 8.346 20.425 1.00 46.06 348 ARG A C 1
ATOM 2757 O O . ARG A 1 348 ? -11.080 8.677 21.481 1.00 46.06 348 ARG A O 1
ATOM 2764 N N . VAL A 1 349 ? -10.745 7.139 19.877 1.00 44.69 349 VAL A N 1
ATOM 2765 C CA . VAL A 1 349 ? -11.833 6.183 20.226 1.00 44.69 349 VAL A CA 1
ATOM 2766 C C . VAL A 1 349 ? -11.573 5.303 21.471 1.00 44.69 349 VAL A C 1
ATOM 2768 O O . VAL A 1 349 ? -12.436 4.539 21.876 1.00 44.69 349 VAL A O 1
ATOM 2771 N N . ASN A 1 350 ? -10.462 5.466 22.189 1.00 46.09 350 ASN A N 1
ATOM 2772 C CA . ASN A 1 350 ? -10.292 4.909 23.548 1.00 46.09 350 ASN A CA 1
ATOM 2773 C C . ASN A 1 350 ? -10.754 5.872 24.669 1.00 46.09 350 ASN A C 1
ATOM 2775 O O . ASN A 1 350 ? -10.725 5.530 25.850 1.00 46.09 350 ASN A O 1
ATOM 2779 N N . ASN A 1 351 ? -11.204 7.074 24.295 1.00 61.00 351 ASN A N 1
ATOM 2780 C CA . ASN A 1 351 ? -11.565 8.173 25.196 1.00 61.00 351 ASN A CA 1
ATOM 2781 C C . ASN A 1 351 ? -13.067 8.503 25.151 1.00 61.00 351 ASN A C 1
ATOM 2783 O O . ASN A 1 351 ? -13.487 9.582 25.578 1.00 61.00 351 ASN A O 1
ATOM 2787 N N . CYS A 1 352 ? -13.881 7.610 24.587 1.00 58.03 352 CYS A N 1
ATOM 2788 C CA . CYS A 1 352 ? -15.315 7.814 24.445 1.00 58.03 352 CYS A CA 1
ATOM 2789 C C . CYS A 1 352 ? -16.048 7.698 25.796 1.00 58.03 352 CYS A C 1
ATOM 2791 O O . CYS A 1 352 ? -15.566 7.089 26.756 1.00 58.03 352 CYS A O 1
ATOM 2793 N N . PHE A 1 353 ? -17.213 8.345 25.864 1.00 66.19 353 PHE A N 1
ATOM 2794 C CA . PHE A 1 353 ? -18.213 8.188 26.928 1.00 66.19 353 PHE A CA 1
ATOM 2795 C C . PHE A 1 353 ? -17.732 8.433 28.370 1.00 66.19 353 PHE A C 1
ATOM 2797 O O . PHE A 1 353 ? -18.148 7.745 29.304 1.00 66.19 353 PHE A O 1
ATOM 2804 N N . SER A 1 354 ? -16.864 9.426 28.591 1.00 75.00 354 SER A N 1
ATOM 2805 C CA . SER A 1 354 ? -16.427 9.791 29.949 1.00 75.00 354 SER A CA 1
ATOM 2806 C C . SER A 1 354 ? -17.580 10.210 30.865 1.00 75.00 354 SER A C 1
ATOM 2808 O O . SER A 1 354 ? -17.487 10.013 32.073 1.00 75.00 354 SER A O 1
ATOM 2810 N N . ASP A 1 355 ? -18.683 10.693 30.300 1.00 74.81 355 ASP A N 1
ATOM 2811 C CA . ASP A 1 355 ? -19.917 11.065 30.988 1.00 74.81 355 ASP A CA 1
ATOM 2812 C C . ASP A 1 355 ? -20.891 9.895 31.219 1.00 74.81 355 ASP A C 1
ATOM 2814 O O . ASP A 1 355 ? -21.930 10.107 31.836 1.00 74.81 355 ASP A O 1
ATOM 2818 N N . TRP A 1 356 ? -20.596 8.674 30.750 1.00 77.25 356 TRP A N 1
ATOM 2819 C CA . TRP A 1 356 ? -21.461 7.504 30.938 1.00 77.25 356 TRP A CA 1
ATOM 2820 C C . TRP A 1 356 ? -20.972 6.642 32.113 1.00 77.25 356 TRP A C 1
ATOM 2822 O O . TRP A 1 356 ? -19.973 5.929 31.973 1.00 77.25 356 TRP A O 1
ATOM 2832 N N . PRO A 1 357 ? -21.653 6.658 33.277 1.00 84.44 357 PRO A N 1
ATOM 2833 C CA . PRO A 1 357 ? -21.176 5.945 34.461 1.00 84.44 357 PRO A CA 1
ATOM 2834 C C . PRO A 1 357 ? -20.975 4.447 34.220 1.00 84.44 357 PRO A C 1
ATOM 2836 O O . PRO A 1 357 ? -19.917 3.920 34.551 1.00 84.44 357 PRO A O 1
ATOM 2839 N N . ASP A 1 358 ? -21.928 3.779 33.563 1.00 84.94 358 ASP A N 1
ATOM 2840 C CA . ASP A 1 358 ? -21.826 2.340 33.304 1.00 84.94 358 ASP A CA 1
ATOM 2841 C C . ASP A 1 358 ? -20.687 1.991 32.352 1.00 84.94 358 ASP A C 1
ATOM 2843 O O . ASP A 1 358 ? -19.991 1.016 32.598 1.00 84.94 358 ASP A O 1
ATOM 2847 N N . PHE A 1 359 ? -20.416 2.801 31.324 1.00 85.12 359 PHE A N 1
ATOM 2848 C CA . PHE A 1 359 ? -19.247 2.575 30.471 1.00 85.12 359 PHE A CA 1
ATOM 2849 C C . PHE A 1 359 ? -17.939 2.683 31.262 1.00 85.12 359 PHE A C 1
ATOM 2851 O O . PHE A 1 359 ? -17.041 1.860 31.105 1.00 85.12 359 PHE A O 1
ATOM 2858 N N . ASN A 1 360 ? -17.830 3.663 32.164 1.00 89.81 360 ASN A N 1
ATOM 2859 C CA . ASN A 1 360 ? -16.645 3.790 33.012 1.00 89.81 360 ASN A CA 1
ATOM 2860 C C . ASN A 1 360 ? -16.502 2.605 33.982 1.00 89.81 360 ASN A C 1
ATOM 2862 O O . ASN A 1 360 ? -15.380 2.187 34.261 1.00 89.81 360 ASN A O 1
ATOM 2866 N N . ARG A 1 361 ? -17.617 2.029 34.451 1.00 91.25 361 ARG A N 1
ATOM 2867 C CA . ARG A 1 361 ? -17.615 0.772 35.215 1.00 91.25 361 ARG A CA 1
ATOM 2868 C C . ARG A 1 361 ? -17.199 -0.410 34.339 1.00 91.25 361 ARG A C 1
ATOM 2870 O O . ARG A 1 361 ? -16.355 -1.180 34.766 1.00 91.25 361 ARG A O 1
ATOM 2877 N N . MET A 1 362 ? -17.700 -0.503 33.103 1.00 91.88 362 MET A N 1
ATOM 2878 C CA . MET A 1 362 ? -17.339 -1.541 32.127 1.00 91.88 362 MET A CA 1
ATOM 2879 C C . MET A 1 362 ? -15.835 -1.566 31.822 1.00 91.88 362 MET A C 1
ATOM 2881 O O . MET A 1 362 ? -15.238 -2.638 31.791 1.00 91.88 362 MET A O 1
ATOM 2885 N N . ILE A 1 363 ? -15.210 -0.408 31.588 1.00 91.94 363 ILE A N 1
ATOM 2886 C CA . ILE A 1 363 ? -13.772 -0.347 31.273 1.00 91.94 363 ILE A CA 1
ATOM 2887 C C . ILE A 1 363 ? -12.890 -0.393 32.528 1.00 91.94 363 ILE A C 1
ATOM 2889 O O . ILE A 1 363 ? -11.713 -0.733 32.435 1.00 91.94 363 ILE A O 1
ATOM 2893 N N . GLY A 1 364 ? -13.430 -0.050 33.702 1.00 94.94 364 GLY A N 1
ATOM 2894 C CA . GLY A 1 364 ? -12.726 -0.007 34.986 1.00 94.94 364 GLY A CA 1
ATOM 2895 C C . GLY A 1 364 ? -11.735 1.156 35.120 1.00 94.94 364 GLY A C 1
ATOM 2896 O O . GLY A 1 364 ? -11.853 1.966 36.039 1.00 94.94 364 GLY A O 1
ATOM 2897 N N . LEU A 1 365 ? -10.778 1.249 34.194 1.00 95.00 365 LEU A N 1
ATOM 2898 C CA . LEU A 1 365 ? -9.743 2.278 34.087 1.00 95.00 365 LEU A CA 1
ATOM 2899 C C . LEU A 1 365 ? -9.713 2.818 32.650 1.00 95.00 365 LEU A C 1
ATOM 2901 O O . LEU A 1 365 ? -9.875 2.063 31.696 1.00 95.00 365 LEU A O 1
ATOM 2905 N N . GLY A 1 366 ? -9.473 4.114 32.477 1.00 91.44 366 GLY A N 1
ATOM 2906 C CA . GLY A 1 366 ? -9.335 4.727 31.159 1.00 91.44 366 GLY A CA 1
ATOM 2907 C C . GLY A 1 366 ? -8.560 6.037 31.203 1.00 91.44 366 GLY A C 1
ATOM 2908 O O . GLY A 1 366 ? -8.105 6.479 32.260 1.00 91.44 366 GLY A O 1
ATOM 2909 N N . TRP A 1 367 ? -8.416 6.677 30.043 1.00 89.31 367 TRP A N 1
ATOM 2910 C CA . TRP A 1 367 ? -7.787 7.991 29.958 1.00 89.31 367 TRP A CA 1
ATOM 2911 C C . TRP A 1 367 ? -8.682 9.046 30.605 1.00 89.31 367 TRP A C 1
ATOM 2913 O O . TRP A 1 367 ? -9.717 9.452 30.060 1.00 89.31 367 TRP A O 1
ATOM 2923 N N . ARG A 1 368 ? -8.319 9.451 31.817 1.00 89.81 368 ARG A N 1
ATOM 2924 C CA . ARG A 1 368 ? -9.144 10.277 32.695 1.00 89.81 368 ARG A CA 1
ATOM 2925 C C . ARG A 1 368 ? -8.219 11.087 33.604 1.00 89.81 368 ARG A C 1
ATOM 2927 O O . ARG A 1 368 ? -7.165 10.638 34.033 1.00 89.81 368 ARG A O 1
ATOM 2934 N N . ILE A 1 369 ? -8.608 12.312 33.914 1.00 89.75 369 ILE A N 1
ATOM 2935 C CA . ILE A 1 369 ? -7.846 13.173 34.829 1.00 89.75 369 ILE A CA 1
ATOM 2936 C C . ILE A 1 369 ? -7.978 12.698 36.282 1.00 89.75 369 ILE A C 1
ATOM 2938 O O . ILE A 1 369 ? -8.958 12.042 36.630 1.00 89.75 369 ILE A O 1
ATOM 2942 N N . ALA A 1 370 ? -7.035 13.070 37.150 1.00 91.56 370 ALA A N 1
ATOM 2943 C CA . ALA A 1 370 ? -6.982 12.628 38.548 1.00 91.56 370 ALA A CA 1
ATOM 2944 C C . ALA A 1 370 ? -8.281 12.913 39.320 1.00 91.56 370 ALA A C 1
ATOM 2946 O O . ALA A 1 370 ? -8.709 12.109 40.143 1.00 91.56 370 ALA A O 1
ATOM 2947 N N . LYS A 1 371 ? -8.976 14.013 38.993 1.00 91.31 371 LYS A N 1
ATOM 2948 C CA . LYS A 1 371 ? -10.273 14.365 39.596 1.00 91.31 371 LYS A CA 1
ATOM 2949 C C . LYS A 1 371 ? -11.452 13.488 39.156 1.00 91.31 371 LYS A C 1
ATOM 2951 O O . LYS A 1 371 ? -12.562 13.724 39.620 1.00 91.31 371 LYS A O 1
ATOM 2956 N N . PHE A 1 372 ? -11.264 12.539 38.239 1.00 91.56 372 PHE A N 1
ATOM 2957 C CA . PHE A 1 372 ? -12.344 11.700 37.718 1.00 91.56 372 PHE A CA 1
ATOM 2958 C C . PHE A 1 372 ? -12.621 10.491 38.618 1.00 91.56 372 PHE A C 1
ATOM 2960 O O . PHE A 1 372 ? -13.756 10.305 39.054 1.00 91.56 372 PHE A O 1
ATOM 2967 N N . GLY A 1 373 ? -11.586 9.708 38.923 1.00 93.94 373 GLY A N 1
ATOM 2968 C CA . GLY A 1 373 ? -11.692 8.457 39.670 1.00 93.94 373 GLY A CA 1
ATOM 2969 C C . GLY A 1 373 ? -10.343 7.984 40.202 1.00 93.94 373 GLY A C 1
ATOM 2970 O O . GLY A 1 373 ? -9.335 8.688 40.094 1.00 93.94 373 GLY A O 1
ATOM 2971 N N . ASP A 1 374 ? -10.337 6.783 40.759 1.00 97.56 374 ASP A N 1
ATOM 2972 C CA . ASP A 1 374 ? -9.155 6.174 41.353 1.00 97.56 374 ASP A CA 1
ATOM 2973 C C . ASP A 1 374 ? -8.157 5.734 40.279 1.00 97.56 374 ASP A C 1
ATOM 2975 O O . ASP A 1 374 ? -8.529 5.418 39.147 1.00 97.56 374 ASP A O 1
ATOM 2979 N N . ARG A 1 375 ? -6.878 5.680 40.652 1.00 96.88 375 ARG A N 1
ATOM 2980 C CA . ARG A 1 375 ? -5.823 4.983 39.901 1.00 96.88 375 ARG A CA 1
ATOM 2981 C C . ARG A 1 375 ? -5.512 3.658 40.580 1.00 96.88 375 ARG A C 1
ATOM 2983 O O . ARG A 1 375 ? -5.503 3.582 41.808 1.00 96.88 375 ARG A O 1
ATOM 2990 N N . LEU A 1 376 ? -5.145 2.662 39.780 1.00 96.94 376 LEU A N 1
ATOM 2991 C CA . LEU A 1 376 ? -4.491 1.442 40.246 1.00 96.94 376 LEU A CA 1
ATOM 2992 C C . LEU A 1 376 ? -3.081 1.353 39.662 1.00 96.94 376 LEU A C 1
ATOM 2994 O O . LEU A 1 376 ? -2.897 1.578 38.468 1.00 96.94 376 LEU A O 1
ATOM 2998 N N . TYR A 1 377 ? -2.108 1.004 40.495 1.00 97.31 377 TYR A N 1
ATOM 2999 C CA . TYR A 1 377 ? -0.764 0.606 40.075 1.00 97.31 377 TYR A CA 1
ATOM 3000 C C . TYR A 1 377 ? -0.270 -0.553 40.949 1.00 97.31 377 TYR A C 1
ATOM 3002 O O . TYR A 1 377 ? -0.938 -0.942 41.904 1.00 97.31 377 TYR A O 1
ATOM 3010 N N . PHE A 1 378 ? 0.879 -1.126 40.612 1.00 97.94 378 PHE A N 1
ATOM 3011 C CA . PHE A 1 378 ? 1.531 -2.187 41.372 1.00 97.94 378 PHE A CA 1
ATOM 3012 C C . PHE A 1 378 ? 2.917 -1.721 41.817 1.00 97.94 378 PHE A C 1
ATOM 3014 O O . PHE A 1 378 ? 3.669 -1.147 41.022 1.00 97.94 378 PHE A O 1
ATOM 3021 N N . ASP A 1 379 ? 3.231 -1.929 43.094 1.00 93.44 379 ASP A N 1
ATOM 3022 C CA . ASP A 1 379 ? 4.559 -1.644 43.636 1.00 93.44 379 ASP A CA 1
ATOM 3023 C C . ASP A 1 379 ? 5.595 -2.694 43.189 1.00 93.44 379 ASP A C 1
ATOM 3025 O O . ASP A 1 379 ? 5.280 -3.651 42.474 1.00 93.44 379 ASP A O 1
ATOM 3029 N N . GLU A 1 380 ? 6.854 -2.505 43.586 1.00 89.19 380 GLU A N 1
ATOM 3030 C CA . GLU A 1 380 ? 7.949 -3.426 43.246 1.00 89.19 380 GLU A CA 1
ATOM 3031 C C . GLU A 1 380 ? 7.725 -4.845 43.789 1.00 89.19 380 GLU A C 1
ATOM 3033 O O . GLU A 1 380 ? 8.169 -5.814 43.177 1.00 89.19 380 GLU A O 1
ATOM 3038 N N . ALA A 1 381 ? 6.980 -4.991 44.891 1.00 90.00 381 ALA A N 1
ATOM 3039 C CA . ALA A 1 381 ? 6.615 -6.289 45.453 1.00 90.00 381 ALA A CA 1
ATOM 3040 C C . ALA A 1 381 ? 5.442 -6.956 44.706 1.00 90.00 381 ALA A C 1
ATOM 3042 O O . ALA A 1 381 ? 5.025 -8.057 45.064 1.00 90.00 381 ALA A O 1
ATOM 3043 N N . GLY A 1 382 ? 4.890 -6.307 43.675 1.00 90.81 382 GLY A N 1
ATOM 3044 C CA . GLY A 1 382 ? 3.740 -6.804 42.928 1.00 90.81 382 GLY A CA 1
ATOM 3045 C C . GLY A 1 382 ? 2.422 -6.687 43.691 1.00 90.81 382 GLY A C 1
ATOM 3046 O O . GLY A 1 382 ? 1.455 -7.365 43.340 1.00 90.81 382 GLY A O 1
ATOM 3047 N N . LYS A 1 383 ? 2.351 -5.829 44.714 1.00 94.69 383 LYS A N 1
ATOM 3048 C CA . LYS A 1 383 ? 1.117 -5.544 45.443 1.00 94.69 383 LYS A CA 1
ATOM 3049 C C . LYS A 1 383 ? 0.368 -4.397 44.769 1.00 94.69 383 LYS A C 1
ATOM 3051 O O . LYS A 1 383 ? 0.945 -3.362 44.440 1.00 94.69 383 LYS A O 1
ATOM 3056 N N . ALA A 1 384 ? -0.939 -4.574 44.587 1.00 94.75 384 ALA A N 1
ATOM 3057 C CA . ALA A 1 384 ? -1.805 -3.527 44.059 1.00 94.75 384 ALA A CA 1
ATOM 3058 C C . ALA A 1 384 ? -1.925 -2.360 45.054 1.00 94.75 384 ALA A C 1
ATOM 3060 O O . ALA A 1 384 ? -2.231 -2.559 46.233 1.00 94.75 384 ALA A O 1
ATOM 3061 N N . VAL A 1 385 ? -1.740 -1.140 44.557 1.00 97.00 385 VAL A N 1
ATOM 3062 C CA . VAL A 1 385 ? -1.909 0.115 45.288 1.00 97.00 385 VAL A CA 1
ATOM 3063 C C . VAL A 1 385 ? -2.955 0.969 44.581 1.00 97.00 385 VAL A C 1
ATOM 3065 O O . VAL A 1 385 ? -2.946 1.124 43.357 1.00 97.00 385 VAL A O 1
ATOM 3068 N N . ARG A 1 386 ? -3.870 1.529 45.373 1.00 97.06 386 ARG A N 1
ATOM 3069 C CA . ARG A 1 386 ? -4.948 2.401 44.910 1.00 97.06 386 ARG A CA 1
ATOM 3070 C C . ARG A 1 386 ? -4.655 3.836 45.324 1.00 97.06 386 ARG A C 1
ATOM 3072 O O . ARG A 1 386 ? -4.440 4.091 46.504 1.00 97.06 386 ARG A O 1
ATOM 3079 N N . VAL A 1 387 ? -4.677 4.753 44.361 1.00 97.19 387 VAL A N 1
ATOM 3080 C CA . VAL A 1 387 ? -4.591 6.197 44.620 1.00 97.19 387 VAL A CA 1
ATOM 3081 C C . VAL A 1 387 ? -5.995 6.782 44.481 1.00 97.19 387 VAL A C 1
ATOM 3083 O O . VAL A 1 387 ? -6.564 6.670 43.386 1.00 97.19 387 VAL A O 1
ATOM 3086 N N . PRO A 1 388 ? -6.558 7.380 45.545 1.00 97.38 388 PRO A N 1
ATOM 3087 C CA . PRO A 1 388 ? -7.906 7.928 45.519 1.00 97.38 388 PRO A CA 1
ATOM 3088 C C . PRO A 1 388 ? -8.110 8.994 44.440 1.00 97.38 388 PRO A C 1
ATOM 3090 O O . PRO A 1 388 ? -7.191 9.719 44.041 1.00 97.38 388 PRO A O 1
ATOM 3093 N N . LYS A 1 389 ? -9.358 9.124 43.992 1.00 96.75 389 LYS A N 1
ATOM 3094 C CA . LYS A 1 389 ? -9.832 10.262 43.200 1.00 96.75 389 LYS A CA 1
ATOM 3095 C C . LYS A 1 389 ? -9.362 11.596 43.797 1.00 96.75 389 LYS A C 1
ATOM 3097 O O . LYS A 1 389 ? -9.616 11.896 44.957 1.00 96.75 389 LYS A O 1
ATOM 3102 N N . GLY A 1 390 ? -8.765 12.436 42.955 1.00 94.94 390 GLY A N 1
ATOM 3103 C CA . GLY A 1 390 ? -8.251 13.758 43.322 1.00 94.94 390 GLY A CA 1
ATOM 3104 C C . GLY A 1 390 ? -6.776 13.776 43.728 1.00 94.94 390 GLY A C 1
ATOM 3105 O O . GLY A 1 390 ? -6.182 14.850 43.719 1.00 94.94 390 GLY A O 1
ATOM 3106 N N . GLU A 1 391 ? -6.168 12.620 44.000 1.00 96.00 391 GLU A N 1
ATOM 3107 C CA . GLU A 1 391 ? -4.753 12.505 44.362 1.00 96.00 391 GLU A CA 1
ATOM 3108 C C . GLU A 1 391 ? -3.894 12.003 43.194 1.00 96.00 391 GLU A C 1
ATOM 3110 O O . GLU A 1 391 ? -4.352 11.235 42.341 1.00 96.00 391 GLU A O 1
ATOM 3115 N N . GLY A 1 392 ? -2.619 12.398 43.172 1.00 92.50 392 GLY A N 1
ATOM 3116 C CA . GLY A 1 392 ? -1.644 12.023 42.144 1.00 92.50 392 GLY A CA 1
ATOM 3117 C C . GLY A 1 392 ? -1.883 12.672 40.774 1.00 92.50 392 GLY A C 1
ATOM 3118 O O . GLY A 1 392 ? -2.728 13.547 40.606 1.00 92.50 392 GLY A O 1
ATOM 3119 N N . ASP A 1 393 ? -1.146 12.207 39.767 1.00 93.25 393 ASP A N 1
ATOM 3120 C CA . ASP A 1 393 ? -1.092 12.856 38.452 1.00 93.25 393 ASP A CA 1
ATOM 3121 C C . ASP A 1 393 ? -2.203 12.420 37.484 1.00 93.25 393 ASP A C 1
ATOM 3123 O O . ASP A 1 393 ? -2.794 11.342 37.596 1.00 93.25 393 ASP A O 1
ATOM 3127 N N . ASN A 1 394 ? -2.460 13.242 36.467 1.00 91.31 394 ASN A N 1
ATOM 3128 C CA . ASN A 1 394 ? -3.327 12.869 35.347 1.00 91.31 394 ASN A CA 1
ATOM 3129 C C . ASN A 1 394 ? -2.736 11.702 34.531 1.00 91.31 394 ASN A C 1
ATOM 3131 O O . ASN A 1 394 ? -1.527 11.442 34.582 1.00 91.31 394 ASN A O 1
ATOM 3135 N N . THR A 1 395 ? -3.590 11.022 33.755 1.00 91.62 395 THR A N 1
ATOM 3136 C CA . THR A 1 395 ? -3.142 10.044 32.751 1.00 91.62 395 THR A CA 1
ATOM 3137 C C . THR A 1 395 ? -2.114 10.664 31.802 1.00 91.62 395 THR A C 1
ATOM 3139 O O . THR A 1 395 ? -2.235 11.829 31.419 1.00 91.62 395 THR A O 1
ATOM 3142 N N . GLY A 1 396 ? -1.101 9.883 31.437 1.00 90.50 396 GLY A N 1
ATOM 3143 C CA . GLY A 1 396 ? -0.128 10.223 30.405 1.00 90.50 396 GLY A CA 1
ATOM 3144 C C . GLY A 1 396 ? 0.406 8.971 29.714 1.00 90.50 396 GLY A C 1
ATOM 3145 O O . GLY A 1 396 ? 0.002 7.856 30.045 1.00 90.50 396 GLY A O 1
ATOM 3146 N N . GLU A 1 397 ? 1.352 9.148 28.795 1.00 93.38 397 GLU A N 1
ATOM 3147 C CA . GLU A 1 397 ? 2.055 8.037 28.156 1.00 93.38 397 GLU A CA 1
ATOM 3148 C C . GLU A 1 397 ? 3.583 8.201 28.140 1.00 93.38 397 GLU A C 1
ATOM 3150 O O . GLU A 1 397 ? 4.134 9.301 28.268 1.00 93.38 397 GLU A O 1
ATOM 3155 N N . THR A 1 398 ? 4.269 7.079 27.931 1.00 90.69 398 THR A N 1
ATOM 3156 C CA . THR A 1 398 ? 5.656 7.001 27.454 1.00 90.69 398 THR A CA 1
ATOM 3157 C C . THR A 1 398 ? 5.714 6.134 26.195 1.00 90.69 398 THR A C 1
ATOM 3159 O O . THR A 1 398 ? 4.816 5.336 25.956 1.00 90.69 398 THR A O 1
ATOM 3162 N N . ASN A 1 399 ? 6.745 6.285 25.356 1.00 91.56 399 ASN A N 1
ATOM 3163 C CA . ASN A 1 399 ? 6.871 5.518 24.108 1.00 91.56 399 ASN A CA 1
ATOM 3164 C C . ASN A 1 399 ? 8.207 4.766 24.060 1.00 91.56 399 ASN A C 1
ATOM 3166 O O . ASN A 1 399 ? 9.260 5.370 23.852 1.00 91.56 399 ASN A O 1
ATOM 3170 N N . HIS A 1 400 ? 8.161 3.457 24.293 1.00 92.38 400 HIS A N 1
ATOM 3171 C CA . HIS A 1 400 ? 9.313 2.553 24.323 1.00 92.38 400 HIS A CA 1
ATOM 3172 C C . HIS A 1 400 ? 8.822 1.096 24.253 1.00 92.38 400 HIS A C 1
ATOM 3174 O O . HIS A 1 400 ? 7.632 0.856 24.438 1.00 92.38 400 HIS A O 1
ATOM 3180 N N . PRO A 1 401 ? 9.683 0.103 23.970 1.00 95.19 401 PRO A N 1
ATOM 3181 C CA . PRO A 1 401 ? 9.359 -1.291 24.275 1.00 95.19 401 PRO A CA 1
ATOM 3182 C C . PRO A 1 401 ? 9.266 -1.489 25.792 1.00 95.19 401 PRO A C 1
ATOM 3184 O O . PRO A 1 401 ? 9.977 -0.823 26.552 1.00 95.19 401 PRO A O 1
ATOM 3187 N N . TYR A 1 402 ? 8.402 -2.390 26.248 1.00 97.94 402 TYR A N 1
ATOM 3188 C CA . TYR A 1 402 ? 8.224 -2.652 27.675 1.00 97.94 402 TYR A CA 1
ATOM 3189 C C . TYR A 1 402 ? 7.925 -4.121 27.960 1.00 97.94 402 TYR A C 1
ATOM 3191 O O . TYR A 1 402 ? 7.201 -4.784 27.217 1.00 97.94 402 TYR A O 1
ATOM 3199 N N . ALA A 1 403 ? 8.496 -4.617 29.058 1.00 97.88 403 ALA A N 1
ATOM 3200 C CA . ALA A 1 403 ? 8.208 -5.947 29.563 1.00 97.88 403 ALA A CA 1
ATOM 3201 C C . ALA A 1 403 ? 6.815 -5.976 30.199 1.00 97.88 403 ALA A C 1
ATOM 3203 O O . ALA A 1 403 ? 6.465 -5.127 31.026 1.00 97.88 403 ALA A O 1
ATOM 3204 N N . ILE A 1 404 ? 6.031 -6.963 29.792 1.00 98.50 404 ILE A N 1
ATOM 3205 C CA . ILE A 1 404 ? 4.754 -7.322 30.381 1.00 98.50 404 ILE A CA 1
ATOM 3206 C C . ILE A 1 404 ? 5.020 -8.362 31.457 1.00 98.50 404 ILE A C 1
ATOM 3208 O O . ILE A 1 404 ? 5.597 -9.407 31.177 1.00 98.50 404 ILE A O 1
ATOM 3212 N N . VAL A 1 405 ? 4.561 -8.077 32.671 1.00 98.19 405 VAL A N 1
ATOM 3213 C CA . VAL A 1 405 ? 4.663 -8.949 33.842 1.00 98.19 405 VAL A CA 1
ATOM 3214 C C . VAL A 1 405 ? 3.266 -9.418 34.218 1.00 98.19 405 VAL A C 1
ATOM 3216 O O . VAL A 1 405 ? 2.396 -8.591 34.525 1.00 98.19 405 VAL A O 1
ATOM 3219 N N . LEU A 1 406 ? 3.044 -10.730 34.197 1.00 97.88 406 LEU A N 1
ATOM 3220 C CA . LEU A 1 406 ? 1.778 -11.331 34.600 1.00 97.88 406 LEU A CA 1
ATOM 3221 C C . LEU A 1 406 ? 1.579 -11.187 36.112 1.00 97.88 406 LEU A C 1
ATOM 3223 O O . LEU A 1 406 ? 2.480 -11.421 36.911 1.00 97.88 406 LEU A O 1
ATOM 3227 N N . ARG A 1 407 ? 0.370 -10.788 36.502 1.00 97.12 407 ARG A N 1
ATOM 3228 C CA . ARG A 1 407 ? -0.082 -10.719 37.902 1.00 97.12 407 ARG A CA 1
ATOM 3229 C C . ARG A 1 407 ? -1.068 -11.828 38.244 1.00 97.12 407 ARG A C 1
ATOM 3231 O O . ARG A 1 407 ? -1.244 -12.153 39.410 1.00 97.12 407 ARG A O 1
ATOM 3238 N N . ASP A 1 408 ? -1.673 -12.421 37.222 1.00 97.00 408 ASP A N 1
ATOM 3239 C CA . ASP A 1 408 ? -2.574 -13.553 37.346 1.00 97.00 408 ASP A CA 1
ATOM 3240 C C . ASP A 1 408 ? -2.225 -14.579 36.273 1.00 97.00 408 ASP A C 1
ATOM 3242 O O . ASP A 1 408 ? -2.519 -14.375 35.097 1.00 97.00 408 ASP A O 1
ATOM 3246 N N . THR A 1 409 ? -1.567 -15.665 36.661 1.00 96.88 409 THR A N 1
ATOM 3247 C CA . THR A 1 409 ? -1.145 -16.741 35.753 1.00 96.88 409 THR A CA 1
ATOM 3248 C C . THR A 1 409 ? -2.217 -17.815 35.563 1.00 96.88 409 THR A C 1
ATOM 3250 O O . THR A 1 409 ? -2.077 -18.669 34.691 1.00 96.88 409 THR A O 1
ATOM 3253 N N . GLU A 1 410 ? -3.314 -17.765 36.326 1.00 97.38 410 GLU A N 1
ATOM 3254 C CA . GLU A 1 410 ? -4.370 -18.783 36.302 1.00 97.38 410 GLU A CA 1
ATOM 3255 C C . GLU A 1 410 ? -5.607 -18.356 35.504 1.00 97.38 410 GLU A C 1
ATOM 3257 O O . GLU A 1 410 ? -6.410 -19.205 35.102 1.00 97.38 410 GLU A O 1
ATOM 3262 N N . HIS A 1 411 ? -5.775 -17.059 35.231 1.00 97.69 411 HIS A N 1
ATOM 3263 C CA . HIS A 1 411 ? -6.843 -16.577 34.361 1.00 97.69 411 HIS A CA 1
ATOM 3264 C C . HIS A 1 411 ? -6.744 -17.206 32.963 1.00 97.69 411 HIS A C 1
ATOM 3266 O O . HIS A 1 411 ? -5.668 -17.297 32.383 1.00 97.69 411 HIS A O 1
ATOM 3272 N N . ALA A 1 412 ? -7.875 -17.600 32.366 1.00 97.38 412 ALA A N 1
ATOM 3273 C CA . ALA A 1 412 ? -7.885 -18.331 31.092 1.00 97.38 412 ALA A CA 1
ATOM 3274 C C . ALA A 1 412 ? -7.108 -17.613 29.967 1.00 97.38 412 ALA A C 1
ATOM 3276 O O . ALA A 1 412 ? -6.439 -18.258 29.161 1.00 97.38 412 ALA A O 1
ATOM 3277 N N . ILE A 1 413 ? -7.140 -16.275 29.947 1.00 98.12 413 ILE A N 1
ATOM 3278 C CA . ILE A 1 413 ? -6.379 -15.456 28.989 1.00 98.12 413 ILE A CA 1
ATOM 3279 C C . ILE A 1 413 ? -4.869 -15.637 29.171 1.00 98.12 413 ILE A C 1
ATOM 3281 O O . ILE A 1 413 ? -4.187 -15.888 28.186 1.00 98.12 413 ILE A O 1
ATOM 3285 N N . SER A 1 414 ? -4.346 -15.559 30.391 1.00 97.44 414 SER A N 1
ATOM 3286 C CA . SER A 1 414 ? -2.906 -15.590 30.692 1.00 97.44 414 SER A CA 1
ATOM 3287 C C . SER A 1 414 ? -2.361 -16.991 30.983 1.00 97.44 414 SER A C 1
ATOM 3289 O O . SER A 1 414 ? -1.149 -17.187 30.994 1.00 97.44 414 SER A O 1
ATOM 3291 N N . LYS A 1 415 ? -3.228 -17.991 31.173 1.00 97.38 415 LYS A N 1
ATOM 3292 C CA . LYS A 1 415 ? -2.821 -19.349 31.537 1.00 97.38 415 LYS A CA 1
ATOM 3293 C C . LYS A 1 415 ? -1.867 -19.972 30.521 1.00 97.38 415 LYS A C 1
ATOM 3295 O O . LYS A 1 415 ? -2.223 -20.170 29.355 1.00 97.38 415 LYS A O 1
ATOM 3300 N N . GLY A 1 416 ? -0.673 -20.314 31.002 1.00 95.94 416 GLY A N 1
ATOM 3301 C CA . GLY A 1 416 ? 0.421 -20.893 30.221 1.00 95.94 416 GLY A CA 1
ATOM 3302 C C . GLY A 1 416 ? 1.308 -19.875 29.498 1.00 95.94 416 GLY A C 1
ATOM 3303 O O . GLY A 1 416 ? 2.267 -20.292 28.852 1.00 95.94 416 GLY A O 1
ATOM 3304 N N . MET A 1 417 ? 1.008 -18.571 29.569 1.00 96.75 417 MET A N 1
ATOM 3305 C CA . MET A 1 417 ? 1.914 -17.534 29.063 1.00 96.75 417 MET A CA 1
ATOM 3306 C C . MET A 1 417 ? 3.161 -17.441 29.955 1.00 96.75 417 MET A C 1
ATOM 3308 O O . MET A 1 417 ? 3.066 -17.720 31.152 1.00 96.75 417 MET A O 1
ATOM 3312 N N . PRO A 1 418 ? 4.321 -17.033 29.407 1.00 96.31 418 PRO A N 1
ATOM 3313 C CA . PRO A 1 418 ? 5.482 -16.678 30.217 1.00 96.31 418 PRO A CA 1
ATOM 3314 C C . PRO A 1 418 ? 5.122 -15.624 31.269 1.00 96.31 418 PRO A C 1
ATOM 3316 O O . PRO A 1 418 ? 4.421 -14.663 30.948 1.00 96.31 418 PRO A O 1
ATOM 3319 N N . GLU A 1 419 ? 5.633 -15.779 32.495 1.00 96.44 419 GLU A N 1
ATOM 3320 C CA . GLU A 1 419 ? 5.421 -14.815 33.591 1.00 96.44 419 GLU A CA 1
ATOM 3321 C C . GLU A 1 419 ? 5.881 -13.400 33.222 1.00 96.44 419 GLU A C 1
ATOM 3323 O O . GLU A 1 419 ? 5.278 -12.416 33.651 1.00 96.44 419 GLU A O 1
ATOM 3328 N N . GLU A 1 420 ? 6.905 -13.307 32.372 1.00 97.81 420 GLU A N 1
ATOM 3329 C CA . GLU A 1 420 ? 7.394 -12.065 31.797 1.00 97.81 420 GLU A CA 1
ATOM 3330 C C . GLU A 1 420 ? 7.684 -12.228 30.300 1.00 97.81 420 GLU A C 1
ATOM 3332 O O . GLU A 1 420 ? 8.294 -13.212 29.866 1.00 97.81 420 GLU A O 1
ATOM 3337 N N . TRP A 1 421 ? 7.268 -11.247 29.498 1.00 98.38 421 TRP A N 1
ATOM 3338 C CA . TRP A 1 421 ? 7.544 -11.206 28.063 1.00 98.38 421 TRP A CA 1
ATOM 3339 C C . TRP A 1 421 ? 7.663 -9.778 27.533 1.00 98.38 421 TRP A C 1
ATOM 3341 O O . TRP A 1 421 ? 7.031 -8.853 28.030 1.00 98.38 421 TRP A O 1
ATOM 3351 N N . MET A 1 422 ? 8.472 -9.582 26.495 1.00 98.31 422 MET A N 1
ATOM 3352 C CA . MET A 1 422 ? 8.733 -8.254 25.938 1.00 98.31 422 MET A CA 1
ATOM 3353 C C . MET A 1 422 ? 7.705 -7.868 24.867 1.00 98.31 422 MET A C 1
ATOM 3355 O O . MET A 1 422 ? 7.578 -8.550 23.845 1.00 98.31 422 MET A O 1
ATOM 3359 N N . HIS A 1 423 ? 7.021 -6.739 25.060 1.00 98.31 423 HIS A N 1
ATOM 3360 C CA . HIS A 1 423 ? 6.203 -6.104 24.026 1.00 98.31 423 HIS A CA 1
ATOM 3361 C C . HIS A 1 423 ? 7.055 -5.214 23.116 1.00 98.31 423 HIS A C 1
ATOM 3363 O O . HIS A 1 423 ? 8.096 -4.681 23.514 1.00 98.31 423 HIS A O 1
ATOM 3369 N N . ALA A 1 424 ? 6.626 -5.071 21.862 1.00 94.75 424 ALA A N 1
ATOM 3370 C CA . ALA A 1 424 ? 7.283 -4.184 20.908 1.00 94.75 424 ALA A CA 1
ATOM 3371 C C . ALA A 1 424 ? 7.166 -2.711 21.346 1.00 94.75 424 ALA A C 1
ATOM 3373 O O . ALA A 1 424 ? 6.453 -2.373 22.287 1.00 94.75 424 ALA A O 1
ATOM 3374 N N . LYS A 1 425 ? 7.886 -1.815 20.658 1.00 94.12 425 LYS A N 1
ATOM 3375 C CA . LYS A 1 425 ? 7.763 -0.371 20.895 1.00 94.12 425 LYS A CA 1
ATOM 3376 C C . LYS A 1 425 ? 6.307 0.069 20.709 1.00 94.12 425 LYS A C 1
ATOM 3378 O O . LYS A 1 425 ? 5.745 -0.156 19.641 1.00 94.12 425 LYS A O 1
ATOM 3383 N N . ASP A 1 426 ? 5.752 0.712 21.731 1.00 94.62 426 ASP A N 1
ATOM 3384 C CA . ASP A 1 426 ? 4.352 1.137 21.786 1.00 94.62 426 ASP A CA 1
ATOM 3385 C C . ASP A 1 426 ? 4.175 2.290 22.796 1.00 94.62 426 ASP A C 1
ATOM 3387 O O . ASP A 1 426 ? 5.115 2.648 23.514 1.00 94.62 426 ASP A O 1
ATOM 3391 N N . GLN A 1 427 ? 2.974 2.866 22.878 1.00 90.00 427 GLN A N 1
ATOM 3392 C CA . GLN A 1 427 ? 2.599 3.784 23.953 1.00 90.00 427 GLN A CA 1
ATOM 3393 C C . GLN A 1 427 ? 2.260 3.006 25.236 1.00 90.00 427 GLN A C 1
ATOM 3395 O O . GLN A 1 427 ? 1.282 2.265 25.285 1.00 90.00 427 GLN A O 1
ATOM 3400 N N . LEU A 1 428 ? 3.046 3.190 26.298 1.00 95.44 428 LEU A N 1
ATOM 3401 C CA . LEU A 1 428 ? 2.717 2.731 27.648 1.00 95.44 428 LEU A CA 1
ATOM 3402 C C . LEU A 1 428 ? 1.893 3.822 28.336 1.00 95.44 428 LEU A C 1
ATOM 3404 O O . LEU A 1 428 ? 2.433 4.865 28.710 1.00 95.44 428 LEU A O 1
ATOM 3408 N N . MET A 1 429 ? 0.593 3.584 28.508 1.00 93.31 429 MET A N 1
ATOM 3409 C CA . MET A 1 429 ? -0.282 4.481 29.270 1.00 93.31 429 MET A CA 1
ATOM 3410 C C . MET A 1 429 ? -0.055 4.315 30.774 1.00 93.31 429 MET A C 1
ATOM 3412 O O . MET A 1 429 ? -0.035 3.199 31.287 1.00 93.31 429 MET A O 1
ATOM 3416 N N . HIS A 1 430 ? 0.078 5.430 31.484 1.00 96.06 430 HIS A N 1
ATOM 3417 C CA . HIS A 1 430 ? 0.310 5.479 32.923 1.00 96.06 430 HIS A CA 1
ATOM 3418 C C . HIS A 1 430 ? -0.718 6.384 33.611 1.00 96.06 430 HIS A C 1
ATOM 3420 O O . HIS A 1 430 ? -1.269 7.297 32.994 1.00 96.06 430 HIS A O 1
ATOM 3426 N N . ASN A 1 431 ? -0.968 6.167 34.906 1.00 96.31 431 ASN A N 1
ATOM 3427 C CA . ASN A 1 431 ? -1.984 6.903 35.675 1.00 96.31 431 ASN A CA 1
ATOM 3428 C C . ASN A 1 431 ? -3.404 6.833 35.070 1.00 96.31 431 ASN A C 1
ATOM 3430 O O . ASN A 1 431 ? -4.132 7.831 35.089 1.00 96.31 431 ASN A O 1
ATOM 3434 N N . LEU A 1 432 ? -3.811 5.689 34.510 1.00 95.38 432 LEU A N 1
ATOM 3435 C CA . LEU A 1 432 ? -5.200 5.489 34.078 1.00 95.38 432 LEU A CA 1
ATOM 3436 C C . LEU A 1 432 ? -6.150 5.656 35.276 1.00 95.38 432 LEU A C 1
ATOM 3438 O O . LEU A 1 432 ? -5.833 5.204 36.381 1.00 95.38 432 LEU A O 1
ATOM 3442 N N . ARG A 1 433 ? -7.299 6.318 35.070 1.00 96.19 433 ARG A N 1
ATOM 3443 C CA . ARG A 1 433 ? -8.295 6.565 36.130 1.00 96.19 433 ARG A CA 1
ATOM 3444 C C . ARG A 1 433 ? -9.661 5.994 35.782 1.00 96.19 433 ARG A C 1
ATOM 3446 O O . ARG A 1 433 ? -10.052 5.957 34.618 1.00 96.19 433 ARG A O 1
ATOM 3453 N N . GLY A 1 434 ? -10.425 5.626 36.798 1.00 94.44 434 GLY A N 1
ATOM 3454 C CA . GLY A 1 434 ? -11.821 5.231 36.647 1.00 94.44 434 GLY A CA 1
ATOM 3455 C C . GLY A 1 434 ? -12.448 4.842 37.983 1.00 94.44 434 GLY A C 1
ATOM 3456 O O . GLY A 1 434 ? -11.824 5.036 39.024 1.00 94.44 434 GLY A O 1
ATOM 3457 N N . PRO A 1 435 ? -13.679 4.308 37.985 1.00 94.44 435 PRO A N 1
ATOM 3458 C CA . PRO A 1 435 ? -14.282 3.740 39.190 1.00 94.44 435 PRO A CA 1
ATOM 3459 C C . PRO A 1 435 ? -13.398 2.645 39.799 1.00 94.44 435 PRO A C 1
ATOM 3461 O O . PRO A 1 435 ? -13.342 2.490 41.016 1.00 94.44 435 PRO A O 1
ATOM 3464 N N . ALA A 1 436 ? -12.670 1.909 38.945 1.00 92.00 436 ALA A N 1
ATOM 3465 C CA . ALA A 1 436 ? -11.788 0.820 39.344 1.00 92.00 436 ALA A CA 1
ATOM 3466 C C . ALA A 1 436 ? -12.491 -0.214 40.252 1.00 92.00 436 ALA A C 1
ATOM 3468 O O . ALA A 1 436 ? -11.880 -0.779 41.162 1.00 92.00 436 ALA A O 1
ATOM 3469 N N . GLU A 1 437 ? -13.784 -0.439 40.003 1.00 89.38 437 GLU A N 1
ATOM 3470 C CA . GLU A 1 437 ? -14.620 -1.458 40.641 1.00 89.38 437 GLU A CA 1
ATOM 3471 C C . GLU A 1 437 ? -14.342 -2.810 39.973 1.00 89.38 437 GLU A C 1
ATOM 3473 O O . GLU A 1 437 ? -14.378 -2.905 38.750 1.00 89.38 437 GLU A O 1
ATOM 3478 N N . GLU A 1 438 ? -14.033 -3.844 40.762 1.00 86.31 438 GLU A N 1
ATOM 3479 C CA . GLU A 1 438 ? -13.873 -5.232 40.279 1.00 86.31 438 GLU A CA 1
ATOM 3480 C C . GLU A 1 438 ? -12.854 -5.428 39.136 1.00 86.31 438 GLU A C 1
ATOM 3482 O O . GLU A 1 438 ? -12.927 -6.384 38.363 1.00 86.31 438 GLU A O 1
ATOM 3487 N N . VAL A 1 439 ? -11.859 -4.541 39.041 1.00 95.06 439 VAL A N 1
ATOM 3488 C CA . VAL A 1 439 ? -10.783 -4.642 38.050 1.00 95.06 439 VAL A CA 1
ATOM 3489 C C . VAL A 1 439 ? -9.835 -5.782 38.424 1.00 95.06 439 VAL A C 1
ATOM 3491 O O . VAL A 1 439 ? -9.020 -5.656 39.340 1.00 95.06 439 VAL A O 1
ATOM 3494 N N . ARG A 1 440 ? -9.900 -6.889 37.679 1.00 96.81 440 ARG A N 1
ATOM 3495 C CA . ARG A 1 440 ? -8.957 -8.008 37.789 1.00 96.81 440 ARG A CA 1
ATOM 3496 C C . ARG A 1 440 ? -7.780 -7.773 36.849 1.00 96.81 440 ARG A C 1
ATOM 3498 O O . ARG A 1 440 ? -7.866 -8.045 35.653 1.00 96.81 440 ARG A O 1
ATOM 3505 N N . VAL A 1 441 ? -6.682 -7.245 37.382 1.00 98.12 441 VAL A N 1
ATOM 3506 C CA . VAL A 1 441 ? -5.462 -7.001 36.599 1.00 98.12 441 VAL A CA 1
ATOM 3507 C C . VAL A 1 441 ? -4.754 -8.322 36.316 1.00 98.12 441 VAL A C 1
ATOM 3509 O O . VAL A 1 441 ? -4.370 -9.037 37.235 1.00 98.12 441 VAL A O 1
ATOM 3512 N N . LEU A 1 442 ? -4.583 -8.632 35.033 1.00 98.31 442 LEU A N 1
ATOM 3513 C CA . LEU A 1 442 ? -3.929 -9.847 34.551 1.00 98.31 442 LEU A CA 1
ATOM 3514 C C . LEU A 1 442 ? -2.441 -9.623 34.303 1.00 98.31 442 LEU A C 1
ATOM 3516 O O . LEU A 1 442 ? -1.635 -10.516 34.553 1.00 98.31 442 LEU A O 1
ATOM 3520 N N . ALA A 1 443 ? -2.075 -8.434 33.821 1.00 98.44 443 ALA A N 1
ATOM 3521 C CA . ALA A 1 443 ? -0.693 -8.081 33.540 1.00 98.44 443 ALA A CA 1
ATOM 3522 C C . ALA A 1 443 ? -0.425 -6.582 33.700 1.00 98.44 443 ALA A C 1
ATOM 3524 O O . ALA A 1 443 ? -1.316 -5.741 33.547 1.00 98.44 443 ALA A O 1
ATOM 3525 N N . THR A 1 444 ? 0.834 -6.258 33.975 1.00 98.62 444 THR A N 1
ATOM 3526 C CA . THR A 1 444 ? 1.329 -4.894 34.203 1.00 98.62 444 THR A CA 1
ATOM 3527 C C . THR A 1 444 ? 2.633 -4.644 33.451 1.00 98.62 444 THR A C 1
ATOM 3529 O O . THR A 1 444 ? 3.311 -5.603 33.098 1.00 98.62 444 THR A O 1
ATOM 3532 N N . ALA A 1 445 ? 3.034 -3.386 33.272 1.00 98.25 445 ALA A N 1
ATOM 3533 C CA . ALA A 1 445 ? 4.357 -3.019 32.761 1.00 98.25 445 ALA A CA 1
ATOM 3534 C C . ALA A 1 445 ? 4.988 -1.913 33.605 1.00 98.25 445 ALA A C 1
ATOM 3536 O O . ALA A 1 445 ? 4.295 -1.001 34.055 1.00 98.25 445 ALA A O 1
ATOM 3537 N N . PHE A 1 446 ? 6.303 -1.978 33.810 1.00 97.94 446 PHE A N 1
ATOM 3538 C CA . PHE A 1 446 ? 7.027 -0.929 34.524 1.00 97.94 446 PHE A CA 1
ATOM 3539 C C . PHE A 1 446 ? 7.093 0.348 33.680 1.00 97.94 446 PHE A C 1
ATOM 3541 O O . PHE A 1 446 ? 7.604 0.339 32.557 1.00 97.94 446 PHE A O 1
ATOM 3548 N N . CYS A 1 447 ? 6.612 1.461 34.229 1.00 97.38 447 CYS A N 1
ATOM 3549 C CA . CYS A 1 447 ? 6.703 2.762 33.586 1.00 97.38 447 C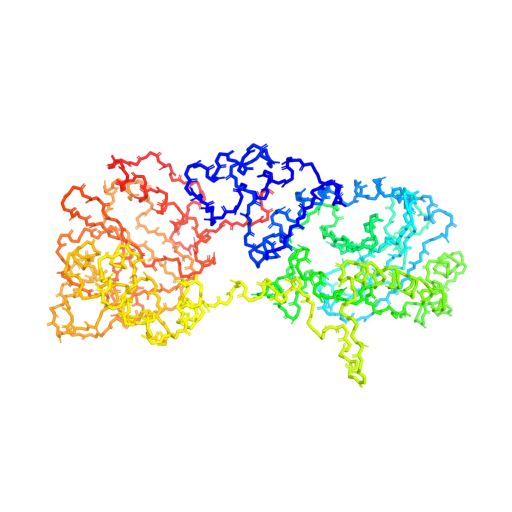YS A CA 1
ATOM 3550 C C . CYS A 1 447 ? 7.921 3.534 34.124 1.00 97.38 447 CYS A C 1
ATOM 3552 O O . CYS A 1 447 ? 7.954 3.903 35.303 1.00 97.38 447 CYS A O 1
ATOM 3554 N N . PRO A 1 448 ? 8.907 3.887 33.279 1.00 95.06 448 PRO A N 1
ATOM 3555 C CA . PRO A 1 448 ? 10.097 4.609 33.724 1.00 95.06 448 PRO A CA 1
ATOM 3556 C C . PRO A 1 448 ? 9.797 6.034 34.207 1.00 95.06 448 PRO A C 1
ATOM 3558 O O . PRO A 1 448 ? 10.649 6.625 34.871 1.00 95.06 448 PRO A O 1
ATOM 3561 N N . LYS A 1 449 ? 8.622 6.586 33.879 1.00 95.38 449 LYS A N 1
ATOM 3562 C CA . LYS A 1 449 ? 8.186 7.922 34.300 1.00 95.38 449 LYS A CA 1
ATOM 3563 C C . LYS A 1 449 ? 7.524 7.911 35.675 1.00 95.38 449 LYS A C 1
ATOM 3565 O O . LYS A 1 449 ? 7.871 8.749 36.496 1.00 95.38 449 LYS A O 1
ATOM 3570 N N . THR A 1 450 ? 6.617 6.970 35.941 1.00 96.06 450 THR A N 1
ATOM 3571 C CA . THR A 1 450 ? 5.940 6.868 37.246 1.00 96.06 450 THR A CA 1
ATOM 3572 C C . THR A 1 450 ? 6.694 5.998 38.252 1.00 96.06 450 THR A C 1
ATOM 3574 O O . THR A 1 450 ? 6.342 6.009 39.426 1.00 96.06 450 THR A O 1
ATOM 3577 N N . LYS A 1 451 ? 7.741 5.281 37.810 1.00 96.56 451 LYS A N 1
ATOM 3578 C CA . LYS A 1 451 ? 8.585 4.381 38.620 1.00 96.56 451 LYS A CA 1
ATOM 3579 C C . LYS A 1 451 ? 7.806 3.255 39.307 1.00 96.56 451 LYS A C 1
ATOM 3581 O O . LYS A 1 451 ? 8.221 2.760 40.346 1.00 96.56 451 LYS A O 1
ATOM 3586 N N . VAL A 1 452 ? 6.686 2.847 38.718 1.00 97.56 452 VAL A N 1
ATOM 3587 C CA . VAL A 1 452 ? 5.828 1.765 39.217 1.00 97.56 452 VAL A CA 1
ATOM 3588 C C . VAL A 1 452 ? 5.313 0.911 38.060 1.00 97.56 452 VAL A C 1
ATOM 3590 O O . VAL A 1 452 ? 5.492 1.259 36.889 1.00 97.56 452 VAL A O 1
ATOM 3593 N N . HIS A 1 453 ? 4.661 -0.207 38.377 1.00 98.44 453 HIS A N 1
ATOM 3594 C CA . HIS A 1 453 ? 4.006 -1.053 37.385 1.00 98.44 453 HIS A CA 1
ATOM 3595 C C . HIS A 1 453 ? 2.571 -0.583 37.115 1.00 98.44 453 HIS A C 1
ATOM 3597 O O . HIS A 1 453 ? 1.723 -0.584 38.005 1.00 98.44 453 HIS A O 1
ATOM 3603 N N . GLU A 1 454 ? 2.283 -0.209 35.873 1.00 98.31 454 GLU A N 1
ATOM 3604 C CA . GLU A 1 454 ? 0.953 0.213 35.424 1.00 98.31 454 GLU A CA 1
ATOM 3605 C C . GLU A 1 454 ? 0.165 -0.992 34.877 1.00 98.31 454 GLU A C 1
ATOM 3607 O O . GLU A 1 454 ? 0.769 -1.872 34.255 1.00 98.31 454 GLU A O 1
ATOM 3612 N N . PRO A 1 455 ? -1.163 -1.073 35.072 1.00 98.00 455 PRO A N 1
ATOM 3613 C CA . PRO A 1 455 ? -2.001 -2.103 34.453 1.00 98.00 455 PRO A CA 1
ATOM 3614 C C . PRO A 1 455 ? -1.985 -2.027 32.919 1.00 98.00 455 PRO A C 1
ATOM 3616 O O . PRO A 1 455 ? -2.216 -0.965 32.347 1.00 98.00 455 PRO A O 1
ATOM 3619 N N . ILE A 1 456 ? -1.765 -3.166 32.254 1.00 97.69 456 ILE A N 1
ATOM 3620 C CA . ILE A 1 456 ? -1.721 -3.268 30.780 1.00 97.69 456 ILE A CA 1
ATOM 3621 C C . ILE A 1 456 ? -2.716 -4.299 30.235 1.00 97.69 456 ILE A C 1
ATOM 3623 O O . ILE A 1 456 ? -3.149 -4.204 29.089 1.00 97.69 456 ILE A O 1
ATOM 3627 N N . ILE A 1 457 ? -3.117 -5.282 31.036 1.00 98.25 457 ILE A N 1
ATOM 3628 C CA . ILE A 1 457 ? -4.206 -6.195 30.680 1.00 98.25 457 ILE A CA 1
ATOM 3629 C C . ILE A 1 457 ? -5.057 -6.379 31.924 1.00 98.25 457 ILE A C 1
ATOM 3631 O O . ILE A 1 457 ? -4.539 -6.777 32.968 1.00 98.25 457 ILE A O 1
ATOM 3635 N N . TRP A 1 458 ? -6.351 -6.103 31.832 1.00 98.12 458 TRP A N 1
ATOM 3636 C CA . TRP A 1 458 ? -7.281 -6.364 32.925 1.00 98.12 458 TRP A CA 1
ATOM 3637 C C . TRP A 1 458 ? -8.645 -6.799 32.410 1.00 98.12 458 TRP A C 1
ATOM 3639 O O . TRP A 1 458 ? -9.033 -6.496 31.282 1.00 98.12 458 TRP A O 1
ATOM 3649 N N . ALA A 1 459 ? -9.358 -7.527 33.260 1.00 97.12 459 ALA A N 1
ATOM 3650 C CA . ALA A 1 459 ? -10.713 -7.974 33.013 1.00 97.12 459 ALA A CA 1
ATOM 3651 C C . ALA A 1 459 ? -11.686 -7.320 33.998 1.00 97.12 459 ALA A C 1
ATOM 3653 O O . ALA A 1 459 ? -11.344 -7.066 35.155 1.00 97.12 459 ALA A O 1
ATOM 3654 N N . VAL A 1 460 ? -12.902 -7.072 33.522 1.00 95.50 460 VAL A N 1
ATOM 3655 C CA . VAL A 1 460 ? -14.030 -6.557 34.302 1.00 95.50 460 VAL A CA 1
ATOM 3656 C C . VAL A 1 460 ? -15.270 -7.363 33.930 1.00 95.50 460 VAL A C 1
ATOM 3658 O O . VAL A 1 460 ? -15.466 -7.720 32.765 1.00 95.50 460 VAL A O 1
ATOM 3661 N N . ASN A 1 461 ? -16.124 -7.643 34.912 1.00 92.25 461 ASN A N 1
ATOM 3662 C CA . ASN A 1 461 ? -17.462 -8.160 34.655 1.00 92.25 461 ASN A CA 1
ATOM 3663 C C . ASN A 1 461 ? -18.467 -7.014 34.766 1.00 92.25 461 ASN A C 1
ATOM 3665 O O . ASN A 1 461 ? -18.446 -6.255 35.728 1.00 92.25 461 ASN A O 1
ATOM 3669 N N . PHE A 1 462 ? -19.369 -6.898 33.793 1.00 88.81 462 PHE A N 1
ATOM 3670 C CA . PHE A 1 462 ? -20.464 -5.932 33.854 1.00 88.81 462 PHE A CA 1
ATOM 3671 C C . PHE A 1 462 ? -21.781 -6.620 33.504 1.00 88.81 462 PHE A C 1
ATOM 3673 O O . PHE A 1 462 ? -22.034 -6.998 32.356 1.00 88.81 462 PHE A O 1
ATOM 3680 N N . GLY A 1 463 ? -22.619 -6.838 34.519 1.00 90.25 463 GLY A N 1
ATOM 3681 C CA . GLY A 1 463 ? -23.784 -7.709 34.393 1.00 90.25 463 GLY A CA 1
ATOM 3682 C C . GLY A 1 463 ? -23.358 -9.125 33.989 1.00 90.25 463 GLY A C 1
ATOM 3683 O O . GLY A 1 463 ? -22.594 -9.774 34.694 1.00 90.25 463 GLY A O 1
ATOM 3684 N N . LYS A 1 464 ? -23.839 -9.605 32.837 1.00 88.44 464 LYS A N 1
ATOM 3685 C CA . LYS A 1 464 ? -23.429 -10.900 32.253 1.00 88.44 464 LYS A CA 1
ATOM 3686 C C . LYS A 1 464 ? -22.268 -10.778 31.253 1.00 88.44 464 LYS A C 1
ATOM 3688 O O . LYS A 1 464 ? -21.829 -11.792 30.711 1.00 88.44 464 LYS A O 1
ATOM 3693 N N . GLY A 1 465 ? -21.816 -9.556 30.965 1.00 88.81 465 GLY A N 1
ATOM 3694 C CA . GLY A 1 465 ? -20.745 -9.278 30.015 1.00 88.81 465 GLY A CA 1
ATOM 3695 C C . GLY A 1 465 ? -19.366 -9.520 30.621 1.00 88.81 465 GLY A C 1
ATOM 3696 O O . GLY A 1 465 ? -19.111 -9.142 31.764 1.00 88.81 465 GLY A O 1
ATOM 3697 N N . ARG A 1 466 ? -18.479 -10.125 29.828 1.00 95.81 466 ARG A N 1
ATOM 3698 C CA . ARG A 1 466 ? -17.050 -10.275 30.118 1.00 95.81 466 ARG A CA 1
ATOM 3699 C C . ARG A 1 466 ? -16.284 -9.264 29.283 1.00 95.81 466 ARG A C 1
ATOM 3701 O O . ARG A 1 466 ? -16.362 -9.305 28.057 1.00 95.81 466 ARG A O 1
ATOM 3708 N N . ILE A 1 467 ? -15.572 -8.363 29.941 1.00 94.56 467 ILE A N 1
ATOM 3709 C CA . ILE A 1 467 ? -14.854 -7.271 29.289 1.00 94.56 467 ILE A CA 1
ATOM 3710 C C . ILE A 1 467 ? -13.370 -7.453 29.568 1.00 94.56 467 ILE A C 1
ATOM 3712 O O . ILE A 1 467 ? -12.974 -7.728 30.698 1.00 94.56 467 ILE A O 1
ATOM 3716 N N . VAL A 1 468 ? -12.553 -7.297 28.531 1.00 96.19 468 VAL A N 1
ATOM 3717 C CA . VAL A 1 468 ? -11.093 -7.255 28.637 1.00 96.19 468 VAL A CA 1
ATOM 3718 C C . VAL A 1 468 ? -10.630 -5.932 28.063 1.00 96.19 468 VAL A C 1
ATOM 3720 O O . VAL A 1 468 ? -11.136 -5.490 27.033 1.00 96.19 468 VAL A O 1
ATOM 3723 N N . GLN A 1 469 ? -9.680 -5.305 28.735 1.00 95.25 469 GLN A N 1
ATOM 3724 C CA . GLN A 1 469 ? -9.089 -4.043 28.329 1.00 95.25 469 GLN A CA 1
ATOM 3725 C C . GLN A 1 469 ? -7.580 -4.201 28.206 1.00 95.25 469 GLN A C 1
ATOM 3727 O O . GLN A 1 469 ? -6.935 -4.855 29.031 1.00 95.25 469 GLN A O 1
ATOM 3732 N N . THR A 1 470 ? -7.022 -3.570 27.177 1.00 95.19 470 THR A N 1
ATOM 3733 C CA . THR A 1 470 ? -5.582 -3.400 27.023 1.00 95.19 470 THR A CA 1
ATOM 3734 C C . THR A 1 470 ? -5.282 -2.072 26.320 1.00 95.19 470 THR A C 1
ATOM 3736 O O . THR A 1 470 ? -5.954 -1.753 25.339 1.00 95.19 470 THR A O 1
ATOM 3739 N N . PRO A 1 471 ? -4.312 -1.271 26.801 1.00 92.19 471 PRO A N 1
ATOM 3740 C CA . PRO A 1 471 ? -3.876 -0.049 26.139 1.00 92.19 471 PRO A CA 1
ATOM 3741 C C . PRO A 1 471 ? -2.797 -0.304 25.072 1.00 92.19 471 PRO A C 1
ATOM 3743 O O . PRO A 1 471 ? -2.338 0.653 24.454 1.00 92.19 471 PRO A O 1
ATOM 3746 N N . MET A 1 472 ? -2.374 -1.558 24.864 1.00 94.81 472 MET A N 1
ATOM 3747 C CA . MET A 1 472 ? -1.420 -1.923 23.811 1.00 94.81 472 MET A CA 1
ATOM 3748 C C . MET A 1 472 ? -2.043 -1.774 22.414 1.00 94.81 472 MET A C 1
ATOM 3750 O O . MET A 1 472 ? -3.252 -1.920 22.242 1.00 94.81 472 MET A O 1
ATOM 3754 N N . GLY A 1 473 ? -1.202 -1.578 21.400 1.00 90.88 473 GLY A N 1
ATOM 3755 C CA . GLY A 1 473 ? -1.579 -1.559 19.988 1.00 90.88 473 GLY A CA 1
ATOM 3756 C C . GLY A 1 473 ? -1.832 -0.160 19.427 1.00 90.88 473 GLY A C 1
ATOM 3757 O O . GLY A 1 473 ? -2.797 0.021 18.691 1.00 90.88 473 GLY A O 1
ATOM 3758 N N . HIS A 1 474 ? -0.988 0.831 19.749 1.00 84.38 474 HIS A N 1
ATOM 3759 C CA . HIS A 1 474 ? -1.151 2.205 19.248 1.00 84.38 474 HIS A CA 1
ATOM 3760 C C . HIS A 1 474 ? -1.147 2.316 17.713 1.00 84.38 474 HIS A C 1
ATOM 3762 O O . HIS A 1 474 ? -1.849 3.155 17.146 1.00 84.38 474 HIS A O 1
ATOM 3768 N N . ASP A 1 475 ? -0.325 1.504 17.046 1.00 70.12 475 ASP A N 1
ATOM 3769 C CA . ASP A 1 475 ? -0.145 1.502 15.597 1.00 70.12 475 ASP A CA 1
ATOM 3770 C C . ASP A 1 475 ? 0.108 0.086 15.047 1.00 70.12 475 ASP A C 1
ATOM 3772 O O . ASP A 1 475 ? 0.224 -0.894 15.789 1.00 70.12 475 ASP A O 1
ATOM 3776 N N . LEU A 1 476 ? 0.220 -0.028 13.718 1.00 76.62 476 LEU A N 1
ATOM 3777 C CA . LEU A 1 476 ? 0.490 -1.303 13.045 1.00 76.62 476 LEU A CA 1
ATOM 3778 C C . LEU A 1 476 ? 1.806 -1.953 13.495 1.00 76.62 476 LEU A C 1
ATOM 3780 O O . LEU A 1 476 ? 1.905 -3.178 13.490 1.00 76.62 476 LEU A O 1
ATOM 3784 N N . PHE A 1 477 ? 2.817 -1.172 13.886 1.00 79.25 477 PHE A N 1
ATOM 3785 C CA . PHE A 1 477 ? 4.080 -1.727 14.363 1.00 79.25 477 PHE A CA 1
ATOM 3786 C C . PHE A 1 477 ? 3.874 -2.442 15.704 1.00 79.25 477 PHE A C 1
ATOM 3788 O O . PHE A 1 477 ? 4.251 -3.609 15.838 1.00 79.25 477 PHE A O 1
ATOM 3795 N N . ALA A 1 478 ? 3.213 -1.793 16.662 1.00 83.12 478 ALA A N 1
ATOM 3796 C CA . ALA A 1 478 ? 2.867 -2.392 17.948 1.00 83.12 478 ALA A CA 1
ATOM 3797 C C . ALA A 1 478 ? 1.940 -3.609 17.787 1.00 83.12 478 ALA A C 1
ATOM 3799 O O . ALA A 1 478 ? 2.184 -4.664 18.380 1.00 83.12 478 ALA A O 1
ATOM 3800 N N . MET A 1 479 ? 0.928 -3.503 16.917 1.00 88.88 479 MET A N 1
ATOM 3801 C CA . MET A 1 479 ? -0.039 -4.577 16.663 1.00 88.88 479 MET A CA 1
ATOM 3802 C C . MET A 1 479 ? 0.570 -5.813 15.985 1.00 88.88 479 MET A C 1
ATOM 3804 O O . MET A 1 479 ? -0.010 -6.893 16.051 1.00 88.88 479 MET A O 1
ATOM 3808 N N . ARG A 1 480 ? 1.751 -5.699 15.362 1.00 89.50 480 ARG A N 1
ATOM 3809 C CA . ARG A 1 480 ? 2.484 -6.851 14.807 1.00 89.50 480 ARG A CA 1
ATOM 3810 C C . ARG A 1 480 ? 3.162 -7.708 15.875 1.00 89.50 480 ARG A C 1
ATOM 3812 O O . ARG A 1 480 ? 3.654 -8.784 15.538 1.00 89.50 480 ARG A O 1
ATOM 3819 N N . CYS A 1 481 ? 3.228 -7.263 17.134 1.00 94.56 481 CYS A N 1
ATOM 3820 C CA . CYS A 1 481 ? 3.802 -8.061 18.214 1.00 94.56 481 CYS A CA 1
ATOM 3821 C C . CYS A 1 481 ? 3.003 -9.354 18.413 1.00 94.56 481 CYS A C 1
ATOM 3823 O O . CYS A 1 481 ? 1.799 -9.322 18.650 1.00 94.56 481 CYS A O 1
ATOM 3825 N N . VAL A 1 482 ? 3.679 -10.503 18.376 1.00 96.75 482 VAL A N 1
ATOM 3826 C CA . VAL A 1 482 ? 3.044 -11.811 18.596 1.00 96.75 482 VAL A CA 1
ATOM 3827 C C . VAL A 1 482 ? 2.408 -11.880 19.989 1.00 96.75 482 VAL A C 1
ATOM 3829 O O . VAL A 1 482 ? 1.349 -12.485 20.139 1.00 96.75 482 VAL A O 1
ATOM 3832 N N . GLY A 1 483 ? 3.001 -11.220 20.992 1.00 97.25 483 GLY A N 1
ATOM 3833 C CA . GLY A 1 483 ? 2.426 -11.107 22.336 1.00 97.25 483 GLY A CA 1
ATOM 3834 C C . GLY A 1 483 ? 1.098 -10.344 22.350 1.00 97.25 483 GLY A C 1
ATOM 3835 O O . GLY A 1 483 ? 0.124 -10.820 22.936 1.00 97.25 483 GLY A O 1
ATOM 3836 N N . PHE A 1 484 ? 1.019 -9.221 21.626 1.00 97.38 484 PHE A N 1
ATOM 3837 C CA . PHE A 1 484 ? -0.228 -8.475 21.426 1.00 97.38 484 PHE A CA 1
ATOM 3838 C C . PHE A 1 484 ? -1.285 -9.322 20.708 1.00 97.38 484 PHE A C 1
ATOM 3840 O O . PHE A 1 484 ? -2.395 -9.467 21.212 1.00 97.38 484 PHE A O 1
ATOM 3847 N N . ILE A 1 485 ? -0.932 -9.932 19.571 1.00 97.06 485 ILE A N 1
ATOM 3848 C CA . ILE A 1 485 ? -1.858 -10.738 18.758 1.00 97.06 485 ILE A CA 1
ATOM 3849 C C . ILE A 1 485 ? -2.421 -11.901 19.578 1.00 97.06 485 ILE A C 1
ATOM 3851 O O . ILE A 1 485 ? -3.635 -12.058 19.670 1.00 97.06 485 ILE A O 1
ATOM 3855 N N . THR A 1 486 ? -1.549 -12.654 20.253 1.00 96.94 486 THR A N 1
ATOM 3856 C CA . THR A 1 486 ? -1.953 -13.792 21.093 1.00 96.94 486 THR A CA 1
ATOM 3857 C C . THR A 1 486 ? -2.852 -13.335 22.247 1.00 96.94 486 THR A C 1
ATOM 3859 O O . THR A 1 486 ? -3.831 -14.002 22.582 1.00 96.94 486 THR A O 1
ATOM 3862 N N . THR A 1 487 ? -2.544 -12.186 22.860 1.00 97.31 487 THR A N 1
ATOM 3863 C CA . THR A 1 487 ? -3.386 -11.592 23.910 1.00 97.31 487 THR A CA 1
ATOM 3864 C C . THR A 1 487 ? -4.763 -11.235 23.362 1.00 97.31 487 THR A C 1
ATOM 3866 O O . THR A 1 487 ? -5.760 -11.560 24.002 1.00 97.31 487 THR A O 1
ATOM 3869 N N . MET A 1 488 ? -4.837 -10.615 22.182 1.00 97.19 488 MET A N 1
ATOM 3870 C CA . MET A 1 488 ? -6.098 -10.247 21.540 1.00 97.19 488 MET A CA 1
ATOM 3871 C C . MET A 1 488 ? -6.944 -11.476 21.204 1.00 97.19 488 MET A C 1
ATOM 3873 O O . MET A 1 488 ? -8.093 -11.532 21.625 1.00 97.19 488 MET A O 1
ATOM 3877 N N . GLU A 1 489 ? -6.380 -12.494 20.548 1.00 95.50 489 GLU A N 1
ATOM 3878 C CA . GLU A 1 489 ? -7.093 -13.734 20.197 1.00 95.50 489 GLU A CA 1
ATOM 3879 C C . GLU A 1 489 ? -7.711 -14.406 21.431 1.00 95.50 489 GLU A C 1
ATOM 3881 O O . GLU A 1 489 ? -8.908 -14.706 21.470 1.00 95.50 489 GLU A O 1
ATOM 3886 N N . ARG A 1 490 ? -6.907 -14.575 22.485 1.00 98.25 490 ARG A N 1
ATOM 3887 C CA . ARG A 1 490 ? -7.341 -15.215 23.733 1.00 98.25 490 ARG A CA 1
ATOM 3888 C C . ARG A 1 490 ? -8.339 -14.353 24.504 1.00 98.25 490 ARG A C 1
ATOM 3890 O O . ARG A 1 490 ? -9.274 -14.887 25.099 1.00 98.25 490 ARG A O 1
ATOM 3897 N N . SER A 1 491 ? -8.177 -13.031 24.480 1.00 97.56 491 SER A N 1
ATOM 3898 C CA . SER A 1 491 ? -9.120 -12.093 25.103 1.00 97.56 491 SER A CA 1
ATOM 3899 C C . SER A 1 491 ? -10.470 -12.099 24.396 1.00 97.56 491 SER A C 1
ATOM 3901 O O . SER A 1 491 ? -11.500 -12.143 25.065 1.00 97.56 491 SER A O 1
ATOM 3903 N N . THR A 1 492 ? -10.478 -12.108 23.060 1.00 95.69 492 THR A N 1
ATOM 3904 C CA . THR A 1 492 ? -11.697 -12.185 22.249 1.00 95.69 492 THR A CA 1
ATOM 3905 C C . THR A 1 492 ? -12.450 -13.485 22.512 1.00 95.69 492 THR A C 1
ATOM 3907 O O . THR A 1 492 ? -13.655 -13.451 22.761 1.00 95.69 492 THR A O 1
ATOM 3910 N N . GLU A 1 493 ? -11.753 -14.624 22.524 1.00 97.06 493 GLU A N 1
ATOM 3911 C CA . GLU A 1 493 ? -12.373 -15.919 22.813 1.00 97.06 493 GLU A CA 1
ATOM 3912 C C . GLU A 1 493 ? -12.956 -15.962 24.234 1.00 97.06 493 GLU A C 1
ATOM 3914 O O . GLU A 1 493 ? -14.120 -16.322 24.431 1.00 97.06 493 GLU A O 1
ATOM 3919 N N . TRP A 1 494 ? -12.192 -15.504 25.230 1.00 97.81 494 TRP A N 1
ATOM 3920 C CA . TRP A 1 494 ? -12.667 -15.460 26.609 1.00 97.81 494 TRP A CA 1
ATOM 3921 C C . TRP A 1 494 ? -13.865 -14.522 26.783 1.00 97.81 494 TRP A C 1
ATOM 3923 O O . TRP A 1 494 ? -14.843 -14.886 27.441 1.00 97.81 494 TRP A O 1
ATOM 3933 N N . ALA A 1 495 ? -13.845 -13.340 26.170 1.00 94.19 495 ALA A N 1
ATOM 3934 C CA . ALA A 1 495 ? -14.981 -12.428 26.202 1.00 94.19 495 ALA A CA 1
ATOM 3935 C C . ALA A 1 495 ? -16.230 -13.098 25.598 1.00 94.19 495 ALA A C 1
ATOM 3937 O O . ALA A 1 495 ? -17.290 -13.120 26.230 1.00 94.19 495 ALA A O 1
ATOM 3938 N N . ALA A 1 496 ? -16.088 -13.760 24.446 1.00 90.62 496 ALA A N 1
ATOM 3939 C CA . ALA A 1 496 ? -17.189 -14.417 23.745 1.00 90.62 496 ALA A CA 1
ATOM 3940 C C . ALA A 1 496 ? -17.782 -15.607 24.521 1.00 90.62 496 ALA A C 1
ATOM 3942 O O . ALA A 1 496 ? -18.995 -15.658 24.731 1.00 90.62 496 ALA A O 1
ATOM 3943 N N . ILE A 1 497 ? -16.950 -16.540 24.998 1.00 94.31 497 ILE A N 1
ATOM 3944 C CA . ILE A 1 497 ? -17.423 -17.842 25.517 1.00 94.31 497 ILE A CA 1
ATOM 3945 C C . ILE A 1 497 ? -16.937 -18.199 26.930 1.00 94.31 497 ILE A C 1
ATOM 3947 O O . ILE A 1 497 ? -17.288 -19.254 27.456 1.00 94.31 497 ILE A O 1
ATOM 3951 N N . GLY A 1 498 ? -16.136 -17.344 27.568 1.00 93.00 498 GLY A N 1
ATOM 3952 C CA . GLY A 1 498 ? -15.623 -17.548 28.930 1.00 93.00 498 GLY A CA 1
ATOM 3953 C C . GLY A 1 498 ? -14.522 -18.604 29.041 1.00 93.00 498 GLY A C 1
ATOM 3954 O O . GLY A 1 498 ? -14.118 -18.956 30.148 1.00 93.00 498 GLY A O 1
ATOM 3955 N N . LYS A 1 499 ? -14.032 -19.115 27.909 1.00 94.50 499 LYS A N 1
ATOM 3956 C CA . LYS A 1 499 ? -12.978 -20.130 27.803 1.00 94.50 499 LYS A CA 1
ATOM 3957 C C . LYS A 1 499 ? -11.924 -19.671 26.803 1.00 94.50 499 LYS A C 1
ATOM 3959 O O . LYS A 1 499 ? -12.195 -18.790 25.996 1.00 94.50 499 LYS A O 1
ATOM 3964 N N . VAL A 1 500 ? -10.747 -20.284 26.872 1.00 97.25 500 VAL A N 1
ATOM 3965 C CA . VAL A 1 500 ? -9.669 -20.071 25.905 1.00 97.25 500 VAL A CA 1
ATOM 3966 C C . VAL A 1 500 ? -9.157 -21.421 25.417 1.00 97.25 500 VAL A C 1
ATOM 3968 O O . VAL A 1 500 ? -8.757 -22.260 26.224 1.00 97.25 500 VAL A O 1
ATOM 3971 N N . THR A 1 501 ? -9.178 -21.624 24.106 1.00 92.75 501 THR A N 1
ATOM 3972 C CA . THR A 1 501 ? -8.637 -22.782 23.392 1.00 92.75 501 THR A CA 1
ATOM 3973 C C . THR A 1 501 ? -7.488 -22.398 22.458 1.00 92.75 501 THR A C 1
ATOM 3975 O O . THR A 1 501 ? -6.678 -23.267 22.117 1.00 92.75 501 THR A O 1
ATOM 3978 N N . PHE A 1 502 ? -7.348 -21.111 22.103 1.00 88.31 502 PHE A N 1
ATOM 3979 C CA . PHE A 1 502 ? -6.197 -20.610 21.349 1.00 88.31 502 PHE A CA 1
ATOM 3980 C C . PHE A 1 502 ? -4.881 -20.927 22.067 1.00 88.31 502 PHE A C 1
ATOM 3982 O O . PHE A 1 502 ? -4.644 -20.529 23.213 1.00 88.31 502 PHE A O 1
ATOM 3989 N N . ARG A 1 503 ? -4.003 -21.662 21.378 1.00 92.06 503 ARG A N 1
ATOM 3990 C CA . ARG A 1 503 ? -2.687 -22.051 21.897 1.00 92.06 503 ARG A CA 1
ATOM 3991 C C . ARG A 1 503 ? -1.721 -20.875 21.841 1.00 92.06 503 ARG A C 1
ATOM 3993 O O . ARG A 1 503 ? -1.806 -20.033 20.957 1.00 92.06 503 ARG A O 1
ATOM 4000 N N . ILE A 1 504 ? -0.764 -20.866 22.760 1.00 95.81 504 ILE A N 1
ATOM 4001 C CA . ILE A 1 504 ? 0.337 -19.904 22.729 1.00 95.81 504 ILE A CA 1
ATOM 4002 C C . ILE A 1 504 ? 1.314 -20.355 21.637 1.00 95.81 504 ILE A C 1
ATOM 4004 O O . ILE A 1 504 ? 1.759 -21.507 21.670 1.00 95.81 504 ILE A O 1
ATOM 4008 N N . PRO A 1 505 ? 1.618 -19.506 20.642 1.00 94.38 505 PRO A N 1
ATOM 4009 C CA . PRO A 1 505 ? 2.487 -19.892 19.541 1.00 94.38 505 PRO A CA 1
ATOM 4010 C C . PRO A 1 505 ? 3.936 -20.048 20.013 1.00 94.38 505 PRO A C 1
ATOM 4012 O O . PRO A 1 505 ? 4.389 -19.352 20.916 1.00 94.38 505 PRO A O 1
ATOM 4015 N N . VAL A 1 506 ? 4.711 -20.900 19.335 1.00 93.75 506 VAL A N 1
ATOM 4016 C CA . VAL A 1 506 ? 6.159 -21.057 19.600 1.00 93.75 506 VAL A CA 1
ATOM 4017 C C . VAL A 1 506 ? 6.916 -19.736 19.405 1.00 93.75 506 VAL A C 1
ATOM 4019 O O . VAL A 1 506 ? 7.944 -19.502 20.028 1.00 93.75 506 VAL A O 1
ATOM 4022 N N . SER A 1 507 ? 6.390 -18.847 18.561 1.00 94.25 507 SER A N 1
ATOM 4023 C CA . SER A 1 507 ? 6.927 -17.509 18.320 1.00 94.25 507 SER A CA 1
ATOM 4024 C C . SER A 1 507 ? 6.522 -16.471 19.373 1.00 94.25 507 SER A C 1
ATOM 4026 O O . SER A 1 507 ? 6.771 -15.286 19.146 1.00 94.25 507 SER A O 1
ATOM 4028 N N . PHE A 1 508 ? 5.865 -16.855 20.473 1.00 96.69 508 PHE A N 1
ATOM 4029 C CA . PHE A 1 508 ? 5.520 -15.926 21.550 1.00 96.69 508 PHE A CA 1
ATOM 4030 C C . PHE A 1 508 ? 6.799 -15.290 22.138 1.00 96.69 508 PHE A C 1
ATOM 4032 O O . PHE A 1 508 ? 7.814 -15.979 22.270 1.00 96.69 508 PHE A O 1
ATOM 4039 N N . PRO A 1 509 ? 6.803 -13.976 22.434 1.00 96.62 509 PRO A N 1
ATOM 4040 C CA . PRO A 1 509 ? 7.998 -13.290 22.918 1.00 96.62 509 PRO A CA 1
ATOM 4041 C C . PRO A 1 509 ? 8.509 -13.858 24.247 1.00 96.62 509 PRO A C 1
ATOM 4043 O O . PRO A 1 509 ? 7.735 -14.183 25.142 1.00 96.62 509 PRO A O 1
ATOM 4046 N N . GLY A 1 510 ? 9.834 -13.919 24.383 1.00 93.94 510 GLY A N 1
ATOM 4047 C CA . GLY A 1 510 ? 10.492 -14.139 25.671 1.00 93.94 510 GLY A CA 1
ATOM 4048 C C . GLY A 1 510 ? 10.682 -12.827 26.447 1.00 93.94 510 GLY A C 1
ATOM 4049 O O . GLY A 1 510 ? 10.362 -11.752 25.929 1.00 93.94 510 GLY A O 1
ATOM 4050 N N . PRO A 1 511 ? 11.267 -12.875 27.657 1.00 92.88 511 PRO A N 1
ATOM 4051 C CA . PRO A 1 511 ? 11.438 -11.695 28.512 1.00 92.88 511 PRO A CA 1
ATOM 4052 C C . PRO A 1 511 ? 12.412 -10.659 27.928 1.00 92.88 511 PRO A C 1
ATOM 4054 O O . PRO A 1 511 ? 12.245 -9.461 28.120 1.00 92.88 511 PRO A O 1
ATOM 4057 N N . ALA A 1 512 ? 13.413 -11.095 27.157 1.00 90.69 512 ALA A N 1
ATOM 4058 C CA . ALA A 1 512 ? 14.467 -10.207 26.664 1.00 90.69 512 ALA A CA 1
ATOM 4059 C C . ALA A 1 512 ? 14.128 -9.477 25.352 1.00 90.69 512 ALA A C 1
ATOM 4061 O O . ALA A 1 512 ? 14.730 -8.446 25.049 1.00 90.69 512 ALA A O 1
ATOM 4062 N N . LYS A 1 513 ? 13.229 -10.023 24.520 1.00 93.62 513 LYS A N 1
ATOM 4063 C CA . LYS A 1 513 ? 13.017 -9.514 23.157 1.00 93.62 513 LYS A CA 1
ATOM 4064 C C . LYS A 1 513 ? 11.612 -9.792 22.641 1.00 93.62 513 LYS A C 1
ATOM 4066 O O . LYS A 1 513 ? 11.125 -10.920 22.711 1.00 93.62 513 LYS A O 1
ATOM 4071 N N . ALA A 1 514 ? 11.007 -8.759 22.058 1.00 93.44 514 ALA A N 1
ATOM 4072 C CA . ALA A 1 514 ? 9.732 -8.878 21.374 1.00 93.44 514 ALA A CA 1
ATOM 4073 C C . ALA A 1 514 ? 9.851 -9.764 20.125 1.00 93.44 514 ALA A C 1
ATOM 4075 O O . ALA A 1 514 ? 10.884 -9.809 19.452 1.00 93.44 514 ALA A O 1
ATOM 4076 N N . SER A 1 515 ? 8.753 -10.430 19.792 1.00 94.19 515 SER A N 1
ATOM 4077 C CA . SER A 1 515 ? 8.569 -11.175 18.550 1.00 94.19 515 SER A CA 1
ATOM 4078 C C . SER A 1 515 ? 7.484 -10.480 17.737 1.00 94.19 515 SER A C 1
ATOM 4080 O O . SER A 1 515 ? 6.473 -10.067 18.308 1.00 94.19 515 SER A O 1
ATOM 4082 N N . GLN A 1 516 ? 7.685 -10.315 16.430 1.00 90.38 516 GLN A N 1
ATOM 4083 C CA . GLN A 1 516 ? 6.732 -9.660 15.530 1.00 90.38 516 GLN A CA 1
ATOM 4084 C C . GLN A 1 516 ? 6.508 -10.510 14.277 1.00 90.38 516 GLN A C 1
ATOM 4086 O O . GLN A 1 516 ? 7.434 -11.165 13.796 1.00 90.38 516 GLN A O 1
ATOM 4091 N N . ILE A 1 517 ? 5.282 -10.490 13.749 1.00 85.75 517 ILE A N 1
ATOM 4092 C CA . ILE A 1 517 ? 4.977 -11.107 12.454 1.00 85.75 517 ILE A CA 1
ATOM 4093 C C . ILE A 1 517 ? 5.608 -10.251 11.352 1.00 85.75 517 ILE A C 1
ATOM 4095 O O . ILE A 1 517 ? 5.331 -9.057 11.245 1.00 85.75 517 ILE A O 1
ATOM 4099 N N . ASP A 1 518 ? 6.459 -10.878 10.544 1.00 68.38 518 ASP A N 1
ATOM 4100 C CA . ASP A 1 518 ? 7.104 -10.260 9.388 1.00 68.38 518 ASP A CA 1
ATOM 4101 C C . ASP A 1 518 ? 6.257 -10.533 8.134 1.00 68.38 518 ASP A C 1
ATOM 4103 O O . ASP A 1 518 ? 5.960 -11.690 7.821 1.00 68.38 518 ASP A O 1
ATOM 4107 N N . GLU A 1 519 ? 5.860 -9.491 7.399 1.00 52.03 519 GLU A N 1
ATOM 4108 C CA . GLU A 1 519 ? 5.042 -9.621 6.176 1.00 52.03 519 GLU A CA 1
ATOM 4109 C C . GLU A 1 519 ? 5.755 -10.400 5.063 1.00 52.03 519 GLU A C 1
ATOM 4111 O O . GLU A 1 519 ? 5.116 -10.905 4.145 1.00 52.03 519 GLU A O 1
ATOM 4116 N N . LYS A 1 520 ? 7.075 -10.580 5.176 1.00 44.34 520 LYS A N 1
ATOM 4117 C CA . LYS A 1 520 ? 7.899 -11.294 4.194 1.00 44.34 520 LYS A CA 1
ATOM 4118 C C . LYS A 1 520 ? 7.698 -12.816 4.158 1.00 44.34 520 LYS A C 1
ATOM 4120 O O . LYS A 1 520 ? 8.279 -13.461 3.291 1.00 44.34 520 LYS A O 1
ATOM 4125 N N . LYS A 1 521 ? 6.945 -13.409 5.096 1.00 37.28 521 LYS A N 1
ATOM 4126 C CA . LYS A 1 521 ? 6.836 -14.877 5.261 1.00 37.28 521 LYS A CA 1
ATOM 4127 C C . LYS A 1 521 ? 5.455 -15.488 4.971 1.00 37.28 521 LYS A C 1
ATOM 4129 O O . LYS A 1 521 ? 5.206 -16.603 5.425 1.00 37.28 521 LYS A O 1
ATOM 4134 N N . LYS A 1 522 ? 4.575 -14.809 4.230 1.00 31.02 522 LYS A N 1
ATOM 4135 C CA . LYS A 1 522 ? 3.352 -15.439 3.702 1.00 31.02 522 LYS A CA 1
ATOM 4136 C C . LYS A 1 522 ? 3.522 -15.935 2.270 1.00 31.02 522 LYS A C 1
ATOM 4138 O O . LYS A 1 522 ? 4.093 -15.194 1.434 1.00 31.02 522 LYS A O 1
#

pLDDT: mean 85.46, std 14.71, range [31.02, 98.62]

=== Feature glossary ===
Legend for the data blocks above and below:

— What the protein is —

Sequence gives the chain of amino acids in standard one-letter code (A=alanine, C=cysteine, …, Y=tyrosine), read N→C. It is the only feature that is directly encoded by the gene; all structural features are derived from the folded form of this sequence.

The annotation block draws on four external resources. InterPro: which protein families and domains the sequence belongs to. GO: standardized terms for what the protein does, what process it participates in, and where in the cell it acts. CATH: which structural fold it has in the CATH hierarchy. Organism: the species of origin.

— Where its atoms are —

Atomic coordinates in PDBx/mmCIF format — the same representation the Protein Data Bank distributes. Each line of the _atom_site loop places one backbone atom in Cartesian space (units: ångströms, origin: arbitrary).

Six rendered views show the 3D structure from the faces of a cube — i.e. along ±x, ±y, ±z. Rendering representation is drawn randomly per protein from cartoon (secondary-structure ribbons), sticks (backbone bonds), or molecular surface; coloring is either N→C rainbow (blue at the N-terminus through red at the C-terminus) or one color per chain.

— Local backbone conformation —

DSSP 8-state secondary structure assigns each residue one of H (α-helix), G (3₁₀-helix), I (π-helix), E (extended β-strand), B (isolated β-bridge), T (hydrogen-bonded turn), S (bend), or '-' (coil). The assignment is computed from backbone hydrogen-bond geometry via the Kabsch–Sander algorithm.

P-SEA three-state annotation labels each residue as helix, strand, or coil based purely on the geometry of the Cα trace. It serves as a fallback when the full backbone (and thus DSSP) is unavailable.

φ (phi) and ψ (psi) are the two rotatable backbone dihedrals per residue: φ is the C(i-1)–N–Cα–C torsion, ψ is the N–Cα–C–N(i+1) torsion, both in degrees on (−180°, 180°]. α-helical residues cluster near (−60°, −45°); β-strand residues near (−120°, +130°). A Ramachandran plot is simply a scatter of (φ, ψ) for every residue.

— Global shape and packing —

Radius of gyration (Rg) is the root-mean-square distance of Cα atoms from their centroid — a single number for overall size and compactness. A globular domain of N residues has Rg ≈ 2.2·N^0.38 Å; an extended or disordered chain has a much larger Rg. The Cα contact count is the number of residue pairs whose Cα atoms are within 8 Å and are more than four positions apart in sequence — a standard proxy for tertiary packing density. The bounding box is the smallest axis-aligned box enclosing all Cα atoms.

Accessible surface area quantifies burial. A residue with SASA near zero is packed into the hydrophobic core; one with SASA >100 Å² sits on the surface. Computed here via the Shrake–Rupley numerical algorithm with a 1.4 Å probe.

The contact map is a binary N×N matrix image: pixel (i, j) is dark where Cα_i and Cα_j are within 8 Å and |i−j|>4. Because the |i−j|>4 filter removes local helical contacts, off-diagonal stripes parallel to the main diagonal indicate parallel β-sheets; stripes perpendicular to it indicate antiparallel β-sheets. The Ramachandran plot scatters every residue's (φ, ψ) pair against the sterically allowed regions. The PAE heatmap renders the predicted-aligned-error matrix.

— Structural neighborhood —

A 3Di character summarizes, for each residue, the relative orientation of the Cα frame of its nearest spatial neighbor. Because it encodes fold topology rather than chemistry, 3Di alignments detect remote structural similarity that sequence alignment misses.

Structural nearest neighbors (via Foldseek easy-search vs the PDB). Reported per hit: target PDB id, E-value, and alignment TM-score. A TM-score above ~0.5 is the conventional threshold for 'same fold'.

— Confidence and disorder —

For AlphaFold models, the B-factor field carries pLDDT — the model's own estimate of local accuracy on a 0–100 scale. Regions with pLDDT<50 should be treated as essentially unmodeled; they often correspond to intrinsically disordered segments.

B-factor (Debye–Waller factor) reflects atomic displacement in the crystal lattice. It is an experimental observable (units Å²), not a prediction; low values mean the atom is pinned down, high values mean it moves or is heterogeneous across the crystal.

Predicted Aligned Error (PAE) is an AlphaFold confidence matrix: entry (i, j) is the expected error in the position of residue j, in ångströms, when the prediction is superimposed on the true structure at residue i. Low PAE within a block of residues means that block is internally rigid and well-predicted; high PAE between two blocks means their relative placement is uncertain even if each block individually is confident.